Protein AF-0000000078789325 (afdb_homodimer)

Nearest PDB structures (foldseek):
  8vli-assembly1_B  TM=4.661E-01  e=4.457E-03  Homo sapiens
  8vlu-assembly1_A  TM=4.532E-01  e=1.371E-02  Homo sapiens
  7zdc-assembly1_C  TM=1.425E-01  e=5.266E+00  Escherichia coli K-12
  8vli-assembly1_B  TM=3.999E-01  e=5.675E-03  Homo sapiens
  8vlu-assembly1_A  TM=4.377E-01  e=1.614E-02  Homo sapiens

Sequence (722 aa):
MKIAIYKSNDTKKIDTIRGGGQNLCQTRNVGLDIIRSFAILFVIAGHFLMNTSFNSSIFEGGALFIQAVAKMLFIIGVPLFILLTGYLNTNKSINKKYYKGGVRVIISYLLFSLITIIFRKYYLHESLSWIQWGLKVLDFSAIPYGWYIEMWIGLFLLTPFLNLLYKAIPDQKQKLILVGTLYIMTALPDLLNRYGVHLVPGFWQQCFPLTFYFIGAYIHEYKPTIRKGWAWMIILGICLINPIFNLIFIHNHTLVQICGSSNGVFGIPIAVLFFLLFYQLDIHSKMNKKILAKISVLSLDMYLCCYIFDTIYYPYFKEHYFVNQSQFGIYFFILVPLVFISSFAVAWLKERTFKLLKLHIMKIAIYKSNDTKKIDTIRGGGQNLCQTRNVGLDIIRSFAILFVIAGHFLMNTSFNSSIFEGGALFIQAVAKMLFIIGVPLFILLTGYLNTNKSINKKYYKGGVRVIISYLLFSLITIIFRKYYLHESLSWIQWGLKVLDFSAIPYGWYIEMWIGLFLLTPFLNLLYKAIPDQKQKLILVGTLYIMTALPDLLNRYGVHLVPGFWQQCFPLTFYFIGAYIHEYKPTIRKGWAWMIILGICLINPIFNLIFIHNHTLVQICGSSNGVFGIPIAVLFFLLFYQLDIHSKMNKKILAKISVLSLDMYLCCYIFDTIYYPYFKEHYFVNQSQFGIYFFILVPLVFISSFAVAWLKERTFKLLKLHI

Solvent-accessible surface area (backbone atoms only — not comparable to full-atom values): 38518 Å² total; per-residue (Å²): 140,80,78,74,72,74,71,72,73,70,73,72,71,72,68,74,74,74,78,69,78,72,74,73,71,74,76,82,57,56,8,50,21,49,49,42,38,48,18,47,49,19,44,52,48,39,46,51,51,68,68,44,58,54,78,75,32,64,54,57,66,66,51,44,42,53,49,45,32,46,47,60,59,17,49,23,11,62,51,39,54,38,21,48,48,14,36,73,44,49,79,45,58,89,48,69,72,57,62,55,59,52,52,48,58,51,50,50,50,52,51,39,29,51,54,41,43,51,44,38,39,69,73,68,57,50,90,67,54,72,66,56,50,53,44,24,54,38,56,30,52,43,35,82,80,32,57,59,57,42,47,45,52,56,50,62,72,41,38,32,53,53,26,36,24,58,68,55,46,87,49,69,67,60,51,49,48,51,43,49,51,40,40,53,37,16,10,44,21,46,50,46,42,44,98,91,38,39,63,44,58,49,69,56,28,82,52,40,63,55,34,34,23,49,48,16,31,47,41,59,72,65,59,68,80,70,60,62,70,58,45,52,50,51,42,51,53,58,26,43,46,35,42,52,49,31,71,75,74,48,73,90,37,48,77,58,69,69,58,44,46,45,66,8,68,52,24,42,54,41,31,51,44,54,46,51,66,32,53,80,41,80,76,86,51,64,64,59,51,50,52,33,46,51,43,32,75,34,31,64,51,22,64,61,44,30,60,61,42,49,67,54,49,46,60,52,40,48,75,73,70,52,83,56,65,67,57,38,74,64,51,49,72,47,50,41,54,49,36,51,51,53,18,45,50,52,29,49,49,51,54,51,50,33,57,73,65,68,48,92,106,138,79,79,75,74,73,69,73,73,69,70,72,70,71,69,72,74,73,78,67,78,70,72,73,71,74,77,80,58,58,8,50,20,49,49,42,37,49,18,48,50,19,43,52,47,38,45,51,50,67,68,45,56,56,77,76,32,62,55,59,65,68,52,45,42,52,49,45,32,47,46,60,60,19,48,25,12,62,52,41,53,38,22,47,50,15,37,73,43,50,78,45,56,88,50,70,73,58,62,56,59,52,50,49,58,52,50,52,50,53,50,40,30,51,54,41,44,51,43,38,38,71,73,70,56,51,90,67,54,73,65,55,50,54,44,24,54,36,54,30,52,44,35,80,80,33,58,59,58,43,47,43,52,57,50,63,72,43,39,31,55,52,26,36,25,59,68,55,46,86,48,70,67,60,50,49,48,52,43,49,51,39,40,52,38,17,9,43,22,47,50,45,42,44,97,92,38,40,64,45,59,49,67,55,29,81,52,40,65,57,34,36,23,50,49,15,30,47,42,58,74,67,58,69,80,69,60,62,70,57,44,52,49,51,41,50,55,60,26,41,48,35,42,51,48,31,70,74,74,48,73,91,36,47,77,57,70,70,58,45,46,42,64,8,68,52,24,42,54,39,31,51,44,54,46,50,66,33,51,79,40,80,76,85,50,66,65,60,50,50,52,34,44,51,45,33,74,33,30,65,51,22,63,58,44,31,60,61,44,48,67,54,50,45,58,53,40,48,76,71,68,51,83,56,65,67,54,39,72,62,49,46,72,47,49,41,53,49,35,51,52,51,18,46,50,53,29,48,48,50,55,50,51,32,58,70,65,68,48,92,105

InterPro domains:
  IPR002656 Acyltransferase 3 domain [PF01757] (30-348)

Secondary structure (DSSP, 8-state):
-----------------------------HHHHHHHHH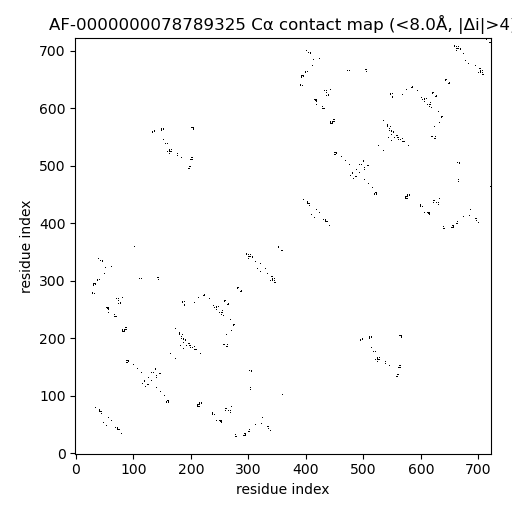HHHHHHHHHHHHHSSGGGS---HHHHHHHHHHHHHHTTHHHHHHHHHHHHHTT--SSHHHHHHHHHHHHHHHHHHHHHHHIIIIIS-----HHHHHHHHHTT-SSTTTHHHHHHHHHHHHHHHHHHHHHH--SHHHHHHHHHHHHHHHHHHHHHS-TT---S--TTGGGHHHHHHHHHHHHHHH-----HHHHHHHHHHHHHHHHHHHHHH--SSPPP-SS--TTSTTHHHHHHHHHHHHTT-----HHHHHHHHHHHHHHHHHHHHHHHHHHHHHHHHHHHT---GGGHHHHHHHHHHHHHHHHHHHHHHHHHHHHHTT---/-----------------------------HHHHHHHHHHHHHHHHHHHHHHSGGGGS---HHHHHHHHHHHHHHTTHHHHHHHHHHHHHTT--SSHHHHHHHHHHHHHHHHHHHHHHHIIIIIS-----HHHHHHHHHTT-SSTTTHHHHHHHHHHHHHHHHHHHHHH--SHHHHHHHHHHHHHHHHHHHHHS-TT---S--TTGGGHHHHHHHHHHHHHHH-----HHHHHHHHHHHHHHHHHHHHHH--SSPPP-SS--TTSTTHHHHHHHHHHHHTT-----HHHHHHHHHHHHHHHHHHHHHHHHHHHHHHHHHHHT---GGGHHHHHHHHHHHHHHHHHHHHHHHHHHHHHTT---

Foldseek 3Di:
DDPPPPPVCVVPPPPPPPPPVPPVPVPDQLLLLVLLLVLLLLQLLLVLCVLACQQVDFQDDDLNLVVLLSNLVSQLSLLSVLLSVLQVLLPPADDPVLVVVCVVLVVLLVVLLVVLLCCCCPVVVDDDDPVVSVVCSVVLPSQVLRVSNVVVVVCSVCSNVLSVVQVPDDDDVVLVVVLVVLQCQAAVCQQQVDPPGGDDDNPCNVVLSSSSSSLSNSCNVPVDADDPVVLVVLSSVLSNVQSVCCVVPNGRDRGDDNQGGCSHPSNNSNSSSVSRNRSNDDDDDPVVSVVSNLCSVLSSQLSSNLSSLSVVPSVVCCVPPDDDSSCVVVVSVPSSVVSSVVSSVVSVVVVVVCVVVVVPD/DPPPPPPVCVVPPPVPPPVPVPPVPVPDQLLLLVLLLVLLLLQLLLVLCVLACQQVDFQDDDLNLVVLLSNLVSQLSLLSVLLSVLQVLLPPADDPVLVVVCVVLVVLLVVLLVVLLCCCCPVVVDDDDPVVSVVCSVVLPSQVLRVSVVVVVVCSVCSNVLSVVQVPDDDDVVLVVVLVVLQCQAAVQQQQVDPPGGDDDNPCNVVLSSSSSSLSNSCNVPVDADDPVVLVVLSSVLSNPQSVCCVVPNGRDRGDDNQGGCSHPSNNSNSSSVSRNRSNDDDDDPVVSVVSNLCSVLSSQLSSNLSSLSVVPSVVCCVPPDDDSSCVVVVSVPSSVVSSVVSSVVSVVVVVVCVVVVVPD

Structure (mmCIF, N/CA/C/O backbone):
data_AF-0000000078789325-model_v1
#
loop_
_entity.id
_entity.type
_entity.pdbx_description
1 polymer 'Acyltransferase 3 domain-containing protein'
#
loop_
_atom_site.group_PDB
_atom_site.id
_atom_site.type_symbol
_atom_site.label_atom_id
_atom_site.label_alt_id
_atom_site.label_comp_id
_atom_site.label_asym_id
_atom_site.label_entity_id
_atom_site.label_seq_id
_atom_site.pdbx_PDB_ins_code
_atom_site.Cartn_x
_atom_site.Cartn_y
_atom_site.Cartn_z
_atom_site.occupancy
_atom_site.B_iso_or_equiv
_atom_site.auth_seq_id
_atom_site.auth_comp_id
_atom_site.auth_asym_id
_atom_site.auth_atom_id
_atom_site.pdbx_PDB_model_num
ATOM 1 N N . MET A 1 1 ? -84.875 18.516 17.625 1 20.62 1 MET A N 1
ATOM 2 C CA . MET A 1 1 ? -83.625 19.031 18.156 1 20.62 1 MET A CA 1
ATOM 3 C C . MET A 1 1 ? -82.438 18.516 17.328 1 20.62 1 MET A C 1
ATOM 5 O O . MET A 1 1 ? -82.25 17.312 17.203 1 20.62 1 MET A O 1
ATOM 9 N N . LYS A 1 2 ? -82.062 19.375 16.312 1 22.16 2 LYS A N 1
ATOM 10 C CA . LYS A 1 2 ? -81.375 19.453 15.023 1 22.16 2 LYS A CA 1
ATOM 11 C C . LYS A 1 2 ? -79.875 19.188 15.18 1 22.16 2 LYS A C 1
ATOM 13 O O . LYS A 1 2 ? -79.188 19.844 15.992 1 22.16 2 LYS A O 1
ATOM 18 N N . ILE A 1 3 ? -79.5 17.906 15.117 1 23.44 3 ILE A N 1
ATOM 19 C CA . ILE A 1 3 ? -78.188 17.359 15.211 1 23.44 3 ILE A CA 1
ATOM 20 C C . ILE A 1 3 ? -77.25 18.094 14.258 1 23.44 3 ILE A C 1
ATOM 22 O O . ILE A 1 3 ? -77.438 18.047 13.039 1 23.44 3 ILE A O 1
ATOM 26 N N . ALA A 1 4 ? -77.125 19.438 14.555 1 27.17 4 ALA A N 1
ATOM 27 C CA . ALA A 1 4 ? -76.312 20.297 13.711 1 27.17 4 ALA A CA 1
ATOM 28 C C . ALA A 1 4 ? -74.938 19.656 13.43 1 27.17 4 ALA A C 1
ATOM 30 O O . ALA A 1 4 ? -74.188 19.344 14.367 1 27.17 4 ALA A O 1
ATOM 31 N N . ILE A 1 5 ? -75 18.719 12.492 1 26.3 5 ILE A N 1
ATOM 32 C CA . ILE A 1 5 ? -73.812 18.047 11.906 1 26.3 5 ILE A CA 1
ATOM 33 C C . ILE A 1 5 ? -72.75 19.062 11.5 1 26.3 5 ILE A C 1
ATOM 35 O O . ILE A 1 5 ? -73 19.891 10.625 1 26.3 5 ILE A O 1
ATOM 39 N N . TYR A 1 6 ? -72.312 19.781 12.562 1 23.25 6 TYR A N 1
ATOM 40 C CA . TYR A 1 6 ? -71.312 20.781 12.273 1 23.25 6 TYR A CA 1
ATOM 41 C C . TYR A 1 6 ? -70.25 20.234 11.344 1 23.25 6 TYR A C 1
ATOM 43 O O . TYR A 1 6 ? -69.562 19.25 11.664 1 23.25 6 TYR A O 1
ATOM 51 N N . LYS A 1 7 ? -70.625 20.188 10.086 1 26.44 7 LYS A N 1
ATOM 52 C CA . LYS A 1 7 ? -69.688 19.938 8.969 1 26.44 7 LYS A CA 1
ATOM 53 C C . LYS A 1 7 ? -68.438 20.812 9.07 1 26.44 7 LYS A C 1
ATOM 55 O O . LYS A 1 7 ? -68.5 22.016 8.82 1 26.44 7 LYS A O 1
ATOM 60 N N . SER A 1 8 ? -67.812 20.734 10.25 1 23.52 8 SER A N 1
ATOM 61 C CA . SER A 1 8 ? -66.625 21.609 10.352 1 23.52 8 SER A CA 1
ATOM 62 C C . SER A 1 8 ? -65.75 21.5 9.109 1 23.52 8 SER A C 1
ATOM 64 O O . SER A 1 8 ? -65.375 20.406 8.688 1 23.52 8 SER A O 1
ATOM 66 N N . ASN A 1 9 ? -66.125 22.234 8.094 1 25.03 9 ASN A N 1
ATOM 67 C CA . ASN A 1 9 ? -65.375 22.531 6.871 1 25.03 9 ASN A CA 1
ATOM 68 C C . ASN A 1 9 ? -63.906 22.812 7.152 1 25.03 9 ASN A C 1
ATOM 70 O O . ASN A 1 9 ? -63.531 23.953 7.461 1 25.03 9 ASN A O 1
ATOM 74 N N . ASP A 1 10 ? -63.375 22.078 8.094 1 25.05 10 ASP A N 1
ATOM 75 C CA . ASP A 1 10 ? -61.969 22.391 8.359 1 25.05 10 ASP A CA 1
ATOM 76 C C . ASP A 1 10 ? -61.188 22.469 7.059 1 25.05 10 ASP A C 1
ATOM 78 O O . ASP A 1 10 ? -61.094 21.484 6.312 1 25.05 10 ASP A O 1
ATOM 82 N N . THR A 1 11 ? -61.406 23.516 6.34 1 24.05 11 THR A N 1
ATOM 83 C CA . THR A 1 11 ? -60.594 23.797 5.176 1 24.05 11 THR A CA 1
ATOM 84 C C . THR A 1 11 ? -59.125 23.5 5.473 1 24.05 11 THR A C 1
ATOM 86 O O . THR A 1 11 ? -58.531 24.109 6.367 1 24.05 11 THR A O 1
ATOM 89 N N . LYS A 1 12 ? -58.75 22.25 5.352 1 26.33 12 LYS A N 1
ATOM 90 C CA . LYS A 1 12 ? -57.375 21.812 5.281 1 26.33 12 LYS A CA 1
ATOM 91 C C . LYS A 1 12 ? -56.531 22.797 4.473 1 26.33 12 LYS A C 1
ATOM 93 O O . LYS A 1 12 ? -56.688 22.891 3.25 1 26.33 12 LYS A O 1
ATOM 98 N N . LYS A 1 13 ? -56.531 24.062 4.918 1 25.38 13 LYS A N 1
ATOM 99 C CA . LYS A 1 13 ? -55.531 24.875 4.227 1 25.38 13 LYS A CA 1
ATOM 100 C C . LYS A 1 13 ? -54.25 24.078 3.975 1 25.38 13 LYS A C 1
ATOM 102 O O . LYS A 1 13 ? -53.594 23.625 4.918 1 25.38 13 LYS A O 1
ATOM 107 N N . ILE A 1 14 ? -54.219 23.312 2.932 1 26.23 14 ILE A N 1
ATOM 108 C CA . ILE A 1 14 ? -53 22.734 2.348 1 26.23 14 ILE A CA 1
ATOM 109 C C . ILE A 1 14 ? -51.906 23.797 2.26 1 26.23 14 ILE A C 1
ATOM 111 O O . ILE A 1 14 ? -52.031 24.781 1.509 1 26.23 14 ILE A O 1
ATOM 115 N N . ASP A 1 15 ? -51.594 24.406 3.424 1 26.19 15 ASP A N 1
ATOM 116 C CA . ASP A 1 15 ? -50.438 25.281 3.264 1 26.19 15 ASP A CA 1
ATOM 117 C C . ASP A 1 15 ? -49.438 24.688 2.295 1 26.19 15 ASP A C 1
ATOM 119 O O . ASP A 1 15 ? -49.062 23.516 2.414 1 26.19 15 ASP A O 1
ATOM 123 N N . THR A 1 16 ? -49.469 25.062 1.106 1 26.55 16 THR A N 1
ATOM 124 C CA . THR A 1 16 ? -48.469 24.875 0.079 1 26.55 16 THR A CA 1
ATOM 125 C C . THR A 1 16 ? -47.062 25 0.674 1 26.55 16 THR A C 1
ATOM 127 O O . THR A 1 16 ? -46.656 26.078 1.147 1 26.55 16 THR A O 1
ATOM 130 N N . ILE A 1 17 ? -46.656 24.062 1.451 1 28.45 17 ILE A N 1
ATOM 131 C CA . ILE A 1 17 ? -45.25 24 1.841 1 28.45 17 ILE A CA 1
ATOM 132 C C . ILE A 1 17 ? -44.375 24.359 0.648 1 28.45 17 ILE A C 1
ATOM 134 O O . ILE A 1 17 ? -44.312 23.625 -0.346 1 28.45 17 ILE A O 1
ATOM 138 N N . ARG A 1 18 ? -44.344 25.641 0.216 1 29.02 18 ARG A N 1
ATOM 139 C CA . ARG A 1 18 ? -43.312 26.078 -0.695 1 29.02 18 ARG A CA 1
ATOM 140 C C . ARG A 1 18 ? -41.938 25.484 -0.31 1 29.02 18 ARG A C 1
ATOM 142 O O . ARG A 1 18 ? -41.531 25.578 0.847 1 29.02 18 ARG A O 1
ATOM 149 N N . GLY A 1 19 ? -41.562 24.359 -0.817 1 29.67 19 GLY A N 1
ATOM 150 C CA . GLY A 1 19 ? -40.281 23.672 -0.817 1 29.67 19 GLY A CA 1
ATOM 151 C C . GLY A 1 19 ? -39.094 24.625 -0.954 1 29.67 19 GLY A C 1
ATOM 152 O O . GLY A 1 19 ? -38.594 24.844 -2.059 1 29.67 19 GLY A O 1
ATOM 153 N N . GLY A 1 20 ? -39.156 25.859 -0.466 1 30 20 GLY A N 1
ATOM 154 C CA . GLY A 1 20 ? -37.938 26.656 -0.569 1 30 20 GLY A CA 1
ATOM 155 C C . GLY A 1 20 ? -36.688 25.906 -0.179 1 30 20 GLY A C 1
ATOM 156 O O . GLY A 1 20 ? -36.688 25.141 0.797 1 30 20 GLY A O 1
ATOM 157 N N . GLY A 1 21 ? -35.844 25.453 -1.057 1 31.92 21 GLY A N 1
ATOM 158 C CA . GLY A 1 21 ? -34.531 24.828 -0.936 1 31.92 21 GLY A CA 1
ATOM 159 C C . GLY A 1 21 ? -33.688 25.406 0.186 1 31.92 21 GLY A C 1
ATOM 160 O O . GLY A 1 21 ? -33.219 26.547 0.08 1 31.92 21 GLY A O 1
ATOM 161 N N . GLN A 1 22 ? -34.094 25.5 1.448 1 31.39 22 GLN A N 1
ATOM 162 C CA . GLN A 1 22 ? -33.219 25.875 2.562 1 31.39 22 GLN A CA 1
ATOM 163 C C . GLN A 1 22 ? -31.812 25.359 2.35 1 31.39 22 GLN A C 1
ATOM 165 O O . GLN A 1 22 ? -31.594 24.156 2.248 1 31.39 22 GLN A O 1
ATOM 170 N N . ASN A 1 23 ? -30.984 26.016 1.546 1 34.59 23 ASN A N 1
ATOM 171 C CA . ASN A 1 23 ? -29.531 25.844 1.585 1 34.59 23 ASN A CA 1
ATOM 172 C C . ASN A 1 23 ? -29.047 25.516 2.992 1 34.59 23 ASN A C 1
ATOM 174 O O . ASN A 1 23 ? -29.141 26.344 3.895 1 34.59 23 ASN A O 1
ATOM 178 N N . LEU A 1 24 ? -29.5 24.516 3.672 1 36.31 24 LEU A N 1
ATOM 179 C CA . LEU A 1 24 ? -28.922 24.078 4.938 1 36.31 24 LEU A CA 1
ATOM 180 C C . LEU A 1 24 ? -27.484 24.547 5.074 1 36.31 24 LEU A C 1
ATOM 182 O O . LEU A 1 24 ? -26.609 24.094 4.336 1 36.31 24 LEU A O 1
ATOM 186 N N . CYS A 1 25 ? -27.172 25.797 5.199 1 38.78 25 CYS A N 1
ATOM 187 C CA . CYS A 1 25 ? -25.891 26.328 5.664 1 38.78 25 CYS A CA 1
ATOM 188 C C . CYS A 1 25 ? -25.266 25.406 6.699 1 38.78 25 CYS A C 1
ATOM 190 O O . CYS A 1 25 ? -25.812 25.234 7.789 1 38.78 25 CYS A O 1
ATOM 192 N N . GLN A 1 26 ? -24.797 24.312 6.469 1 48.16 26 GLN A N 1
ATOM 193 C CA . GLN A 1 26 ? -24.062 23.5 7.426 1 48.16 26 GLN A CA 1
ATOM 194 C C . GLN A 1 26 ? -23.188 24.359 8.328 1 48.16 26 GLN A C 1
ATOM 196 O O . GLN A 1 26 ? -22.391 25.172 7.84 1 48.16 26 GLN A O 1
ATOM 201 N N . THR A 1 27 ? -23.594 24.797 9.492 1 61.03 27 THR A N 1
ATOM 202 C CA . THR A 1 27 ? -22.875 25.547 10.516 1 61.03 27 THR A CA 1
ATOM 203 C C . THR A 1 27 ? -21.438 25.062 10.633 1 61.03 27 THR A C 1
ATOM 205 O O . THR A 1 27 ? -21.188 23.859 10.727 1 61.03 27 THR A O 1
ATOM 208 N N . ARG A 1 28 ? -20.547 25.891 10.227 1 77.25 28 ARG A N 1
ATOM 209 C CA . ARG A 1 28 ? -19.109 25.641 10.297 1 77.25 28 ARG A CA 1
ATOM 210 C C . ARG A 1 28 ? -18.688 25.266 11.719 1 77.25 28 ARG A C 1
ATOM 212 O O . ARG A 1 28 ? -19.156 25.875 12.688 1 77.25 28 ARG A O 1
ATOM 219 N N . ASN A 1 29 ? -18.094 24.156 11.859 1 89.81 29 ASN A N 1
ATOM 220 C CA . ASN A 1 29 ? -17.578 23.641 13.133 1 89.81 29 ASN A CA 1
ATOM 221 C C . ASN A 1 29 ? -16.219 24.25 13.453 1 89.81 29 ASN A C 1
ATOM 223 O O . ASN A 1 29 ? -15.211 23.906 12.82 1 89.81 29 ASN A O 1
ATOM 227 N N . VAL A 1 30 ? -16.188 25.156 14.422 1 94.25 30 VAL A N 1
ATOM 228 C CA . VAL A 1 30 ? -14.992 25.906 14.773 1 94.25 30 VAL A CA 1
ATOM 229 C C . VAL A 1 30 ? -13.891 24.953 15.234 1 94.25 30 VAL A C 1
ATOM 231 O O . VAL A 1 30 ? -12.703 25.203 14.984 1 94.25 30 VAL A O 1
ATOM 234 N N . GLY A 1 31 ? -14.242 23.891 15.93 1 97 31 GLY A N 1
ATOM 235 C CA . GLY A 1 31 ? -13.266 22.906 16.375 1 97 31 GLY A CA 1
ATOM 236 C C . GLY A 1 31 ? -12.461 22.312 15.227 1 97 31 GLY A C 1
ATOM 237 O O . GLY A 1 31 ? -11.242 22.141 15.344 1 97 31 GLY A O 1
ATOM 238 N N . LEU A 1 32 ? -13.117 22.047 14.148 1 97.75 32 LEU A N 1
ATOM 239 C CA . LEU A 1 32 ? -12.445 21.484 12.977 1 97.75 32 LEU A CA 1
ATOM 240 C C . LEU A 1 32 ? -11.562 22.531 12.305 1 97.75 32 LEU A C 1
ATOM 242 O O . LEU A 1 32 ? -10.508 22.203 11.766 1 97.75 32 LEU A O 1
ATOM 246 N N . ASP A 1 33 ? -11.992 23.781 12.367 1 97.88 33 ASP A N 1
ATOM 247 C CA . ASP A 1 33 ? -11.164 24.875 11.844 1 97.88 33 ASP A CA 1
ATOM 248 C C . ASP A 1 33 ? -9.875 25.016 12.656 1 97.88 33 ASP A C 1
ATOM 250 O O . ASP A 1 33 ? -8.812 25.266 12.086 1 97.88 33 ASP A O 1
ATOM 254 N N . ILE A 1 34 ? -10.023 24.828 13.906 1 97.94 34 ILE A N 1
ATOM 255 C CA . ILE A 1 34 ? -8.867 24.906 14.789 1 97.94 34 ILE A CA 1
ATOM 256 C C . ILE A 1 34 ? -7.883 23.797 14.43 1 97.94 34 ILE A C 1
ATOM 258 O O . ILE A 1 34 ? -6.684 24.047 14.281 1 97.94 34 ILE A O 1
ATOM 262 N N . ILE A 1 35 ? -8.359 22.609 14.234 1 98.44 35 ILE A N 1
ATOM 263 C CA . ILE A 1 35 ? -7.516 21.453 13.93 1 98.44 35 ILE A CA 1
ATOM 264 C C . ILE A 1 35 ? -6.816 21.672 12.594 1 98.44 35 ILE A C 1
ATOM 266 O O . ILE A 1 35 ? -5.613 21.422 12.461 1 98.44 35 ILE A O 1
ATOM 270 N N . ARG A 1 36 ? -7.543 22.125 11.625 1 98.38 36 ARG A N 1
ATOM 271 C CA . ARG A 1 36 ? -6.969 22.359 10.305 1 98.38 36 ARG A CA 1
ATOM 272 C C . ARG A 1 36 ? -5.887 23.438 10.359 1 98.38 36 ARG A C 1
ATOM 274 O O . ARG A 1 36 ? -4.859 23.328 9.695 1 98.38 36 ARG A O 1
ATOM 281 N N . SER A 1 37 ? -6.152 24.438 11.133 1 98.31 37 SER A N 1
ATOM 282 C CA . SER A 1 37 ? -5.191 25.516 11.289 1 98.31 37 SER A CA 1
ATOM 283 C C . SER A 1 37 ? -3.914 25.031 11.969 1 98.31 37 SER A C 1
ATOM 285 O O . SER A 1 37 ? -2.809 25.359 11.531 1 98.31 37 SER A O 1
ATOM 287 N N . PHE A 1 38 ? -4.078 24.234 12.992 1 98.38 38 PHE A N 1
ATOM 288 C CA . PHE A 1 38 ? -2.908 23.656 13.641 1 98.38 38 PHE A CA 1
ATOM 289 C C . PHE A 1 38 ? -2.178 22.719 12.695 1 98.38 38 PHE A C 1
ATOM 291 O O . PHE A 1 38 ? -0.947 22.641 12.703 1 98.38 38 PHE A O 1
ATOM 298 N N . ALA A 1 39 ? -2.916 21.953 11.898 1 98.62 39 ALA A N 1
ATOM 299 C CA . ALA A 1 39 ? -2.307 21.016 10.969 1 98.62 39 ALA A CA 1
ATOM 300 C C . ALA A 1 39 ? -1.348 21.719 10.016 1 98.62 39 ALA A C 1
ATOM 302 O O . ALA A 1 39 ? -0.194 21.297 9.867 1 98.62 39 ALA A O 1
ATOM 303 N N . ILE A 1 40 ? -1.809 22.797 9.414 1 98.69 40 ILE A N 1
ATOM 304 C CA . ILE A 1 40 ? -0.96 23.5 8.461 1 98.69 40 ILE A CA 1
ATOM 305 C C . ILE A 1 40 ? 0.201 24.156 9.195 1 98.69 40 ILE A C 1
ATOM 307 O O . ILE A 1 40 ? 1.324 24.203 8.688 1 98.69 40 ILE A O 1
ATOM 311 N N . LEU A 1 41 ? -0.071 24.656 10.383 1 98.56 41 LEU A N 1
ATOM 312 C CA . LEU A 1 41 ? 1.004 25.219 11.195 1 98.56 41 LEU A CA 1
ATOM 313 C C . LEU A 1 41 ? 2.064 24.172 11.5 1 98.56 41 LEU A C 1
ATOM 315 O O . LEU A 1 41 ? 3.264 24.438 11.391 1 98.56 41 LEU A O 1
ATOM 319 N N . PHE A 1 42 ? 1.631 22.984 11.891 1 98.44 42 PHE A N 1
ATOM 320 C CA . PHE A 1 42 ? 2.553 21.906 12.234 1 98.44 42 PHE A CA 1
ATOM 321 C C . PHE A 1 42 ? 3.359 21.484 11.016 1 98.44 42 PHE A C 1
ATOM 323 O O . PHE A 1 42 ? 4.547 21.172 11.125 1 98.44 42 PHE A O 1
ATOM 330 N N . VAL A 1 43 ? 2.732 21.453 9.852 1 98.06 43 VAL A N 1
ATOM 331 C CA . VAL A 1 43 ? 3.432 21.094 8.617 1 98.06 43 VAL A CA 1
ATOM 332 C C . VAL A 1 43 ? 4.555 22.094 8.359 1 98.06 43 VAL A C 1
ATOM 334 O O . VAL A 1 43 ? 5.707 21.703 8.148 1 98.06 43 VAL A O 1
ATOM 337 N N . ILE A 1 44 ? 4.254 23.359 8.438 1 98.25 44 ILE A N 1
ATOM 338 C CA . ILE A 1 44 ? 5.223 24.406 8.172 1 98.25 44 ILE A CA 1
ATOM 339 C C . ILE A 1 44 ? 6.309 24.391 9.242 1 98.25 44 ILE A C 1
ATOM 341 O O . ILE A 1 44 ? 7.496 24.547 8.938 1 98.25 44 ILE A O 1
ATOM 345 N N . ALA A 1 45 ? 5.871 24.203 10.492 1 97.19 45 ALA A N 1
ATOM 346 C CA . ALA A 1 45 ? 6.828 24.109 11.594 1 97.19 45 ALA A CA 1
ATOM 347 C C . ALA A 1 45 ? 7.762 22.906 11.398 1 97.19 45 ALA A C 1
ATOM 349 O O . ALA A 1 45 ? 8.953 22.984 11.711 1 97.19 45 ALA A O 1
ATOM 350 N N . GLY A 1 46 ? 7.203 21.812 10.938 1 95.75 46 GLY A N 1
ATOM 351 C CA . GLY A 1 46 ? 8.031 20.656 10.641 1 95.75 46 GLY A CA 1
ATOM 352 C C . GLY A 1 46 ? 9.094 20.922 9.586 1 95.75 46 GLY A C 1
ATOM 353 O O . GLY A 1 46 ? 10.203 20.406 9.672 1 95.75 46 GLY A O 1
ATOM 354 N N . HIS A 1 47 ? 8.789 21.719 8.641 1 95.81 47 HIS A N 1
ATOM 355 C CA . HIS A 1 47 ? 9.727 22.078 7.586 1 95.81 47 HIS A CA 1
ATOM 356 C C . HIS A 1 47 ? 10.898 22.891 8.141 1 95.81 47 HIS A C 1
ATOM 358 O O . HIS A 1 47 ? 11.984 22.891 7.562 1 95.81 47 HIS A O 1
ATOM 364 N N . PHE A 1 48 ? 10.672 23.547 9.234 1 93.69 48 PHE A N 1
ATOM 365 C CA . PHE A 1 48 ? 11.766 24.25 9.906 1 93.69 48 PHE A CA 1
ATOM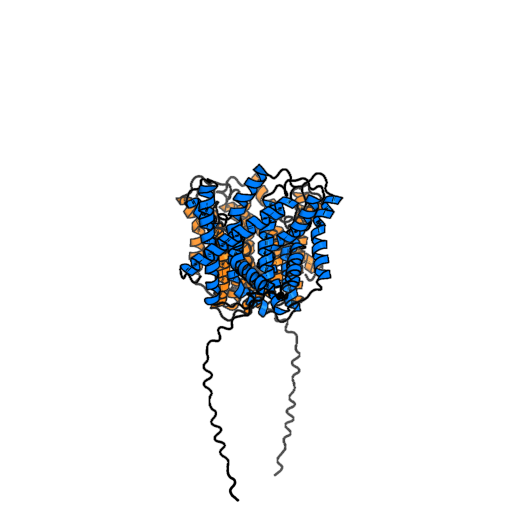 366 C C . PHE A 1 48 ? 12.891 23.297 10.258 1 93.69 48 PHE A C 1
ATOM 368 O O . PHE A 1 48 ? 14.062 23.562 9.984 1 93.69 48 PHE A O 1
ATOM 375 N N . LEU A 1 49 ? 12.484 22.172 10.797 1 92 49 LEU A N 1
ATOM 376 C CA . LEU A 1 49 ? 13.469 21.188 11.219 1 92 49 LEU A CA 1
ATOM 377 C C . LEU A 1 49 ? 14.133 20.531 10.016 1 92 49 LEU A C 1
ATOM 379 O O . LEU A 1 49 ? 15.289 20.109 10.086 1 92 49 LEU A O 1
ATOM 383 N N . MET A 1 50 ? 13.422 20.516 8.938 1 91.12 50 MET A N 1
ATOM 384 C CA . MET A 1 50 ? 13.945 19.906 7.715 1 91.12 50 MET A CA 1
ATOM 385 C C . MET A 1 50 ? 14.914 20.859 7.012 1 91.12 50 MET A C 1
ATOM 387 O O . MET A 1 50 ? 15.844 20.406 6.34 1 91.12 50 MET A O 1
ATOM 391 N N . ASN A 1 51 ? 14.648 22.094 7.129 1 92.19 51 ASN A N 1
ATOM 392 C CA . ASN A 1 51 ? 15.406 23.094 6.367 1 92.19 51 ASN A CA 1
ATOM 393 C C . ASN A 1 51 ? 16.547 23.688 7.191 1 92.19 51 ASN A C 1
ATOM 395 O O . ASN A 1 51 ? 17.266 24.562 6.715 1 92.19 51 ASN A O 1
ATOM 399 N N . THR A 1 52 ? 16.734 23.203 8.398 1 90.88 52 THR A N 1
ATOM 400 C CA . THR A 1 52 ? 17.844 23.609 9.25 1 90.88 52 THR A CA 1
ATOM 401 C C . THR A 1 52 ? 18.781 22.438 9.5 1 90.88 52 THR A C 1
ATOM 403 O O . THR A 1 52 ? 18.641 21.375 8.898 1 90.88 52 THR A O 1
ATOM 406 N N . SER A 1 53 ? 19.766 22.625 10.344 1 88.19 53 SER A N 1
ATOM 407 C CA . SER A 1 53 ? 20.797 21.609 10.531 1 88.19 53 SER A CA 1
ATOM 408 C C . SER A 1 53 ? 20.391 20.625 11.625 1 88.19 53 SER A C 1
ATOM 410 O O . SER A 1 53 ? 21.25 19.922 12.18 1 88.19 53 SER A O 1
ATOM 412 N N . PHE A 1 54 ? 19.109 20.594 11.906 1 90.5 54 PHE A N 1
ATOM 413 C CA . PHE A 1 54 ? 18.625 19.781 13.008 1 90.5 54 PHE A CA 1
ATOM 414 C C . PHE A 1 54 ? 18.984 18.312 12.805 1 90.5 54 PHE A C 1
ATOM 416 O O . PHE A 1 54 ? 19.531 17.672 13.703 1 90.5 54 PHE A O 1
ATOM 423 N N . ASN A 1 55 ? 18.797 17.781 11.633 1 89.56 55 ASN A N 1
ATOM 424 C CA . ASN A 1 55 ? 18.969 16.359 11.367 1 89.56 55 ASN A CA 1
ATOM 425 C C . ASN A 1 55 ? 20.438 15.992 11.211 1 89.56 55 ASN A C 1
ATOM 427 O O . ASN A 1 55 ? 20.797 14.812 11.234 1 89.56 55 ASN A O 1
ATOM 431 N N . SER A 1 56 ? 21.328 16.969 11.117 1 90.88 56 SER A N 1
ATOM 432 C CA . SER A 1 56 ? 22.734 16.688 10.93 1 90.88 56 SER A CA 1
ATOM 433 C C . SER A 1 56 ? 23.547 17.109 12.148 1 90.88 56 SER A C 1
ATOM 435 O O . SER A 1 56 ? 24.766 16.891 12.203 1 90.88 56 SER A O 1
ATOM 437 N N . SER A 1 57 ? 22.906 17.672 13.125 1 91.94 57 SER A N 1
ATOM 438 C CA . SER A 1 57 ? 23.594 18.109 14.328 1 91.94 57 SER A CA 1
ATOM 439 C C . SER A 1 57 ? 23.672 17 15.367 1 91.94 57 SER A C 1
ATOM 441 O O . SER A 1 57 ? 22.75 16.203 15.492 1 91.94 57 SER A O 1
ATOM 443 N N . ILE A 1 58 ? 24.781 17.078 16.078 1 93.31 58 ILE A N 1
ATOM 444 C CA . ILE A 1 58 ? 24.906 16.172 17.219 1 93.31 58 ILE A CA 1
ATOM 445 C C . ILE A 1 58 ? 23.859 16.547 18.266 1 93.31 58 ILE A C 1
ATOM 447 O O . ILE A 1 58 ? 23.703 17.703 18.625 1 93.31 58 ILE A O 1
ATOM 451 N N . PHE A 1 59 ? 23.125 15.539 18.641 1 93.56 59 PHE A N 1
ATOM 452 C CA . PHE A 1 59 ? 22.078 15.766 19.625 1 93.56 59 PHE A CA 1
ATOM 453 C C . PHE A 1 59 ? 22.688 16.016 21 1 93.56 59 PHE A C 1
ATOM 455 O O . PHE A 1 59 ? 23.172 15.094 21.656 1 93.56 59 PHE A O 1
ATOM 462 N N . GLU A 1 60 ? 22.688 17.266 21.375 1 90.31 60 GLU A N 1
ATOM 463 C CA . GLU A 1 60 ? 23.219 17.688 22.672 1 90.31 60 GLU A CA 1
ATOM 464 C C . GLU A 1 60 ? 22.625 19.031 23.078 1 90.31 60 GLU A C 1
ATOM 466 O O . GLU A 1 60 ? 22.234 19.828 22.234 1 90.31 60 GLU A O 1
ATOM 471 N N . GLY A 1 61 ? 22.438 19.188 24.406 1 88.06 61 GLY A N 1
ATOM 472 C CA . GLY A 1 61 ? 22.031 20.484 24.922 1 88.06 61 GLY A CA 1
ATOM 473 C C . GLY A 1 61 ? 20.516 20.625 25.016 1 88.06 61 GLY A C 1
ATOM 474 O O . GLY A 1 61 ? 19.781 19.812 24.453 1 88.06 61 GLY A O 1
ATOM 475 N N . GLY A 1 62 ? 20.094 21.672 25.656 1 89.81 62 GLY A N 1
ATOM 476 C CA . GLY A 1 62 ? 18.688 21.922 25.938 1 89.81 62 GLY A CA 1
ATOM 477 C C . GLY A 1 62 ? 17.906 22.359 24.719 1 89.81 62 GLY A C 1
ATOM 478 O O . GLY A 1 62 ? 16.75 21.969 24.547 1 89.81 62 GLY A O 1
ATOM 479 N N . ALA A 1 63 ? 18.547 23.047 23.875 1 89.25 63 ALA A N 1
ATOM 480 C CA . ALA A 1 63 ? 17.859 23.562 22.688 1 89.25 63 ALA A CA 1
ATOM 481 C C . ALA A 1 63 ? 17.438 22.422 21.766 1 89.25 63 ALA A C 1
ATOM 483 O O . ALA A 1 63 ? 16.297 22.375 21.297 1 89.25 63 ALA A O 1
ATOM 484 N N . LEU A 1 64 ? 18.391 21.516 21.547 1 91.94 64 LEU A N 1
ATOM 485 C CA . LEU A 1 64 ? 18.078 20.391 20.688 1 91.94 64 LEU A CA 1
ATOM 486 C C . LEU A 1 64 ? 17.062 19.469 21.359 1 91.94 64 LEU A C 1
ATOM 488 O O . LEU A 1 64 ? 16.234 18.859 20.672 1 91.94 64 LEU A O 1
ATOM 492 N N . PHE A 1 65 ? 17.125 19.406 22.688 1 93.69 65 PHE A N 1
ATOM 493 C CA . PHE A 1 65 ? 16.172 18.609 23.438 1 93.69 65 PHE A CA 1
ATOM 494 C C . PHE A 1 65 ? 14.75 19.109 23.203 1 93.69 65 PHE A C 1
ATOM 496 O O . PHE A 1 65 ? 13.852 18.328 22.859 1 93.69 65 PHE A O 1
ATOM 503 N N . ILE A 1 66 ? 14.555 20.406 23.25 1 93.81 66 ILE A N 1
ATOM 504 C CA . ILE A 1 66 ? 13.242 21 23.062 1 93.81 66 ILE A CA 1
ATOM 505 C C . ILE A 1 66 ? 12.773 20.797 21.625 1 93.81 66 ILE A C 1
ATOM 507 O O . ILE A 1 66 ? 11.602 20.516 21.375 1 93.81 66 ILE A O 1
ATOM 511 N N . GLN A 1 67 ? 13.672 20.891 20.703 1 93.56 67 GLN A N 1
ATOM 512 C CA . GLN A 1 67 ? 13.336 20.703 19.297 1 93.56 67 GLN A CA 1
ATOM 513 C C . GLN A 1 67 ? 12.906 19.266 19.031 1 93.56 67 GLN A C 1
ATOM 515 O O . GLN A 1 67 ? 11.984 19.031 18.234 1 93.56 67 GLN A O 1
ATOM 520 N N . ALA A 1 68 ? 13.594 18.375 19.688 1 94.38 68 ALA A N 1
ATOM 521 C CA . ALA A 1 68 ? 13.25 16.953 19.531 1 94.38 68 ALA A CA 1
ATOM 522 C C . ALA A 1 68 ? 11.852 16.672 20.062 1 94.38 68 ALA A C 1
ATOM 524 O O . ALA A 1 68 ? 11.102 15.883 19.484 1 94.38 68 ALA A O 1
ATOM 525 N N . VAL A 1 69 ? 11.516 17.297 21.141 1 95.25 69 VAL A N 1
ATOM 526 C CA . VAL A 1 69 ? 10.18 17.172 21.703 1 95.25 69 VAL A CA 1
ATOM 527 C C . VAL A 1 69 ? 9.148 17.75 20.734 1 95.25 69 VAL A C 1
ATOM 529 O O . VAL A 1 69 ? 8.141 17.094 20.438 1 95.25 69 VAL A O 1
ATOM 532 N N . ALA A 1 70 ? 9.445 18.859 20.188 1 94.56 70 ALA A N 1
ATOM 533 C CA . ALA A 1 70 ? 8.531 19.547 19.281 1 94.56 70 ALA A CA 1
ATOM 534 C C . ALA A 1 70 ? 8.375 18.797 17.969 1 94.56 70 ALA A C 1
ATOM 536 O O . ALA A 1 70 ? 7.305 18.844 17.344 1 94.56 70 ALA A O 1
ATOM 537 N N . LYS A 1 71 ? 9.391 18.125 17.562 1 94.94 71 LYS A N 1
ATOM 538 C CA . LYS A 1 71 ? 9.375 17.406 16.297 1 94.94 71 LYS A CA 1
ATOM 539 C C . LYS A 1 71 ? 8.234 16.391 16.25 1 94.94 71 LYS A C 1
ATOM 541 O O . LYS A 1 71 ? 7.523 16.297 15.25 1 94.94 71 LYS A O 1
ATOM 546 N N . MET A 1 72 ? 8.008 15.688 17.359 1 94.94 72 MET A N 1
ATOM 547 C CA . MET A 1 72 ? 6.957 14.68 17.438 1 94.94 72 MET A CA 1
ATOM 548 C C . MET A 1 72 ? 5.578 15.32 17.312 1 94.94 72 MET A C 1
ATOM 550 O O . MET A 1 72 ? 4.648 14.711 16.781 1 94.94 72 MET A O 1
ATOM 554 N N . LEU A 1 73 ? 5.523 16.516 17.719 1 95.06 73 LEU A N 1
ATOM 555 C CA . LEU A 1 73 ? 4.262 17.234 17.594 1 95.06 73 LEU A CA 1
ATOM 556 C C . LEU A 1 73 ? 4.062 17.766 16.188 1 95.06 73 LEU A C 1
ATOM 558 O O . LEU A 1 73 ? 2.967 17.656 15.625 1 95.06 73 LEU A O 1
ATOM 562 N N . PHE A 1 74 ? 5.098 18.219 15.609 1 96.56 74 PHE A N 1
ATOM 563 C CA . PHE A 1 74 ? 5.016 18.844 14.289 1 96.56 74 PHE A CA 1
ATOM 564 C C . PHE A 1 74 ? 4.707 17.797 13.227 1 96.56 74 PHE A C 1
ATOM 566 O O . PHE A 1 74 ? 4.047 18.094 12.227 1 96.56 74 PHE A O 1
ATOM 573 N N . ILE A 1 75 ? 5 16.578 13.461 1 95.5 75 ILE A N 1
ATOM 574 C CA . ILE A 1 75 ? 4.902 15.57 12.406 1 95.5 75 ILE A CA 1
ATOM 575 C C . ILE A 1 75 ? 3.453 15.109 12.273 1 95.5 75 ILE A C 1
ATOM 577 O O . ILE A 1 75 ? 3.107 14.406 11.32 1 95.5 75 ILE A O 1
ATOM 581 N N . ILE A 1 76 ? 2.586 15.516 13.117 1 97.69 76 ILE A N 1
ATOM 582 C CA . ILE A 1 76 ? 1.22 15.016 13.047 1 97.69 76 ILE A CA 1
ATOM 583 C C . ILE A 1 76 ? 0.376 15.922 12.156 1 97.69 76 ILE A C 1
ATOM 585 O O . ILE A 1 76 ? -0.835 15.727 12.031 1 97.69 76 ILE A O 1
ATOM 589 N N . GLY A 1 77 ? 0.992 16.906 11.5 1 98 77 GLY A N 1
ATOM 590 C CA . GLY A 1 77 ? 0.252 17.781 10.602 1 98 77 GLY A CA 1
ATOM 591 C C . GLY A 1 77 ? -0.528 17.031 9.539 1 98 77 GLY A C 1
ATOM 592 O O . GLY A 1 77 ? -1.752 17.156 9.461 1 98 77 GLY A O 1
ATOM 593 N N . VAL A 1 78 ? 0.133 16.172 8.836 1 97.38 78 VAL A N 1
ATOM 594 C CA . VAL A 1 78 ? -0.481 15.414 7.75 1 97.38 78 VAL A CA 1
ATOM 595 C C . VAL A 1 78 ? -1.507 14.438 8.312 1 97.38 78 VAL A C 1
ATOM 597 O O . VAL A 1 78 ? -2.646 14.383 7.848 1 97.38 78 VAL A O 1
ATOM 600 N N . PRO A 1 79 ? -1.2 13.742 9.367 1 98.38 79 PRO A N 1
ATOM 601 C CA . PRO A 1 79 ? -2.184 12.867 10 1 98.38 79 PRO A CA 1
ATOM 602 C C . PRO A 1 79 ? -3.471 13.594 10.383 1 98.38 79 PRO A C 1
ATOM 604 O O . PRO A 1 79 ? -4.566 13.047 10.219 1 98.38 79 PRO A O 1
ATOM 607 N N . LEU A 1 80 ? -3.34 14.773 10.859 1 98.75 80 LEU A N 1
ATOM 608 C CA . LEU A 1 80 ? -4.523 15.539 11.234 1 98.75 80 LEU A CA 1
ATOM 609 C C . LEU A 1 80 ? -5.391 15.828 10.008 1 98.75 80 LEU A C 1
ATOM 611 O O . LEU A 1 80 ? -6.617 15.766 10.086 1 98.75 80 LEU A O 1
ATOM 615 N N . PHE A 1 81 ? -4.742 16.125 8.891 1 98.5 81 PHE A N 1
ATOM 616 C CA . PHE A 1 81 ? -5.484 16.344 7.66 1 98.5 81 PHE A CA 1
ATOM 617 C C . PHE A 1 81 ? -6.234 15.086 7.242 1 98.5 81 PHE A C 1
ATOM 619 O O . PHE A 1 81 ? -7.379 15.156 6.797 1 98.5 81 PHE A O 1
ATOM 626 N N . ILE A 1 82 ? -5.637 13.938 7.402 1 98.62 82 ILE A N 1
ATOM 627 C CA . ILE A 1 82 ? -6.277 12.695 6.977 1 98.62 82 ILE A CA 1
ATOM 628 C C . ILE A 1 82 ? -7.414 12.352 7.938 1 98.62 82 ILE A C 1
ATOM 630 O O . ILE A 1 82 ? -8.477 11.891 7.512 1 98.62 82 ILE A O 1
ATOM 634 N N . LEU A 1 83 ? -7.184 12.578 9.242 1 98.81 83 LEU A N 1
ATOM 635 C CA . LEU A 1 83 ? -8.258 12.398 10.211 1 98.81 83 LEU A CA 1
ATOM 636 C C . LEU A 1 83 ? -9.461 13.266 9.859 1 98.81 83 LEU A C 1
ATOM 638 O O . LEU A 1 83 ? -10.602 12.805 9.922 1 98.81 83 LEU A O 1
ATOM 642 N N . LEU A 1 84 ? -9.211 14.5 9.484 1 98.56 84 LEU A N 1
ATOM 643 C CA . LEU A 1 84 ? -10.273 15.422 9.086 1 98.56 84 LEU A CA 1
ATOM 644 C C . LEU A 1 84 ? -11.016 14.898 7.863 1 98.56 84 LEU A C 1
ATOM 646 O O . LEU A 1 84 ? -12.234 15.016 7.773 1 98.56 84 LEU A O 1
ATOM 650 N N . THR A 1 85 ? -10.258 14.336 6.941 1 98.06 85 THR A N 1
ATOM 651 C CA . THR A 1 85 ? -10.859 13.758 5.746 1 98.06 85 THR A CA 1
ATOM 652 C C . THR A 1 85 ? -11.852 12.656 6.117 1 98.06 85 THR A C 1
ATOM 654 O O . THR A 1 85 ? -12.977 12.633 5.602 1 98.06 85 THR A O 1
ATOM 657 N N . GLY A 1 86 ? -11.445 11.758 7.016 1 98.38 86 GLY A N 1
ATOM 658 C CA . GLY A 1 86 ? -12.359 10.727 7.48 1 98.38 86 GLY A CA 1
ATOM 659 C C . GLY A 1 86 ? -13.547 11.273 8.242 1 98.38 86 GLY A C 1
ATOM 660 O O . GLY A 1 86 ? -14.68 10.82 8.039 1 98.38 86 GLY A O 1
ATOM 661 N N . TYR A 1 87 ? -13.312 12.281 9.039 1 98.31 87 TYR A N 1
ATOM 662 C CA . TYR A 1 87 ? -14.344 12.883 9.875 1 98.31 87 TYR A CA 1
ATOM 663 C C . TYR A 1 87 ? -15.398 13.586 9.023 1 98.31 87 TYR A C 1
ATOM 665 O O . TYR A 1 87 ? -16.594 13.438 9.266 1 98.31 87 TYR A O 1
ATOM 673 N N . LEU A 1 88 ? -14.992 14.273 7.992 1 96.88 88 LEU A N 1
ATOM 674 C CA . LEU A 1 88 ? -15.875 15.156 7.242 1 96.88 88 LEU A CA 1
ATOM 675 C C . LEU A 1 88 ? -16.547 14.406 6.094 1 96.88 88 LEU A C 1
ATOM 677 O O . LEU A 1 88 ? -17.641 14.773 5.664 1 96.88 88 LEU A O 1
ATOM 681 N N . ASN A 1 89 ? -15.938 13.305 5.613 1 96.75 89 ASN A N 1
ATOM 682 C CA . ASN A 1 89 ? -16.422 12.711 4.375 1 96.75 89 ASN A CA 1
ATOM 683 C C . ASN A 1 89 ? -17.109 11.367 4.629 1 96.75 89 ASN A C 1
ATOM 685 O O . ASN A 1 89 ? -17.422 10.633 3.689 1 96.75 89 ASN A O 1
ATOM 689 N N . THR A 1 90 ? -17.375 11.031 5.809 1 95.19 90 THR A N 1
ATOM 690 C CA . THR A 1 90 ? -17.891 9.719 6.18 1 95.19 90 THR A CA 1
ATOM 691 C C . THR A 1 90 ? -19.266 9.484 5.578 1 95.19 90 THR A C 1
ATOM 693 O O . THR A 1 90 ? -19.719 8.336 5.465 1 95.19 90 THR A O 1
ATOM 696 N N . ASN A 1 91 ? -19.953 10.57 5.145 1 94.31 91 ASN A N 1
ATOM 697 C CA . ASN A 1 91 ? -21.312 10.414 4.648 1 94.31 91 ASN A CA 1
ATOM 698 C C . ASN A 1 91 ? -21.391 10.617 3.139 1 94.31 91 ASN A C 1
ATOM 700 O O . ASN A 1 91 ? -22.484 10.648 2.564 1 94.31 91 ASN A O 1
ATOM 704 N N . LYS A 1 92 ? -20.297 10.711 2.529 1 95.19 92 LYS A N 1
ATOM 705 C CA . LYS A 1 92 ? -20.266 10.875 1.078 1 95.19 92 LYS A CA 1
ATOM 706 C C . LYS A 1 92 ? -20.609 9.562 0.372 1 95.19 92 LYS A C 1
ATOM 708 O O . LYS A 1 92 ? -20.172 8.492 0.802 1 95.19 92 LYS A O 1
ATOM 713 N N . SER A 1 93 ? -21.391 9.609 -0.663 1 93.69 93 SER A N 1
ATOM 714 C CA . SER A 1 93 ? -21.812 8.453 -1.44 1 93.69 93 SER A CA 1
ATOM 715 C C . SER A 1 93 ? -21.297 8.539 -2.877 1 93.69 93 SER A C 1
ATOM 717 O O . SER A 1 93 ? -20.734 9.555 -3.281 1 93.69 93 SER A O 1
ATOM 719 N N . ILE A 1 94 ? -21.484 7.492 -3.549 1 92.25 94 ILE A N 1
ATOM 720 C CA . ILE A 1 94 ? -21.031 7.414 -4.938 1 92.25 94 ILE A CA 1
ATOM 721 C C . ILE A 1 94 ? -21.984 8.219 -5.824 1 92.25 94 ILE A C 1
ATOM 723 O O . ILE A 1 94 ? -23.062 7.754 -6.176 1 92.25 94 ILE A O 1
ATOM 727 N N . ASN A 1 95 ? -21.516 9.438 -6.203 1 91.94 95 ASN A N 1
ATOM 728 C CA . ASN A 1 95 ? -22.297 10.266 -7.121 1 91.94 95 ASN A CA 1
ATOM 729 C C . ASN A 1 95 ? -21.422 11.305 -7.816 1 91.94 95 ASN A C 1
ATOM 731 O O . ASN A 1 95 ? -20.266 11.523 -7.422 1 91.94 95 ASN A O 1
ATOM 735 N N . LYS A 1 96 ? -21.953 11.875 -8.812 1 91.94 96 LYS A N 1
ATOM 736 C CA . LYS A 1 96 ? -21.203 12.828 -9.641 1 91.94 96 LYS A CA 1
ATOM 737 C C . LYS A 1 96 ? -20.844 14.078 -8.844 1 91.94 96 LYS A C 1
ATOM 739 O O . LYS A 1 96 ? -19.75 14.633 -9.023 1 91.94 96 LYS A O 1
ATOM 744 N N . LYS A 1 97 ? -21.734 14.5 -7.992 1 92.75 97 LYS A N 1
ATOM 745 C CA . LYS A 1 97 ? -21.5 15.703 -7.199 1 92.75 97 LYS A CA 1
ATOM 746 C C . LYS A 1 97 ? -20.266 15.547 -6.312 1 92.75 97 LYS A C 1
ATOM 748 O O . LYS A 1 97 ? -19.438 16.453 -6.215 1 92.75 97 LYS A O 1
ATOM 753 N N . TYR A 1 98 ? -20.156 14.406 -5.699 1 93.44 98 TYR A N 1
ATOM 754 C CA . TYR A 1 98 ? -19 14.148 -4.848 1 93.44 98 TYR A CA 1
ATOM 755 C C . TYR A 1 98 ? -17.703 14.203 -5.652 1 93.44 98 TYR A C 1
ATOM 757 O O . TYR A 1 98 ? -16.766 14.898 -5.27 1 93.44 98 TYR A O 1
ATOM 765 N N . TYR A 1 99 ? -17.641 13.57 -6.785 1 93.62 99 TYR A N 1
ATOM 766 C CA . TYR A 1 99 ? -16.406 13.438 -7.535 1 93.62 99 TYR A CA 1
ATOM 767 C C . TYR A 1 99 ? -16.031 14.75 -8.211 1 93.62 99 TYR A C 1
ATOM 769 O O . TYR A 1 99 ? -14.852 15.008 -8.469 1 93.62 99 TYR A O 1
ATOM 777 N N . LYS A 1 100 ? -16.938 15.633 -8.438 1 93.31 100 LYS A N 1
ATOM 778 C CA . LYS A 1 100 ? -16.656 16.969 -8.953 1 93.31 100 LYS A CA 1
ATOM 779 C C . LYS A 1 100 ? -15.891 17.797 -7.938 1 93.31 100 LYS A C 1
ATOM 781 O O . LYS A 1 100 ? -15.148 18.719 -8.312 1 93.31 100 LYS A O 1
ATOM 786 N N . GLY A 1 101 ? -16.078 17.406 -6.707 1 91.06 101 GLY A N 1
ATOM 787 C CA . GLY A 1 101 ? -15.391 18.125 -5.648 1 91.06 101 GLY A CA 1
ATOM 788 C C . GLY A 1 101 ? -13.883 17.953 -5.703 1 91.06 101 GLY A C 1
ATOM 789 O O . GLY A 1 101 ? -13.141 18.781 -5.16 1 91.06 101 GLY A O 1
ATOM 790 N N . GLY A 1 102 ? -13.375 16.938 -6.375 1 94 102 GLY A N 1
ATOM 791 C CA . GLY A 1 102 ? -11.945 16.703 -6.492 1 94 102 GLY A CA 1
ATOM 792 C C . GLY A 1 102 ? -11.258 17.641 -7.473 1 94 102 GLY A C 1
ATOM 793 O O . GLY A 1 102 ? -10.039 17.812 -7.422 1 94 102 GLY A O 1
ATOM 794 N N . VAL A 1 103 ? -11.984 18.281 -8.328 1 93.56 103 VAL A N 1
ATOM 795 C CA . VAL A 1 103 ? -11.438 19.125 -9.383 1 93.56 103 VAL A CA 1
ATOM 796 C C . VAL A 1 103 ? -10.75 20.344 -8.766 1 93.56 103 VAL A C 1
ATOM 798 O O . VAL A 1 103 ? -9.672 20.75 -9.211 1 93.56 103 VAL A O 1
ATOM 801 N N . ARG A 1 104 ? -11.359 20.844 -7.711 1 91.88 104 ARG A N 1
ATOM 802 C CA . ARG A 1 104 ? -10.797 22.016 -7.043 1 91.88 104 ARG A CA 1
ATOM 803 C C . ARG A 1 104 ? -9.398 21.734 -6.516 1 91.88 104 ARG A C 1
ATOM 805 O O . ARG A 1 104 ? -8.5 22.562 -6.637 1 91.88 104 ARG A O 1
ATOM 812 N N . VAL A 1 105 ? -9.234 20.562 -5.949 1 95.19 105 VAL A N 1
ATOM 813 C CA . VAL A 1 105 ? -7.949 20.172 -5.383 1 95.19 105 VAL A CA 1
ATOM 814 C C . VAL A 1 105 ? -6.922 20 -6.496 1 95.19 105 VAL A C 1
ATOM 816 O O . VAL A 1 105 ? -5.789 20.484 -6.387 1 95.19 105 VAL A O 1
ATOM 819 N N . ILE A 1 106 ? -7.336 19.406 -7.641 1 96.56 106 ILE A N 1
ATOM 820 C CA . ILE A 1 106 ? -6.438 19.156 -8.758 1 96.56 106 ILE A CA 1
ATOM 821 C C . ILE A 1 106 ? -6.035 20.469 -9.414 1 96.56 106 ILE A C 1
ATOM 823 O O . ILE A 1 106 ? -4.867 20.672 -9.766 1 96.56 106 ILE A O 1
ATOM 827 N N . ILE A 1 107 ? -6.902 21.375 -9.523 1 95.69 107 ILE A N 1
ATOM 828 C CA . ILE A 1 107 ? -6.621 22.688 -10.109 1 95.69 107 ILE A CA 1
ATOM 829 C C . ILE A 1 107 ? -5.629 23.438 -9.227 1 95.69 107 ILE A C 1
ATOM 831 O O . ILE A 1 107 ? -4.688 24.062 -9.727 1 95.69 107 ILE A O 1
ATOM 835 N N . SER A 1 108 ? -5.918 23.406 -7.941 1 96.62 108 SER A N 1
ATOM 836 C CA . SER A 1 108 ? -4.992 24.047 -7.016 1 96.62 108 SER A CA 1
ATOM 837 C C . SER A 1 108 ? -3.586 23.469 -7.148 1 96.62 108 SER A C 1
ATOM 839 O O . SER A 1 108 ? -2.607 24.219 -7.207 1 96.62 108 SER A O 1
ATOM 841 N N . TYR A 1 109 ? -3.471 22.156 -7.238 1 97.94 109 TYR A N 1
ATOM 842 C CA . TYR A 1 109 ? -2.178 21.5 -7.383 1 97.94 109 TYR A CA 1
ATOM 843 C C . TYR A 1 109 ? -1.487 21.938 -8.672 1 97.94 109 TYR A C 1
ATOM 845 O O . TYR A 1 109 ? -0.298 22.266 -8.664 1 97.94 109 TYR A O 1
ATOM 853 N N . LEU A 1 110 ? -2.248 21.922 -9.773 1 97.94 110 LEU A N 1
ATOM 854 C CA . LEU A 1 110 ? -1.681 22.281 -11.07 1 97.94 110 LEU A CA 1
ATOM 855 C C . LEU A 1 110 ? -1.223 23.734 -11.086 1 97.94 110 LEU A C 1
ATOM 857 O O . LEU A 1 110 ? -0.142 24.047 -11.594 1 97.94 110 LEU A O 1
ATOM 861 N N . LEU A 1 111 ? -1.982 24.594 -10.523 1 97.5 111 LEU A N 1
ATOM 862 C CA . LEU A 1 111 ? -1.646 26 -10.484 1 97.5 111 LEU A CA 1
ATOM 863 C C . LEU A 1 111 ? -0.37 26.25 -9.688 1 97.5 111 LEU A C 1
ATOM 865 O O . LEU A 1 111 ? 0.559 26.891 -10.164 1 97.5 111 LEU A O 1
ATOM 869 N N . PHE A 1 112 ? -0.331 25.734 -8.5 1 98.31 112 PHE A N 1
ATOM 870 C CA . PHE A 1 112 ? 0.834 25.984 -7.66 1 98.31 112 PHE A CA 1
ATOM 871 C C . PHE A 1 112 ? 2.049 25.234 -8.188 1 98.31 112 PHE A C 1
ATOM 873 O O . PHE A 1 112 ? 3.189 25.641 -7.949 1 98.31 112 PHE A O 1
ATOM 880 N N . SER A 1 113 ? 1.828 24.078 -8.883 1 98.44 113 SER A N 1
ATOM 881 C CA . SER A 1 113 ? 2.938 23.453 -9.586 1 98.44 113 SER A CA 1
ATOM 882 C C . SER A 1 113 ? 3.543 24.375 -10.625 1 98.44 113 SER A C 1
ATOM 884 O O . SER A 1 113 ? 4.766 24.516 -10.711 1 98.44 113 SER A O 1
ATOM 886 N N . LEU A 1 114 ? 2.695 24.984 -11.375 1 97.94 114 LEU A N 1
ATOM 887 C CA . LEU A 1 114 ? 3.16 25.922 -12.391 1 97.94 114 LEU A CA 1
ATOM 888 C C . LEU A 1 114 ? 3.914 27.094 -11.75 1 97.94 114 LEU A C 1
ATOM 890 O O . LEU A 1 114 ? 5 27.453 -12.211 1 97.94 114 LEU A O 1
ATOM 894 N N . ILE A 1 115 ? 3.373 27.672 -10.695 1 98 115 ILE A N 1
ATOM 895 C CA . ILE A 1 115 ? 4.008 28.781 -10 1 98 115 ILE A CA 1
ATOM 896 C C . ILE A 1 115 ? 5.363 28.344 -9.453 1 98 115 ILE A C 1
ATOM 898 O O . ILE A 1 115 ? 6.355 29.062 -9.586 1 98 115 ILE A O 1
ATOM 902 N N . THR A 1 116 ? 5.379 27.156 -8.875 1 98.5 116 THR A N 1
ATOM 903 C CA . THR A 1 116 ? 6.621 26.641 -8.305 1 98.5 116 THR A CA 1
ATOM 904 C C . THR A 1 116 ? 7.645 26.375 -9.406 1 98.5 116 THR A C 1
ATOM 906 O O . THR A 1 116 ? 8.836 26.609 -9.219 1 98.5 116 THR A O 1
ATOM 909 N N . ILE A 1 117 ? 7.227 25.875 -10.547 1 98.25 117 ILE A N 1
ATOM 910 C CA . ILE A 1 117 ? 8.117 25.625 -11.68 1 98.25 117 ILE A CA 1
ATOM 911 C C . ILE A 1 117 ? 8.742 26.938 -12.141 1 98.25 117 ILE A C 1
ATOM 913 O O . ILE A 1 117 ? 9.961 27 -12.367 1 98.25 117 ILE A O 1
ATOM 917 N N . ILE A 1 118 ? 7.969 27.969 -12.266 1 97.94 118 ILE A N 1
ATOM 918 C CA . ILE A 1 118 ? 8.469 29.281 -12.664 1 97.94 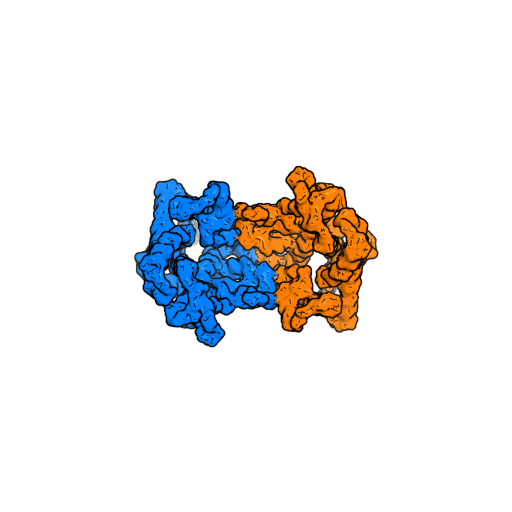118 ILE A CA 1
ATOM 919 C C . ILE A 1 118 ? 9.492 29.766 -11.641 1 97.94 118 ILE A C 1
ATOM 921 O O . ILE A 1 118 ? 10.562 30.266 -12.008 1 97.94 118 ILE A O 1
ATOM 925 N N . PHE A 1 119 ? 9.195 29.625 -10.398 1 98.06 119 PHE A N 1
ATOM 926 C CA . PHE A 1 119 ? 10.102 30 -9.312 1 98.06 119 PHE A CA 1
ATOM 927 C C . PHE A 1 119 ? 11.406 29.234 -9.406 1 98.06 119 PHE A C 1
ATOM 929 O O . PHE A 1 119 ? 12.492 29.812 -9.336 1 98.06 119 PHE A O 1
ATOM 936 N N . ARG A 1 120 ? 11.312 27.922 -9.594 1 98.12 120 ARG A N 1
ATOM 937 C CA . ARG A 1 120 ? 12.484 27.047 -9.641 1 98.12 120 ARG A CA 1
ATOM 938 C C . ARG A 1 120 ? 13.312 27.328 -10.891 1 98.12 120 ARG A C 1
ATOM 940 O O . ARG A 1 120 ? 14.547 27.312 -10.836 1 98.12 120 ARG A O 1
ATOM 947 N N . LYS A 1 121 ? 12.648 27.578 -11.961 1 97.19 121 LYS A N 1
ATOM 948 C CA . LYS A 1 121 ? 13.352 27.812 -13.219 1 97.19 121 LYS A CA 1
ATOM 949 C C . LYS A 1 121 ? 14.031 29.188 -13.219 1 97.19 121 LYS A C 1
ATOM 951 O O . LYS A 1 121 ? 15.203 29.297 -13.578 1 97.19 121 LYS A O 1
ATOM 956 N N . TYR A 1 122 ? 13.406 30.219 -12.742 1 96.88 122 TYR A N 1
ATOM 957 C CA . TYR A 1 122 ? 13.906 31.578 -12.969 1 96.88 122 TYR A CA 1
ATOM 958 C C . TYR A 1 122 ? 14.57 32.125 -11.711 1 96.88 122 TYR A C 1
ATOM 960 O O . TYR A 1 122 ? 15.469 32.969 -11.797 1 96.88 122 TYR A O 1
ATOM 968 N N . TYR A 1 123 ? 14.047 31.766 -10.562 1 96.56 123 TYR A N 1
ATOM 969 C CA . TYR A 1 123 ? 14.664 32.25 -9.336 1 96.56 123 TYR A CA 1
ATOM 970 C C . TYR A 1 123 ? 15.805 31.344 -8.898 1 96.56 123 TYR A C 1
ATOM 972 O O . TYR A 1 123 ? 16.906 31.812 -8.578 1 96.56 123 TYR A O 1
ATOM 980 N N . LEU A 1 124 ? 15.555 30.047 -8.898 1 97 124 LEU A N 1
ATOM 981 C CA . LEU A 1 124 ? 16.578 29.094 -8.469 1 97 124 LEU A CA 1
ATOM 982 C C . LEU A 1 124 ? 17.484 28.703 -9.633 1 97 124 LEU A C 1
ATOM 984 O O . LEU A 1 124 ? 18.484 28.016 -9.43 1 97 124 LEU A O 1
ATOM 988 N N . HIS A 1 125 ? 17.047 28.922 -10.867 1 97.31 125 HIS A N 1
ATOM 989 C CA . HIS A 1 125 ? 17.828 28.688 -12.086 1 97.31 125 HIS A CA 1
ATOM 990 C C . HIS A 1 125 ? 18.062 27.203 -12.32 1 97.31 125 HIS A C 1
ATOM 992 O O . HIS A 1 125 ? 19.172 26.797 -12.711 1 97.31 125 HIS A O 1
ATOM 998 N N . GLU A 1 126 ? 17.078 26.438 -12.023 1 96.81 126 GLU A N 1
ATOM 999 C CA . GLU A 1 126 ? 17.141 25.016 -12.375 1 96.81 126 GLU A CA 1
ATOM 1000 C C . GLU A 1 126 ? 16.984 24.812 -13.883 1 96.81 126 GLU A C 1
ATOM 1002 O O . GLU A 1 126 ? 16.047 25.344 -14.492 1 96.81 126 GLU A O 1
ATOM 1007 N N . SER A 1 127 ? 17.875 24.062 -14.5 1 95.75 127 SER A N 1
ATOM 1008 C CA . SER A 1 127 ? 17.906 23.891 -15.953 1 95.75 127 SER A CA 1
ATOM 1009 C C . SER A 1 127 ? 17.219 22.594 -16.359 1 95.75 127 SER A C 1
ATOM 1011 O O . SER A 1 127 ? 17.859 21.562 -16.484 1 95.75 127 SER A O 1
ATOM 1013 N N . LEU A 1 128 ? 16.016 22.609 -16.422 1 96.38 128 LEU A N 1
ATOM 1014 C CA . LEU A 1 128 ? 15.227 21.5 -16.938 1 96.38 128 LEU A CA 1
ATOM 1015 C C . LEU A 1 128 ? 14.43 21.938 -18.172 1 96.38 128 LEU A C 1
ATOM 1017 O O . LEU A 1 128 ? 14.062 23.109 -18.297 1 96.38 128 LEU A O 1
ATOM 1021 N N . SER A 1 129 ? 14.273 20.984 -19.094 1 96.75 129 SER A N 1
ATOM 1022 C CA . SER A 1 129 ? 13.43 21.25 -20.25 1 96.75 129 SER A CA 1
ATOM 1023 C C . SER A 1 129 ? 11.953 21.312 -19.859 1 96.75 129 SER A C 1
ATOM 1025 O O . SER A 1 129 ? 11.578 20.859 -18.766 1 96.75 129 SER A O 1
ATOM 1027 N N . TRP A 1 130 ? 11.117 21.875 -20.672 1 95.69 130 TRP A N 1
ATOM 1028 C CA . TRP A 1 130 ? 9.688 22 -20.391 1 95.69 130 TRP A CA 1
ATOM 1029 C C . TRP A 1 130 ? 9.031 20.625 -20.297 1 95.69 130 TRP A C 1
ATOM 1031 O O . TRP A 1 130 ? 8.094 20.438 -19.516 1 95.69 130 TRP A O 1
ATOM 1041 N N . ILE A 1 131 ? 9.57 19.703 -21.016 1 95.5 131 ILE A N 1
ATOM 1042 C CA . ILE A 1 131 ? 9.062 18.344 -20.938 1 95.5 131 ILE A CA 1
ATOM 1043 C C . ILE A 1 131 ? 9.391 17.75 -19.578 1 95.5 131 ILE A C 1
ATOM 1045 O O . ILE A 1 131 ? 8.531 17.109 -18.938 1 95.5 131 ILE A O 1
ATOM 1049 N N . GLN A 1 132 ? 10.562 17.953 -19.156 1 96.62 132 GLN A N 1
ATOM 1050 C CA . GLN A 1 132 ? 10.984 17.453 -17.844 1 96.62 132 GLN A CA 1
ATOM 1051 C C . GLN A 1 132 ? 10.141 18.062 -16.734 1 96.62 132 GLN A C 1
ATOM 1053 O O . GLN A 1 132 ? 9.766 17.375 -15.781 1 96.62 132 GLN A O 1
ATOM 1058 N N . TRP A 1 133 ? 9.836 19.312 -16.875 1 97.38 133 TRP A N 1
ATOM 1059 C CA . TRP A 1 133 ? 8.984 19.969 -15.891 1 97.38 133 TRP A CA 1
ATOM 1060 C C . TRP A 1 133 ? 7.59 19.359 -15.883 1 97.38 133 TRP A C 1
ATOM 1062 O O . TRP A 1 133 ? 6.992 19.188 -14.82 1 97.38 133 TRP A O 1
ATOM 1072 N N . GLY A 1 134 ? 7.059 19.109 -17.094 1 97.06 134 GLY A N 1
ATOM 1073 C CA . GLY A 1 134 ? 5.777 18.422 -17.188 1 97.06 134 GLY A CA 1
ATOM 1074 C C . GLY A 1 134 ? 5.77 17.078 -16.484 1 97.06 134 GLY A C 1
ATOM 1075 O O . GLY A 1 134 ? 4.805 16.734 -15.797 1 97.06 134 GLY A O 1
ATOM 1076 N N . LEU A 1 135 ? 6.891 16.375 -16.625 1 96.81 135 LEU A N 1
ATOM 1077 C CA . LEU A 1 135 ? 7.023 15.086 -15.961 1 96.81 135 LEU A CA 1
ATOM 1078 C C . LEU A 1 135 ? 7.078 15.242 -14.445 1 96.81 135 LEU A C 1
ATOM 1080 O O . LEU A 1 135 ? 6.547 14.398 -13.711 1 96.81 135 LEU A O 1
ATOM 1084 N N . LYS A 1 136 ? 7.625 16.297 -13.977 1 97.38 136 LYS A N 1
ATOM 1085 C CA . LYS A 1 136 ? 7.703 16.531 -12.539 1 97.38 136 LYS A CA 1
ATOM 1086 C C . LYS A 1 136 ? 6.328 16.844 -11.961 1 97.38 136 LYS A C 1
ATOM 1088 O O . LYS A 1 136 ? 6.066 16.562 -10.781 1 97.38 136 LYS A O 1
ATOM 1093 N N . VAL A 1 137 ? 5.465 17.422 -12.758 1 98 137 VAL A N 1
ATOM 1094 C CA . VAL A 1 137 ? 4.09 17.656 -12.328 1 98 137 VAL A CA 1
ATOM 1095 C C . VAL A 1 137 ? 3.373 16.312 -12.156 1 98 137 VAL A C 1
ATOM 1097 O O . VAL A 1 137 ? 2.654 16.109 -11.172 1 98 137 VAL A O 1
ATOM 1100 N N . LEU A 1 138 ? 3.707 15.398 -13.008 1 97 138 LEU A N 1
ATOM 1101 C CA . LEU A 1 138 ? 3.014 14.109 -13.008 1 97 138 LEU A CA 1
ATOM 1102 C C . LEU A 1 138 ? 3.543 13.203 -11.906 1 97 138 LEU A C 1
ATOM 1104 O O . LEU A 1 138 ? 2.812 12.359 -11.383 1 97 138 LEU A O 1
ATOM 1108 N N . ASP A 1 139 ? 4.754 13.445 -11.57 1 96.06 139 ASP A N 1
ATOM 1109 C CA . ASP A 1 139 ? 5.293 12.602 -10.5 1 96.06 139 ASP A CA 1
ATOM 1110 C C . ASP A 1 139 ? 5.23 13.32 -9.156 1 96.06 139 ASP A C 1
ATOM 1112 O O . ASP A 1 139 ? 5.805 12.844 -8.172 1 96.06 139 ASP A O 1
ATOM 1116 N N . PHE A 1 140 ? 4.613 14.523 -9.172 1 97.25 140 PHE A N 1
ATOM 1117 C CA . PHE A 1 140 ? 4.281 15.281 -7.973 1 97.25 140 PHE A CA 1
ATOM 1118 C C . PHE A 1 140 ? 5.539 15.828 -7.309 1 97.25 140 PHE A C 1
ATOM 1120 O O . PHE A 1 140 ? 5.555 16.062 -6.102 1 97.25 140 PHE A O 1
ATOM 1127 N N . SER A 1 141 ? 6.629 15.922 -8.062 1 96.81 141 SER A N 1
ATOM 1128 C CA . SER A 1 141 ? 7.879 16.438 -7.508 1 96.81 141 SER A CA 1
ATOM 1129 C C . SER A 1 141 ? 8.125 17.875 -7.93 1 96.81 141 SER A C 1
ATOM 1131 O O . SER A 1 141 ? 9.094 18.5 -7.492 1 96.81 141 SER A O 1
ATOM 1133 N N . ALA A 1 142 ? 7.18 18.375 -8.812 1 97.81 142 ALA A N 1
ATOM 1134 C CA . ALA A 1 142 ? 7.293 19.812 -9.086 1 97.81 142 ALA A CA 1
ATOM 1135 C C . ALA A 1 142 ? 7.289 20.625 -7.793 1 97.81 142 ALA A C 1
ATOM 1137 O O . ALA A 1 142 ? 8.078 21.562 -7.641 1 97.81 142 ALA A O 1
ATOM 1138 N N . ILE A 1 143 ? 6.348 20.266 -6.965 1 97.69 143 ILE A N 1
ATOM 1139 C CA . ILE A 1 143 ? 6.348 20.734 -5.582 1 97.69 143 ILE A CA 1
ATOM 1140 C C . ILE A 1 143 ? 6.938 19.656 -4.676 1 97.69 143 ILE A C 1
ATOM 1142 O O . ILE A 1 143 ? 6.332 18.609 -4.477 1 97.69 143 ILE A O 1
ATOM 1146 N N . PRO A 1 144 ? 8.039 19.891 -4.07 1 94.88 144 PRO A N 1
ATOM 1147 C CA . PRO A 1 144 ? 8.711 18.844 -3.285 1 94.88 144 PRO A CA 1
ATOM 1148 C C . PRO A 1 144 ? 7.824 18.281 -2.176 1 94.88 144 PRO A C 1
ATOM 1150 O O . PRO A 1 144 ? 7.957 17.109 -1.805 1 94.88 144 PRO A O 1
ATOM 1153 N N . TYR A 1 145 ? 6.871 18.984 -1.658 1 93.56 145 TYR A N 1
ATOM 1154 C CA . TYR A 1 145 ? 5.969 18.531 -0.604 1 93.56 145 TYR A CA 1
ATOM 1155 C C . TYR A 1 145 ? 4.68 17.984 -1.191 1 93.56 145 TYR A C 1
ATOM 1157 O O . TYR A 1 145 ? 3.701 17.766 -0.469 1 93.56 145 TYR A O 1
ATOM 1165 N N . GLY A 1 146 ? 4.664 17.656 -2.475 1 95.62 146 GLY A N 1
ATOM 1166 C CA . GLY A 1 146 ? 3.416 17.422 -3.182 1 95.62 146 GLY A CA 1
ATOM 1167 C C . GLY A 1 146 ? 2.951 15.977 -3.086 1 95.62 146 GLY A C 1
ATOM 1168 O O . GLY A 1 146 ? 1.943 15.602 -3.689 1 95.62 146 GLY A O 1
ATOM 1169 N N . TRP A 1 147 ? 3.617 15.094 -2.293 1 95.5 147 TRP A N 1
ATOM 1170 C CA . TRP A 1 147 ? 3.277 13.68 -2.217 1 95.5 147 TRP A CA 1
ATOM 1171 C C . TRP A 1 147 ? 1.867 13.484 -1.67 1 95.5 147 TRP A C 1
ATOM 1173 O O . TRP A 1 147 ? 1.206 12.492 -1.98 1 95.5 147 TRP A O 1
ATOM 1183 N N . TYR A 1 148 ? 1.445 14.391 -0.859 1 96.81 148 TYR A N 1
ATOM 1184 C CA . TYR A 1 148 ? 0.135 14.297 -0.225 1 96.81 148 TYR A CA 1
ATOM 1185 C C . TYR A 1 148 ? -0.971 14.203 -1.27 1 96.81 148 TYR A C 1
ATOM 1187 O O . TYR A 1 148 ? -1.937 13.453 -1.094 1 96.81 148 TYR A O 1
ATOM 1195 N N . ILE A 1 149 ? -0.827 14.93 -2.33 1 97.94 149 ILE A N 1
ATOM 1196 C CA . ILE A 1 149 ? -1.848 14.961 -3.373 1 97.94 149 ILE A CA 1
ATOM 1197 C C . ILE A 1 149 ? -1.927 13.594 -4.055 1 97.94 149 ILE A C 1
ATOM 1199 O O . ILE A 1 149 ? -3.018 13.117 -4.375 1 97.94 149 ILE A O 1
ATOM 1203 N N . GLU A 1 150 ? -0.791 13.023 -4.293 1 97.75 150 GLU A N 1
ATOM 1204 C CA . GLU A 1 150 ? -0.763 11.695 -4.898 1 97.75 150 GLU A CA 1
ATOM 1205 C C . GLU A 1 150 ? -1.525 10.68 -4.047 1 97.75 150 GLU A C 1
ATOM 1207 O O . GLU A 1 150 ? -2.328 9.906 -4.566 1 97.75 150 GLU A O 1
ATOM 1212 N N . MET A 1 151 ? -1.299 10.719 -2.77 1 97.81 151 MET A N 1
ATOM 1213 C CA . MET A 1 151 ? -1.988 9.852 -1.816 1 97.81 151 MET A CA 1
ATOM 1214 C C . MET A 1 151 ? -3.473 10.195 -1.749 1 97.81 151 MET A C 1
ATOM 1216 O O . MET A 1 151 ? -4.32 9.297 -1.776 1 97.81 151 MET A O 1
ATOM 1220 N N . TRP A 1 152 ? -3.785 11.461 -1.749 1 98 152 TRP A N 1
ATOM 1221 C CA . TRP A 1 152 ? -5.148 11.961 -1.573 1 98 152 TRP A CA 1
ATOM 1222 C C . TRP A 1 152 ? -6.039 11.523 -2.73 1 98 152 TRP A C 1
ATOM 1224 O O . TRP A 1 152 ? -7.211 11.195 -2.529 1 98 152 TRP A O 1
ATOM 1234 N N . ILE A 1 153 ? -5.523 11.445 -3.93 1 97.81 153 ILE A N 1
ATOM 1235 C CA . ILE A 1 153 ? -6.312 11.109 -5.109 1 97.81 153 ILE A CA 1
ATOM 1236 C C . ILE A 1 153 ? -6.945 9.734 -4.934 1 97.81 153 ILE A C 1
ATOM 1238 O O . ILE A 1 153 ? -8.156 9.57 -5.105 1 97.81 153 ILE A O 1
ATOM 1242 N N . GLY A 1 154 ? -6.133 8.789 -4.559 1 97.69 154 GLY A N 1
ATOM 1243 C CA . GLY A 1 154 ? -6.676 7.453 -4.348 1 97.69 154 GLY A CA 1
ATOM 1244 C C . GLY A 1 154 ? -7.664 7.387 -3.197 1 97.69 154 GLY A C 1
ATOM 1245 O O . GLY A 1 154 ? -8.703 6.73 -3.303 1 97.69 154 GLY A O 1
ATOM 1246 N N . LEU A 1 155 ? -7.359 8.055 -2.115 1 98.06 155 LEU A N 1
ATOM 1247 C CA . LEU A 1 155 ? -8.258 8.078 -0.966 1 98.06 155 LEU A CA 1
ATOM 1248 C C . LEU A 1 155 ? -9.586 8.719 -1.332 1 98.06 155 LEU A C 1
ATOM 1250 O O . LEU A 1 155 ? -10.648 8.219 -0.953 1 98.06 155 LEU A O 1
ATOM 1254 N N . PHE A 1 156 ? -9.516 9.828 -2.107 1 97.94 156 PHE A N 1
ATOM 1255 C CA . PHE A 1 156 ? -10.695 10.555 -2.568 1 97.94 156 PHE A CA 1
ATOM 1256 C C . PHE A 1 156 ? -11.578 9.664 -3.426 1 97.94 156 PHE A C 1
ATOM 1258 O O . PHE A 1 156 ? -12.797 9.594 -3.217 1 97.94 156 PHE A O 1
ATOM 1265 N N . LEU A 1 157 ? -10.969 8.867 -4.281 1 97.56 157 LEU A N 1
ATOM 1266 C CA . LEU A 1 157 ? -11.711 8 -5.188 1 97.56 157 LEU A CA 1
ATOM 1267 C C . LEU A 1 157 ? -12.375 6.855 -4.43 1 97.56 157 LEU A C 1
ATOM 1269 O O . LEU A 1 157 ? -13.484 6.434 -4.773 1 97.56 157 LEU A O 1
ATOM 1273 N N . LEU A 1 158 ? -11.789 6.414 -3.352 1 97.69 158 LEU A N 1
ATOM 1274 C CA . LEU A 1 158 ? -12.258 5.227 -2.645 1 97.69 158 LEU A CA 1
ATOM 1275 C C . LEU A 1 158 ? -13.195 5.605 -1.504 1 97.69 158 LEU A C 1
ATOM 1277 O O . LEU A 1 158 ? -13.883 4.746 -0.951 1 97.69 158 LEU A O 1
ATOM 1281 N N . THR A 1 159 ? -13.281 6.863 -1.143 1 98.12 159 THR A N 1
ATOM 1282 C CA . THR A 1 159 ? -13.984 7.348 0.042 1 98.12 159 THR A CA 1
ATOM 1283 C C . THR A 1 159 ? -15.422 6.852 0.055 1 98.12 159 THR A C 1
ATOM 1285 O O . THR A 1 159 ? -15.883 6.285 1.05 1 98.12 159 THR A O 1
ATOM 1288 N N . PRO A 1 160 ? -16.203 6.949 -1.078 1 97.75 160 PRO A N 1
ATOM 1289 C CA . PRO A 1 160 ? -17.594 6.473 -1.027 1 97.75 160 PRO A CA 1
ATOM 1290 C C . PRO A 1 160 ? -17.688 4.977 -0.738 1 97.75 160 PRO A C 1
ATOM 1292 O O . PRO A 1 160 ? -18.594 4.535 -0.034 1 97.75 160 PRO A O 1
ATOM 1295 N N . PHE A 1 161 ? -16.75 4.223 -1.211 1 97.69 161 PHE A N 1
ATOM 1296 C CA . PHE A 1 161 ? -16.75 2.783 -0.975 1 97.69 161 PHE A CA 1
ATOM 1297 C C . PHE A 1 161 ? -16.344 2.469 0.457 1 97.69 161 PHE A C 1
ATOM 1299 O O . PHE A 1 161 ? -16.891 1.566 1.087 1 97.69 161 PHE A O 1
ATOM 1306 N N . LEU A 1 162 ? -15.375 3.191 0.975 1 98.25 162 LEU A N 1
ATOM 1307 C CA . LEU A 1 162 ? -14.961 3.031 2.365 1 98.25 162 LEU A CA 1
ATOM 1308 C C . LEU A 1 162 ? -16.125 3.324 3.311 1 98.25 162 LEU A C 1
ATOM 1310 O O . LEU A 1 162 ? -16.266 2.672 4.348 1 98.25 162 LEU A O 1
ATOM 1314 N N . ASN A 1 163 ? -16.922 4.273 2.873 1 98.19 163 ASN A N 1
ATOM 1315 C CA . ASN A 1 163 ? -18.078 4.621 3.678 1 98.19 163 ASN A CA 1
ATOM 1316 C C . ASN A 1 163 ? -19.109 3.49 3.691 1 98.19 163 ASN A C 1
ATOM 1318 O O . ASN A 1 163 ? -19.75 3.238 4.715 1 98.19 163 ASN A O 1
ATOM 1322 N N . LEU A 1 164 ? -19.266 2.844 2.564 1 97.38 164 LEU A N 1
ATOM 1323 C CA . LEU A 1 164 ? -20.156 1.688 2.516 1 97.38 164 LEU A CA 1
ATOM 1324 C C . LEU A 1 164 ? -19.688 0.599 3.475 1 97.38 164 LEU A C 1
ATOM 1326 O O . LEU A 1 164 ? -20.484 0.014 4.203 1 97.38 164 LEU A O 1
ATOM 1330 N N . LEU A 1 165 ? -18.391 0.392 3.465 1 97.44 165 LEU A N 1
ATOM 1331 C CA . LEU A 1 165 ? -17.797 -0.577 4.383 1 97.44 165 LEU A CA 1
ATOM 1332 C C . LEU A 1 165 ? -18.094 -0.201 5.832 1 97.44 165 LEU A C 1
ATOM 1334 O O . LEU A 1 165 ? -18.609 -1.019 6.598 1 97.44 165 LEU A O 1
ATOM 1338 N N . TYR A 1 166 ? -17.844 0.994 6.148 1 98 166 TYR A N 1
ATOM 1339 C CA . TYR A 1 166 ? -17.953 1.476 7.52 1 98 166 TYR A CA 1
ATOM 1340 C C . TYR A 1 166 ? -19.391 1.412 8 1 98 166 TYR A C 1
ATOM 1342 O O . TYR A 1 166 ? -19.656 0.955 9.117 1 98 166 TYR A O 1
ATOM 1350 N N . LYS A 1 167 ? -20.312 1.802 7.156 1 97.19 167 LYS A N 1
ATOM 1351 C CA . LYS A 1 167 ? -21.719 1.847 7.52 1 97.19 167 LYS A CA 1
ATOM 1352 C C . LYS A 1 167 ? -22.312 0.442 7.609 1 97.19 167 LYS A C 1
ATOM 1354 O O . LYS A 1 167 ? -23.281 0.213 8.336 1 97.19 167 LYS A O 1
ATOM 1359 N N . ALA A 1 168 ? -21.719 -0.464 6.906 1 96.44 168 ALA A N 1
ATOM 1360 C CA . ALA A 1 168 ? -22.203 -1.838 6.895 1 96.44 168 ALA A CA 1
ATOM 1361 C C . ALA A 1 168 ? -21.812 -2.572 8.172 1 96.44 168 ALA A C 1
ATOM 1363 O O . ALA A 1 168 ? -22.375 -3.625 8.492 1 96.44 168 ALA A O 1
ATOM 1364 N N . ILE A 1 169 ? -20.828 -2.074 8.867 1 96.88 169 ILE A N 1
ATOM 1365 C CA . ILE A 1 169 ? -20.438 -2.676 10.141 1 96.88 169 ILE A CA 1
ATOM 1366 C C . ILE A 1 169 ? -21.531 -2.438 11.18 1 96.88 169 ILE A C 1
ATOM 1368 O O . ILE A 1 169 ? -21.891 -1.292 11.461 1 96.88 169 ILE A O 1
ATOM 1372 N N . PRO A 1 170 ? -22 -3.465 11.781 1 92.75 170 PRO A N 1
ATOM 1373 C CA . PRO A 1 170 ? -23.234 -3.344 12.539 1 92.75 170 PRO A CA 1
ATOM 1374 C C . PRO A 1 170 ? -23.047 -2.67 13.898 1 92.75 170 PRO A C 1
ATOM 1376 O O . PRO A 1 170 ? -23.938 -1.99 14.391 1 92.75 170 PRO A O 1
ATOM 1379 N N . ASP A 1 171 ? -21.891 -2.908 14.578 1 94.88 171 ASP A N 1
ATOM 1380 C CA . ASP A 1 171 ? -21.781 -2.373 15.93 1 94.88 171 ASP A CA 1
ATOM 1381 C C . ASP A 1 171 ? -20.422 -1.698 16.156 1 94.88 171 ASP A C 1
ATOM 1383 O O . ASP A 1 171 ? -19.531 -1.798 15.305 1 94.88 171 ASP A O 1
ATOM 1387 N N . GLN A 1 172 ? -20.328 -1.029 17.234 1 97.44 172 GLN A N 1
ATOM 1388 C CA . GLN A 1 172 ? -19.172 -0.222 17.578 1 97.44 172 GLN A CA 1
ATOM 1389 C C . GLN A 1 172 ? -17.938 -1.096 17.781 1 97.44 172 GLN A C 1
ATOM 1391 O O . GLN A 1 172 ? -16.828 -0.716 17.406 1 97.44 172 GLN A O 1
ATOM 1396 N N . LYS A 1 173 ? -18.125 -2.232 18.391 1 96.44 173 LYS A N 1
ATOM 1397 C CA . LYS A 1 173 ? -17.016 -3.139 18.672 1 96.44 173 LYS A CA 1
ATOM 1398 C C . LYS A 1 173 ? -16.344 -3.584 17.391 1 96.44 173 LYS A C 1
ATOM 1400 O O . LYS A 1 173 ? -15.109 -3.588 17.297 1 96.44 173 LYS A O 1
ATOM 1405 N N . GLN A 1 174 ? -17.094 -3.941 16.359 1 96.06 174 GLN A N 1
ATOM 1406 C CA . GLN A 1 174 ? -16.547 -4.395 15.086 1 96.06 174 GLN A CA 1
ATOM 1407 C C . GLN A 1 174 ? -15.852 -3.25 14.344 1 96.06 174 GLN A C 1
ATOM 1409 O O . GLN A 1 174 ? -14.883 -3.467 13.625 1 96.06 174 GLN A O 1
ATOM 1414 N N . LYS A 1 175 ? -16.391 -2.047 14.523 1 97.69 175 LYS A N 1
ATOM 1415 C CA . LYS A 1 175 ? -15.719 -0.887 13.945 1 97.69 175 LYS A CA 1
ATOM 1416 C C . LYS A 1 175 ? -14.352 -0.67 14.586 1 97.69 175 LYS A C 1
ATOM 1418 O O . LYS A 1 175 ? -13.383 -0.346 13.898 1 97.69 175 LYS A O 1
ATOM 1423 N N . LEU A 1 176 ? -14.25 -0.9 15.906 1 97.88 176 LEU A N 1
ATOM 1424 C CA . LEU A 1 176 ? -12.969 -0.794 16.594 1 97.88 176 LEU A CA 1
ATOM 1425 C C . LEU A 1 176 ? -12.031 -1.917 16.172 1 97.88 176 LEU A C 1
ATOM 1427 O O . LEU A 1 176 ? -10.812 -1.723 16.109 1 97.88 176 LEU A O 1
ATOM 1431 N N . ILE A 1 177 ? -12.586 -3.117 15.859 1 97.06 177 ILE A N 1
ATOM 1432 C CA . ILE A 1 177 ? -11.773 -4.223 15.367 1 97.06 177 ILE A CA 1
ATOM 1433 C C . ILE A 1 177 ? -11.156 -3.854 14.023 1 97.06 177 ILE A C 1
ATOM 1435 O O . ILE A 1 177 ? -9.984 -4.145 13.766 1 97.06 177 ILE A O 1
ATOM 1439 N N . LEU A 1 178 ? -11.953 -3.205 13.148 1 98.12 178 LEU A N 1
ATOM 1440 C CA . LEU A 1 178 ? -11.414 -2.732 11.875 1 98.12 178 LEU A CA 1
ATOM 1441 C C . LEU A 1 178 ? -10.266 -1.757 12.102 1 98.12 178 LEU A C 1
ATOM 1443 O O . LEU A 1 178 ? -9.18 -1.924 11.539 1 98.12 178 LEU A O 1
ATOM 1447 N N . VAL A 1 179 ? -10.477 -0.738 12.961 1 98.5 179 VAL A N 1
ATOM 1448 C CA . VAL A 1 179 ? -9.469 0.275 13.25 1 98.5 179 VAL A CA 1
ATOM 1449 C C . VAL A 1 179 ? -8.242 -0.384 13.875 1 98.5 179 VAL A C 1
ATOM 1451 O O . VAL A 1 179 ? -7.109 -0.076 13.5 1 98.5 179 VAL A O 1
ATOM 1454 N N . GLY A 1 180 ? -8.484 -1.304 14.805 1 98.12 180 GLY A N 1
ATOM 1455 C CA . GLY A 1 180 ? -7.391 -2.033 15.422 1 98.12 180 GLY A CA 1
ATOM 1456 C C . GLY A 1 180 ? -6.598 -2.865 14.438 1 98.12 180 GLY A C 1
ATOM 1457 O O . GLY A 1 180 ? -5.367 -2.904 14.5 1 98.12 180 GLY A O 1
ATOM 1458 N N . THR A 1 181 ? -7.289 -3.529 13.523 1 97.75 181 THR A N 1
ATOM 1459 C CA . THR A 1 181 ? -6.641 -4.34 12.5 1 97.75 181 THR A CA 1
ATOM 1460 C C . THR A 1 181 ? -5.766 -3.471 11.602 1 97.75 181 THR A C 1
ATOM 1462 O O . THR A 1 181 ? -4.602 -3.797 11.359 1 97.75 181 THR A O 1
ATOM 1465 N N . LEU A 1 182 ? -6.32 -2.352 11.18 1 98.31 182 LEU A N 1
ATOM 1466 C CA . LEU A 1 182 ? -5.57 -1.437 10.328 1 98.31 182 LEU A CA 1
ATOM 1467 C C . LEU A 1 182 ? -4.383 -0.846 11.086 1 98.31 182 LEU A C 1
ATOM 1469 O O . LEU A 1 182 ? -3.299 -0.687 10.523 1 98.31 182 LEU A O 1
ATOM 1473 N N . TYR A 1 183 ? -4.586 -0.537 12.344 1 97.94 183 TYR A N 1
ATOM 1474 C CA . TYR A 1 183 ? -3.521 -0.001 13.188 1 97.94 183 TYR A CA 1
ATOM 1475 C C . TYR A 1 183 ? -2.361 -0.984 13.297 1 97.94 183 TYR A C 1
ATOM 1477 O O . TYR A 1 183 ? -1.202 -0.606 13.109 1 97.94 183 TYR A O 1
ATOM 1485 N N . ILE A 1 184 ? -2.605 -2.252 13.477 1 97.44 184 ILE A N 1
ATOM 1486 C CA . ILE A 1 184 ? -1.582 -3.283 13.609 1 97.44 184 ILE A CA 1
ATOM 1487 C C . ILE A 1 184 ? -0.867 -3.48 12.273 1 97.44 184 ILE A C 1
ATOM 1489 O O . ILE A 1 184 ? 0.362 -3.574 12.227 1 97.44 184 ILE A O 1
ATOM 1493 N N . MET A 1 185 ? -1.596 -3.41 11.227 1 97.19 185 MET A N 1
ATOM 1494 C CA . MET A 1 185 ? -1.057 -3.703 9.898 1 97.19 185 MET A CA 1
ATOM 1495 C C . MET A 1 185 ? -0.191 -2.553 9.398 1 97.19 185 MET A C 1
ATOM 1497 O O . MET A 1 185 ? 0.728 -2.762 8.602 1 97.19 185 MET A O 1
ATOM 1501 N N . THR A 1 186 ? -0.468 -1.32 9.891 1 97.12 186 THR A N 1
ATOM 1502 C CA . THR A 1 186 ? 0.204 -0.182 9.266 1 97.12 186 THR A CA 1
ATOM 1503 C C . THR A 1 186 ? 1.155 0.487 10.258 1 97.12 186 THR A C 1
ATOM 1505 O O . THR A 1 186 ? 2.209 0.993 9.867 1 97.12 186 THR A O 1
ATOM 1508 N N . ALA A 1 187 ? 0.856 0.508 11.555 1 97.5 187 ALA A N 1
ATOM 1509 C CA . ALA A 1 187 ? 1.656 1.24 12.531 1 97.5 187 ALA A CA 1
ATOM 1510 C C . ALA A 1 187 ? 2.756 0.356 13.117 1 97.5 187 ALA A C 1
ATOM 1512 O O . ALA A 1 187 ? 3.879 0.817 13.344 1 97.5 187 ALA A O 1
ATOM 1513 N N . LEU A 1 188 ? 2.467 -0.892 13.328 1 96.62 188 LEU A N 1
ATOM 1514 C CA . LEU A 1 188 ? 3.398 -1.79 14 1 96.62 188 LEU A CA 1
ATOM 1515 C C . LEU A 1 188 ? 4.676 -1.956 13.188 1 96.62 188 LEU A C 1
ATOM 1517 O O . LEU A 1 188 ? 5.777 -1.93 13.742 1 96.62 188 LEU A O 1
ATOM 1521 N N . PRO A 1 189 ? 4.551 -2.129 11.852 1 96.5 189 PRO A N 1
ATOM 1522 C CA . PRO A 1 189 ? 5.785 -2.252 11.07 1 96.5 189 PRO A CA 1
ATOM 1523 C C . PRO A 1 189 ? 6.648 -0.995 11.133 1 96.5 189 PRO A C 1
ATOM 1525 O O . PRO A 1 189 ? 7.875 -1.081 11.039 1 96.5 189 PRO A O 1
ATOM 1528 N N . ASP A 1 190 ? 6.035 0.164 11.273 1 94.19 190 ASP A N 1
ATOM 1529 C CA . ASP A 1 190 ? 6.785 1.409 11.398 1 94.19 190 ASP A CA 1
ATOM 1530 C C . ASP A 1 190 ? 7.711 1.379 12.609 1 94.19 190 ASP A C 1
ATOM 1532 O O . ASP A 1 190 ? 8.805 1.952 12.578 1 94.19 190 ASP A O 1
ATOM 1536 N N . LEU A 1 191 ? 7.309 0.7 13.656 1 93.19 191 LEU A N 1
ATOM 1537 C CA . LEU A 1 191 ? 8.078 0.627 14.898 1 93.19 191 LEU A CA 1
ATOM 1538 C C . LEU A 1 191 ? 9.07 -0.525 14.852 1 93.19 191 LEU A C 1
ATOM 1540 O O . LEU A 1 191 ? 10.234 -0.358 15.227 1 93.19 191 LEU A O 1
ATOM 1544 N N . LEU A 1 192 ? 8.602 -1.663 14.234 1 94.81 192 LEU A N 1
ATOM 1545 C CA . LEU A 1 192 ? 9.352 -2.893 14.469 1 94.81 192 LEU A CA 1
ATOM 1546 C C . LEU A 1 192 ? 10.172 -3.27 13.234 1 94.81 192 LEU A C 1
ATOM 1548 O O . LEU A 1 192 ? 11.039 -4.141 13.305 1 94.81 192 LEU A O 1
ATOM 1552 N N . ASN A 1 193 ? 9.859 -2.684 12.07 1 94.38 193 ASN A N 1
ATOM 1553 C CA . ASN A 1 193 ? 10.625 -2.93 10.859 1 94.38 193 ASN A CA 1
ATOM 1554 C C . ASN A 1 193 ? 11.594 -1.785 10.562 1 94.38 193 ASN A C 1
ATOM 1556 O O . ASN A 1 193 ? 11.5 -1.149 9.508 1 94.38 193 ASN A O 1
ATOM 1560 N N . ARG A 1 194 ? 12.445 -1.445 11.461 1 89.12 194 ARG A N 1
ATOM 1561 C CA . ARG A 1 194 ? 13.367 -0.323 11.312 1 89.12 194 ARG A CA 1
ATOM 1562 C C . ARG A 1 194 ? 14.797 -0.738 11.656 1 89.12 194 ARG A C 1
ATOM 1564 O O . ARG A 1 194 ? 15.008 -1.755 12.32 1 89.12 194 ARG A O 1
ATOM 1571 N N . TYR A 1 195 ? 15.766 0.078 11.125 1 87.69 195 TYR A N 1
ATOM 1572 C CA . TYR A 1 195 ? 17.188 -0.058 11.445 1 87.69 195 TYR A CA 1
ATOM 1573 C C . TYR A 1 195 ? 17.688 -1.458 11.109 1 87.69 195 TYR A C 1
ATOM 1575 O O . TYR A 1 195 ? 18.375 -2.082 11.914 1 87.69 195 TYR A O 1
ATOM 1583 N N . GLY A 1 196 ? 17.156 -1.997 10.016 1 86.25 196 GLY A N 1
ATOM 1584 C CA . GLY A 1 196 ? 17.672 -3.244 9.477 1 86.25 196 GLY A CA 1
ATOM 1585 C C . GLY A 1 196 ? 16.938 -4.469 9.984 1 86.25 196 GLY A C 1
ATOM 1586 O O . GLY A 1 196 ? 17.281 -5.598 9.625 1 86.25 196 GLY A O 1
ATOM 1587 N N . VAL A 1 197 ? 15.922 -4.211 10.789 1 90.19 197 VAL A N 1
ATOM 1588 C CA . VAL A 1 197 ? 15.164 -5.344 11.305 1 90.19 197 VAL A CA 1
ATOM 1589 C C . VAL A 1 197 ? 13.742 -5.324 10.742 1 90.19 197 VAL A C 1
ATOM 1591 O O . VAL A 1 197 ? 13.203 -4.254 10.438 1 90.19 197 VAL A O 1
ATOM 1594 N N . HIS A 1 198 ? 13.227 -6.449 10.453 1 95.56 198 HIS A N 1
ATOM 1595 C CA . HIS A 1 198 ? 11.875 -6.695 9.969 1 95.56 198 HIS A CA 1
ATOM 1596 C C . HIS A 1 198 ? 11.18 -7.773 10.789 1 95.56 198 HIS A C 1
ATOM 1598 O O . HIS A 1 198 ? 11.305 -8.961 10.5 1 95.56 198 HIS A O 1
ATOM 1604 N N . LEU A 1 199 ? 10.367 -7.387 11.805 1 95.75 199 LEU A N 1
ATOM 1605 C CA . LEU A 1 199 ? 9.898 -8.312 12.828 1 95.75 199 LEU A CA 1
ATOM 1606 C C . LEU A 1 199 ? 8.438 -8.688 12.602 1 95.75 199 LEU A C 1
ATOM 1608 O O . LEU A 1 199 ? 7.953 -9.688 13.141 1 95.75 199 LEU A O 1
ATOM 1612 N N . VAL A 1 200 ? 7.75 -7.863 11.859 1 96.5 200 VAL A N 1
ATOM 1613 C CA . VAL A 1 200 ? 6.336 -8.117 11.625 1 96.5 200 VAL A CA 1
ATOM 1614 C C . VAL A 1 200 ? 6.008 -7.902 10.148 1 96.5 200 VAL A C 1
ATOM 1616 O O . VAL A 1 200 ? 6.754 -7.227 9.43 1 96.5 200 VAL A O 1
ATOM 1619 N N . PRO A 1 201 ? 4.848 -8.492 9.656 1 96.31 201 PRO A N 1
ATOM 1620 C CA . PRO A 1 201 ? 4.477 -8.273 8.258 1 96.31 201 PRO A CA 1
ATOM 1621 C C . PRO A 1 201 ? 4.266 -6.797 7.922 1 96.31 201 PRO A C 1
ATOM 1623 O O . PRO A 1 201 ? 3.531 -6.102 8.625 1 96.31 201 PRO A O 1
ATOM 1626 N N . GLY A 1 202 ? 4.902 -6.301 6.848 1 96.62 202 GLY A N 1
ATOM 1627 C CA . GLY A 1 202 ? 4.859 -4.883 6.52 1 96.62 202 GLY A CA 1
ATOM 1628 C C . GLY A 1 202 ? 4.301 -4.605 5.137 1 96.62 202 GLY A C 1
ATOM 1629 O O . GLY A 1 202 ? 4.352 -3.471 4.66 1 96.62 202 GLY A O 1
ATOM 1630 N N . PHE A 1 203 ? 3.658 -5.602 4.477 1 97.19 203 PHE A N 1
ATOM 1631 C CA . PHE A 1 203 ? 3.217 -5.48 3.092 1 97.19 203 PHE A CA 1
ATOM 1632 C C . PHE A 1 203 ? 2.207 -4.348 2.943 1 97.19 203 PHE A C 1
ATOM 1634 O O . PHE A 1 203 ? 2.213 -3.631 1.941 1 97.19 203 PHE A O 1
ATOM 1641 N N . TRP A 1 204 ? 1.386 -4.16 3.943 1 97.5 204 TRP A N 1
ATOM 1642 C CA . TRP A 1 204 ? 0.25 -3.252 3.828 1 97.5 204 TRP A CA 1
ATOM 1643 C C . TRP A 1 204 ? 0.525 -1.942 4.559 1 97.5 204 TRP A C 1
ATOM 1645 O O . TRP A 1 204 ? -0.386 -1.138 4.766 1 97.5 204 TRP A O 1
ATOM 1655 N N . GLN A 1 205 ? 1.765 -1.703 4.898 1 96.81 205 GLN A N 1
ATOM 1656 C CA . GLN A 1 205 ? 2.121 -0.536 5.695 1 96.81 205 GLN A CA 1
ATOM 1657 C C . GLN A 1 205 ? 1.723 0.757 4.988 1 96.81 205 GLN A C 1
ATOM 1659 O O . GLN A 1 205 ? 1.285 1.713 5.633 1 96.81 205 GLN A O 1
ATOM 1664 N N . GLN A 1 206 ? 1.732 0.774 3.674 1 95.88 206 GLN A N 1
ATOM 1665 C CA . GLN A 1 206 ? 1.479 1.981 2.895 1 95.88 206 GLN A CA 1
ATOM 1666 C C . GLN A 1 206 ? 0.003 2.365 2.938 1 95.88 206 GLN A C 1
ATOM 1668 O O . GLN A 1 206 ? -0.365 3.48 2.561 1 95.88 206 GLN A O 1
ATOM 1673 N N . CYS A 1 207 ? -0.835 1.562 3.508 1 96.94 207 CYS A N 1
ATOM 1674 C CA . CYS A 1 207 ? -2.268 1.833 3.58 1 96.94 207 CYS A CA 1
ATOM 1675 C C . CYS A 1 207 ? -2.609 2.615 4.844 1 96.94 207 CYS A C 1
ATOM 1677 O O . CYS A 1 207 ? -3.775 2.678 5.242 1 96.94 207 CYS A O 1
ATOM 1679 N N . PHE A 1 208 ? -1.642 3.271 5.426 1 97.75 208 PHE A N 1
ATOM 1680 C CA . PHE A 1 208 ? -1.812 3.959 6.699 1 97.75 208 PHE A CA 1
ATOM 1681 C C . PHE A 1 208 ? -2.885 5.035 6.594 1 97.75 208 PHE A C 1
ATOM 1683 O O . PHE A 1 208 ? -3.566 5.34 7.574 1 97.75 208 PHE A O 1
ATOM 1690 N N . PRO A 1 209 ? -3.139 5.66 5.398 1 98.44 209 PRO A N 1
ATOM 1691 C CA . PRO A 1 209 ? -4.199 6.668 5.348 1 98.44 209 PRO A CA 1
ATOM 1692 C C . PRO A 1 209 ? -5.574 6.098 5.691 1 98.44 209 PRO A C 1
ATOM 1694 O O . PRO A 1 209 ? -6.43 6.812 6.227 1 98.44 209 PRO A O 1
ATOM 1697 N N . LEU A 1 210 ? -5.734 4.805 5.395 1 98.56 210 LEU A N 1
ATOM 1698 C CA . LEU A 1 210 ? -7.008 4.172 5.723 1 98.56 210 LEU A CA 1
ATOM 1699 C C . LEU A 1 210 ? -7.211 4.113 7.234 1 98.56 210 LEU A C 1
ATOM 1701 O O . LEU A 1 210 ? -8.336 4.238 7.719 1 98.56 210 LEU A O 1
ATOM 1705 N N . THR A 1 211 ? -6.133 3.883 7.969 1 98.69 211 THR A N 1
ATOM 1706 C CA . THR A 1 211 ? -6.203 3.875 9.422 1 98.69 211 THR A CA 1
ATOM 1707 C C . THR A 1 211 ? -6.711 5.215 9.945 1 98.69 211 THR A C 1
ATOM 1709 O O . THR A 1 211 ? -7.672 5.266 10.719 1 98.69 211 THR A O 1
ATOM 1712 N N . PHE A 1 212 ? -6.137 6.316 9.445 1 98.81 212 PHE A N 1
ATOM 1713 C CA . PHE A 1 212 ? -6.551 7.648 9.867 1 98.81 212 PHE A CA 1
ATOM 1714 C C . PHE A 1 212 ? -7.977 7.941 9.422 1 98.81 212 PHE A C 1
ATOM 1716 O O . PHE A 1 212 ? -8.758 8.523 10.172 1 98.81 212 PHE A O 1
ATOM 1723 N N . TYR A 1 213 ? -8.328 7.562 8.195 1 98.75 213 TYR A N 1
ATOM 1724 C CA . TYR A 1 213 ? -9.656 7.816 7.656 1 98.75 213 TYR A CA 1
ATOM 1725 C C . TYR A 1 213 ? -10.734 7.203 8.547 1 98.75 213 TYR A C 1
ATOM 1727 O O . TYR A 1 213 ? -11.688 7.879 8.938 1 98.75 213 TYR A O 1
ATOM 1735 N N . PHE A 1 214 ? -10.508 5.926 8.898 1 98.81 214 PHE A N 1
ATOM 1736 C CA . PHE A 1 214 ? -11.539 5.223 9.656 1 98.81 214 PHE A CA 1
ATOM 1737 C C . PHE A 1 214 ? -11.555 5.684 11.109 1 98.81 214 PHE A C 1
ATOM 1739 O O . PHE A 1 214 ? -12.609 5.695 11.75 1 98.81 214 PHE A O 1
ATOM 1746 N N . ILE A 1 215 ? -10.414 6.082 11.625 1 98.81 215 ILE A N 1
ATOM 1747 C CA . ILE A 1 215 ? -10.422 6.691 12.953 1 98.81 215 ILE A CA 1
ATOM 1748 C C . ILE A 1 215 ? -11.234 7.984 12.922 1 98.81 215 ILE A C 1
ATOM 1750 O O . ILE A 1 215 ? -12.055 8.227 13.805 1 98.81 215 ILE A O 1
ATOM 1754 N N . GLY A 1 216 ? -11 8.812 11.867 1 98.81 216 GLY A N 1
ATOM 1755 C CA . GLY A 1 216 ? -11.789 10.023 11.711 1 98.81 216 GLY A CA 1
ATOM 1756 C C . GLY A 1 216 ? -13.281 9.75 11.609 1 98.81 216 GLY A C 1
ATOM 1757 O O . GLY A 1 216 ? -14.086 10.438 12.234 1 98.81 216 GLY A O 1
ATOM 1758 N N . ALA A 1 217 ? -13.641 8.742 10.844 1 98.69 217 ALA A N 1
ATOM 1759 C CA . ALA A 1 217 ? -15.039 8.344 10.703 1 98.69 217 ALA A CA 1
ATOM 1760 C C . ALA A 1 217 ? -15.617 7.91 12.047 1 98.69 217 ALA A C 1
ATOM 1762 O O . ALA A 1 217 ? -16.75 8.258 12.375 1 98.69 217 ALA A O 1
ATOM 1763 N N . TYR A 1 218 ? -14.828 7.168 12.773 1 98.62 218 TYR A N 1
ATOM 1764 C CA . TYR A 1 218 ? -15.25 6.699 14.086 1 98.62 218 TYR A CA 1
ATOM 1765 C C . TYR A 1 218 ? -15.516 7.875 15.023 1 98.62 218 TYR A C 1
ATOM 1767 O O . TYR A 1 218 ? -16.531 7.902 15.727 1 98.62 218 TYR A O 1
ATOM 1775 N N . ILE A 1 219 ? -14.641 8.828 15.016 1 98.62 219 ILE A N 1
ATOM 1776 C CA . ILE A 1 219 ? -14.781 10 15.875 1 98.62 219 ILE A CA 1
ATOM 1777 C C . ILE A 1 219 ? -16.031 10.781 15.477 1 98.62 219 ILE A C 1
ATOM 1779 O O . ILE A 1 219 ? -16.75 11.289 16.344 1 98.62 219 ILE A O 1
ATOM 1783 N N . HIS A 1 220 ? -16.25 10.898 14.203 1 98.19 220 HIS A N 1
ATOM 1784 C CA . HIS A 1 220 ? -17.453 11.57 13.719 1 98.19 220 HIS A CA 1
ATOM 1785 C C . HIS A 1 220 ? -18.719 10.914 14.266 1 98.19 220 HIS A C 1
ATOM 1787 O O . HIS A 1 220 ? -19.625 11.609 14.711 1 98.19 220 HIS A O 1
ATOM 1793 N N . GLU A 1 221 ? -18.703 9.625 14.242 1 97.88 221 GLU A N 1
ATOM 1794 C CA . GLU A 1 221 ? -19.906 8.875 14.57 1 97.88 221 GLU A CA 1
ATOM 1795 C C . GLU A 1 221 ? -20.125 8.812 16.078 1 97.88 221 GLU A C 1
ATOM 1797 O O . GLU A 1 221 ? -21.234 9.023 16.562 1 97.88 221 GLU A O 1
ATOM 1802 N N . TYR A 1 222 ? -19.062 8.578 16.891 1 97.75 222 TYR A N 1
ATOM 1803 C CA . TYR A 1 222 ? -19.266 8.258 18.297 1 97.75 222 TYR A CA 1
ATOM 1804 C C . TYR A 1 222 ? -18.844 9.422 19.188 1 97.75 222 TYR A C 1
ATOM 1806 O O . TYR A 1 222 ? -19.125 9.43 20.391 1 97.75 222 TYR A O 1
ATOM 1814 N N . LYS A 1 223 ? -18.141 10.359 18.719 1 97.5 223 LYS A N 1
ATOM 1815 C CA . LYS A 1 223 ? -17.766 11.602 19.391 1 97.5 223 LYS A CA 1
ATOM 1816 C C . LYS A 1 223 ? -17.125 11.32 20.75 1 97.5 223 LYS A C 1
ATOM 1818 O O . LYS A 1 223 ? -17.547 11.883 21.766 1 97.5 223 LYS A O 1
ATOM 1823 N N . PRO A 1 224 ? -16.078 10.461 20.672 1 97.31 224 PRO A N 1
ATOM 1824 C CA . PRO A 1 224 ? -15.43 10.172 21.953 1 97.31 224 PRO A CA 1
ATOM 1825 C C . PRO A 1 224 ? -14.781 11.414 22.562 1 97.31 224 PRO A C 1
ATOM 1827 O O . PRO A 1 224 ? -14.414 12.344 21.859 1 97.31 224 PRO A O 1
ATOM 1830 N N . THR A 1 225 ? -14.672 11.406 23.906 1 96.31 225 THR A N 1
ATOM 1831 C CA . THR A 1 225 ? -14.047 12.5 24.656 1 96.31 225 THR A CA 1
ATOM 1832 C C . THR A 1 225 ? -12.93 11.977 25.547 1 96.31 225 THR A C 1
ATOM 1834 O O . THR A 1 225 ? -12.891 10.789 25.859 1 96.31 225 THR A O 1
ATOM 1837 N N . ILE A 1 226 ? -11.992 12.844 25.812 1 95.81 226 ILE A N 1
ATOM 1838 C CA . ILE A 1 226 ? -10.883 12.523 26.703 1 95.81 226 ILE A CA 1
ATOM 1839 C C . ILE A 1 226 ? -10.602 13.719 27.625 1 95.81 226 ILE A C 1
ATOM 1841 O O . ILE A 1 226 ? -10.742 14.867 27.203 1 95.81 226 ILE A O 1
ATOM 1845 N N . ARG A 1 227 ? -10.195 13.359 28.906 1 96.75 227 ARG A N 1
ATOM 1846 C CA . ARG A 1 227 ? -9.797 14.43 29.797 1 96.75 227 ARG A CA 1
ATOM 1847 C C . ARG A 1 227 ? -8.562 15.156 29.266 1 96.75 227 ARG A C 1
ATOM 1849 O O . ARG A 1 227 ? -7.562 14.523 28.938 1 96.75 227 ARG A O 1
ATOM 1856 N N . LYS A 1 228 ? -8.703 16.453 29.25 1 96.19 228 LYS A N 1
ATOM 1857 C CA . LYS A 1 228 ? -7.656 17.281 28.641 1 96.19 228 LYS A CA 1
ATOM 1858 C C . LYS A 1 228 ? -6.305 17.031 29.312 1 96.19 228 LYS A C 1
ATOM 1860 O O . LYS A 1 228 ? -5.297 16.844 28.625 1 96.19 228 LYS A O 1
ATOM 1865 N N . GLY A 1 229 ? -6.301 17.016 30.625 1 97 229 GLY A N 1
ATOM 1866 C CA . GLY A 1 229 ? -5.055 16.797 31.344 1 97 229 GLY A CA 1
ATOM 1867 C C . GLY A 1 229 ? -4.367 15.5 30.969 1 97 229 GLY A C 1
ATOM 1868 O O . GLY A 1 229 ? -3.154 15.477 30.734 1 97 229 GLY A O 1
ATOM 1869 N N . TRP A 1 230 ? -5.125 14.469 30.844 1 97.38 230 TRP A N 1
ATOM 1870 C CA . TRP A 1 230 ? -4.59 13.164 30.484 1 97.38 230 TRP A CA 1
ATOM 1871 C C . TRP A 1 230 ? -4.078 13.156 29.047 1 97.38 230 TRP A C 1
ATOM 1873 O O . TRP A 1 230 ? -3.027 12.578 28.766 1 97.38 230 TRP A O 1
ATOM 1883 N N . ALA A 1 231 ? -4.875 13.75 28.156 1 97.69 231 ALA A N 1
ATOM 1884 C CA . ALA A 1 231 ? -4.461 13.82 26.766 1 97.69 231 ALA A CA 1
ATOM 1885 C C . ALA A 1 231 ? -3.107 14.508 26.625 1 97.69 231 ALA A C 1
ATOM 1887 O O . ALA A 1 231 ? -2.199 13.984 25.969 1 97.69 231 ALA A O 1
ATOM 1888 N N . TRP A 1 232 ? -2.957 15.609 27.297 1 97.69 232 TRP A N 1
ATOM 1889 C CA . TRP A 1 232 ? -1.707 16.359 27.203 1 97.69 232 TRP A CA 1
ATOM 1890 C C . TRP A 1 232 ? -0.564 15.578 27.844 1 97.69 232 TRP A C 1
ATOM 1892 O O . TRP A 1 232 ? 0.564 15.594 27.344 1 97.69 232 TRP A O 1
ATOM 1902 N N . MET A 1 233 ? -0.819 14.914 28.922 1 98.25 233 MET A N 1
ATOM 1903 C CA . MET A 1 233 ? 0.203 14.125 29.594 1 98.25 233 MET A CA 1
ATOM 1904 C C . MET A 1 233 ? 0.7 12.992 28.703 1 98.25 233 MET A C 1
ATOM 1906 O O . MET A 1 233 ? 1.904 12.742 28.625 1 98.25 233 MET A O 1
ATOM 1910 N N . ILE A 1 234 ? -0.237 12.336 28.062 1 98.06 234 ILE A N 1
ATOM 1911 C CA . ILE A 1 234 ? 0.133 11.234 27.188 1 98.06 234 ILE A CA 1
ATOM 1912 C C . ILE A 1 234 ? 0.912 11.766 25.984 1 98.06 234 ILE A C 1
ATOM 1914 O O . ILE A 1 234 ? 1.945 11.211 25.609 1 98.06 234 ILE A O 1
ATOM 1918 N N . ILE A 1 235 ? 0.423 12.836 25.391 1 98.12 235 ILE A N 1
ATOM 1919 C CA . ILE A 1 235 ? 1.113 13.445 24.266 1 98.12 235 ILE A CA 1
ATOM 1920 C C . ILE A 1 235 ? 2.537 13.82 24.672 1 98.12 235 ILE A C 1
ATOM 1922 O O . ILE A 1 235 ? 3.5 13.453 23.984 1 98.12 235 ILE A O 1
ATOM 1926 N N . LEU A 1 236 ? 2.654 14.531 25.766 1 98 236 LEU A N 1
ATOM 1927 C CA . LEU A 1 236 ? 3.969 14.945 26.234 1 98 236 LEU A CA 1
ATOM 1928 C C . LEU A 1 236 ? 4.844 13.734 26.547 1 98 236 LEU A C 1
ATOM 1930 O O . LEU A 1 236 ? 6.035 13.727 26.234 1 98 236 LEU A O 1
ATOM 1934 N N . GLY A 1 237 ? 4.285 12.742 27.219 1 97.94 237 GLY A N 1
ATOM 1935 C CA . GLY A 1 237 ? 5.016 11.516 27.516 1 97.94 237 GLY A CA 1
ATOM 1936 C C . GLY A 1 237 ? 5.605 10.867 26.281 1 97.94 237 GLY A C 1
ATOM 1937 O O . GLY A 1 237 ? 6.773 10.469 26.266 1 97.94 237 GLY A O 1
ATOM 1938 N N . ILE A 1 238 ? 4.793 10.781 25.203 1 97.69 238 ILE A N 1
ATOM 1939 C CA . ILE A 1 238 ? 5.262 10.18 23.969 1 97.69 238 ILE A CA 1
ATOM 1940 C C . ILE A 1 238 ? 6.336 11.062 23.328 1 97.69 238 ILE A C 1
ATOM 1942 O O . ILE A 1 238 ? 7.355 10.562 22.844 1 97.69 238 ILE A O 1
ATOM 1946 N N . CYS A 1 239 ? 6.164 12.383 23.344 1 97.44 239 CYS A N 1
ATOM 1947 C CA . CYS A 1 239 ? 7.109 13.32 22.734 1 97.44 239 CYS A CA 1
ATOM 1948 C C . CYS A 1 239 ? 8.461 13.266 23.438 1 97.44 239 CYS A C 1
ATOM 1950 O O . CYS A 1 239 ? 9.484 13.602 22.859 1 97.44 239 CYS A O 1
ATOM 1952 N N . LEU A 1 240 ? 8.516 12.82 24.672 1 97.56 240 LEU A N 1
ATOM 1953 C CA . LEU A 1 240 ? 9.734 12.812 25.469 1 97.56 240 LEU A CA 1
ATOM 1954 C C . LEU A 1 240 ? 10.516 11.516 25.266 1 97.56 240 LEU A C 1
ATOM 1956 O O . LEU A 1 240 ? 11.688 11.43 25.625 1 97.56 240 LEU A O 1
ATOM 1960 N N . ILE A 1 241 ? 9.914 10.539 24.609 1 96.94 241 ILE A N 1
ATOM 1961 C CA . ILE A 1 241 ? 10.539 9.227 24.5 1 96.94 241 ILE A CA 1
ATOM 1962 C C . ILE A 1 241 ? 11.844 9.336 23.734 1 96.94 241 ILE A C 1
ATOM 1964 O O . ILE A 1 241 ? 12.898 8.93 24.219 1 96.94 241 ILE A O 1
ATOM 1968 N N . ASN A 1 242 ? 11.867 9.906 22.547 1 96.19 242 ASN A N 1
ATOM 1969 C CA . ASN A 1 242 ? 13.055 9.984 21.703 1 96.19 242 ASN A CA 1
ATOM 1970 C C . ASN A 1 242 ? 14.148 10.82 22.344 1 96.19 242 ASN A C 1
ATOM 1972 O O . ASN A 1 242 ? 15.289 10.375 22.469 1 96.19 242 ASN A O 1
ATOM 1976 N N . PRO A 1 243 ? 13.852 12.078 22.844 1 96.12 243 PRO A N 1
ATOM 1977 C CA . PRO A 1 243 ? 14.922 12.891 23.438 1 96.12 243 PRO A CA 1
ATOM 1978 C C . PRO A 1 243 ? 15.508 12.25 24.703 1 96.12 243 PRO A C 1
ATOM 1980 O O . PRO A 1 243 ? 16.719 12.305 24.906 1 96.12 243 PRO A O 1
ATOM 1983 N N . ILE A 1 244 ? 14.703 11.648 25.547 1 97 244 ILE A N 1
ATOM 1984 C CA . ILE A 1 244 ? 15.195 11.023 26.766 1 97 244 ILE A CA 1
ATOM 1985 C C . ILE A 1 244 ? 16.047 9.805 26.422 1 97 244 ILE A C 1
ATOM 1987 O O . ILE A 1 244 ? 17.109 9.594 27 1 97 244 ILE A O 1
ATOM 1991 N N . PHE A 1 245 ? 15.578 9.039 25.516 1 96.38 245 PHE A N 1
ATOM 1992 C CA . PHE A 1 245 ? 16.344 7.883 25.062 1 96.38 245 PHE A CA 1
ATOM 1993 C C . PHE A 1 245 ? 17.719 8.305 24.562 1 96.38 245 PHE A C 1
ATOM 1995 O O . PHE A 1 245 ? 18.734 7.699 24.922 1 96.38 245 PHE A O 1
ATOM 2002 N N . ASN A 1 246 ? 17.781 9.32 23.719 1 96.06 246 ASN A N 1
ATOM 2003 C CA . ASN A 1 246 ? 19.047 9.781 23.156 1 96.06 246 ASN A CA 1
ATOM 2004 C C . ASN A 1 246 ? 19.953 10.375 24.234 1 96.06 246 ASN A C 1
ATOM 2006 O O . ASN A 1 246 ? 21.172 10.203 24.188 1 96.06 246 ASN A O 1
ATOM 2010 N N . LEU A 1 247 ? 19.391 11.07 25.219 1 94.75 247 LEU A N 1
ATOM 2011 C CA . LEU A 1 247 ? 20.156 11.664 26.312 1 94.75 247 LEU A CA 1
ATOM 2012 C C . LEU A 1 247 ? 20.844 10.578 27.125 1 94.75 247 LEU A C 1
ATOM 2014 O O . LEU A 1 247 ? 21.984 10.758 27.562 1 94.75 247 LEU A O 1
ATOM 2018 N N . ILE A 1 248 ? 20.188 9.469 27.266 1 95.25 248 ILE A N 1
ATOM 2019 C CA . ILE A 1 248 ? 20.656 8.438 28.172 1 95.25 248 ILE A CA 1
ATOM 2020 C C . ILE A 1 248 ? 21.547 7.457 27.422 1 95.25 248 ILE A C 1
ATOM 2022 O O . ILE A 1 248 ? 22.609 7.051 27.922 1 95.25 248 ILE A O 1
ATOM 2026 N N . PHE A 1 249 ? 21.281 7.129 26.156 1 94.81 249 PHE A N 1
ATOM 2027 C CA . PHE A 1 249 ? 21.891 5.945 25.547 1 94.81 249 PHE A CA 1
ATOM 2028 C C . PHE A 1 249 ? 22.734 6.324 24.344 1 94.81 249 PHE A C 1
ATOM 2030 O O . PHE A 1 249 ? 23.578 5.535 23.906 1 94.81 249 PHE A O 1
ATOM 2037 N N . ILE A 1 250 ? 22.469 7.434 23.75 1 92.75 250 ILE A N 1
ATOM 2038 C CA . ILE A 1 250 ? 23.125 7.777 22.5 1 92.75 250 ILE A CA 1
ATOM 2039 C C . ILE A 1 250 ? 24.016 8.992 22.703 1 92.75 250 ILE A C 1
ATOM 2041 O O . ILE A 1 250 ? 23.562 10.039 23.172 1 92.75 250 ILE A O 1
ATOM 2045 N N . HIS A 1 251 ? 25.328 8.82 22.359 1 91.94 251 HIS A N 1
ATOM 2046 C CA . HIS A 1 251 ? 26.281 9.906 22.516 1 91.94 251 HIS A CA 1
ATOM 2047 C C . HIS A 1 251 ? 26.984 10.211 21.203 1 91.94 251 HIS A C 1
ATOM 2049 O O . HIS A 1 251 ? 27.297 9.305 20.422 1 91.94 251 HIS A O 1
ATOM 2055 N N . ASN A 1 252 ? 27.188 11.5 20.984 1 93.5 252 ASN A N 1
ATOM 2056 C CA . ASN A 1 252 ? 27.953 11.969 19.828 1 93.5 252 ASN A CA 1
ATOM 2057 C C . ASN A 1 252 ? 27.344 11.477 18.516 1 93.5 252 ASN A C 1
ATOM 2059 O O . ASN A 1 252 ? 28.047 10.969 17.641 1 93.5 252 ASN A O 1
ATOM 2063 N N . HIS A 1 253 ? 26.062 11.492 18.484 1 94.88 253 HIS A N 1
ATOM 2064 C CA . HIS A 1 253 ? 25.297 11.07 17.312 1 94.88 253 HIS A CA 1
ATOM 2065 C C . HIS A 1 253 ? 24.094 11.977 17.094 1 94.88 253 HIS A C 1
ATOM 2067 O O . HIS A 1 253 ? 23.672 12.695 18 1 94.88 253 HIS A O 1
ATOM 2073 N N . THR A 1 254 ? 23.625 11.969 15.883 1 94.38 254 THR A N 1
ATOM 2074 C CA . THR A 1 254 ? 22.391 12.695 15.609 1 94.38 254 THR A CA 1
ATOM 2075 C C . THR A 1 254 ? 21.203 12.031 16.297 1 94.38 254 THR A C 1
ATOM 2077 O O . THR A 1 254 ? 21.312 10.906 16.797 1 94.38 254 THR A O 1
ATOM 2080 N N . LEU A 1 255 ? 20.172 12.672 16.406 1 94 255 LEU A N 1
ATOM 2081 C CA . LEU A 1 255 ? 18.984 12.18 17.078 1 94 255 LEU A CA 1
ATOM 2082 C C . LEU A 1 255 ? 18.5 10.875 16.469 1 94 255 LEU A C 1
ATOM 2084 O O . LEU A 1 255 ? 18.25 10.812 15.258 1 94 255 LEU A O 1
ATOM 2088 N N . VAL A 1 256 ? 18.438 9.883 17.266 1 93.12 256 VAL A N 1
ATOM 2089 C CA . VAL A 1 256 ? 17.875 8.602 16.859 1 93.12 256 VAL A CA 1
ATOM 2090 C C . VAL A 1 256 ? 16.391 8.547 17.25 1 93.12 256 VAL A C 1
ATOM 2092 O O . VAL A 1 256 ? 16.047 8.766 18.422 1 93.12 256 VAL A O 1
ATOM 2095 N N . GLN A 1 257 ? 15.492 8.281 16.266 1 92.44 257 GLN A N 1
ATOM 2096 C CA . GLN A 1 257 ? 14.055 8.25 16.5 1 92.44 257 GLN A CA 1
ATOM 2097 C C . GLN A 1 257 ? 13.57 6.816 16.719 1 92.44 257 GLN A C 1
ATOM 2099 O O . GLN A 1 257 ? 13.18 6.137 15.766 1 92.44 257 GLN A O 1
ATOM 2104 N N . ILE A 1 258 ? 13.344 6.379 17.922 1 90.19 258 ILE A N 1
ATOM 2105 C CA . ILE A 1 258 ? 12.93 5.012 18.219 1 90.19 258 ILE A CA 1
ATOM 2106 C C . ILE A 1 258 ? 11.414 4.902 18.125 1 90.19 258 ILE A C 1
ATOM 2108 O O . ILE A 1 258 ? 10.875 3.832 17.828 1 90.19 258 ILE A O 1
ATOM 2112 N N . CYS A 1 259 ? 10.594 6.008 18.469 1 88.31 259 CYS A N 1
ATOM 2113 C CA . CYS A 1 259 ? 9.133 5.996 18.422 1 88.31 259 CYS A CA 1
ATOM 2114 C C . CYS A 1 259 ? 8.633 6.129 17 1 88.31 259 CYS A C 1
ATOM 2116 O O . CYS A 1 259 ? 7.43 6.035 16.734 1 88.31 259 CYS A O 1
ATOM 2118 N N . GLY A 1 260 ? 9.43 6.098 16.094 1 80.56 260 GLY A N 1
ATOM 2119 C CA . GLY A 1 260 ? 9.031 5.98 14.695 1 80.56 260 GLY A CA 1
ATOM 2120 C C . GLY A 1 260 ? 8.469 7.266 14.125 1 80.56 260 GLY A C 1
ATOM 2121 O O . GLY A 1 260 ? 8.805 8.359 14.578 1 80.56 260 GLY A O 1
ATOM 2122 N N . SER A 1 261 ? 7.469 7.141 13.086 1 90 261 SER A N 1
ATOM 2123 C CA . SER A 1 261 ? 6.949 8.219 12.25 1 90 261 SER A CA 1
ATOM 2124 C C . SER A 1 261 ? 5.535 8.609 12.664 1 90 261 SER A C 1
ATOM 2126 O O . SER A 1 261 ? 5.004 8.094 13.641 1 90 261 SER A O 1
ATOM 2128 N N . SER A 1 262 ? 5.031 9.586 11.984 1 92.69 262 SER A N 1
ATOM 2129 C CA . SER A 1 262 ? 3.703 10.125 12.258 1 92.69 262 SER A CA 1
ATOM 2130 C C . SER A 1 262 ? 2.631 9.055 12.086 1 92.69 262 SER A C 1
ATOM 2132 O O . SER A 1 262 ? 1.575 9.117 12.719 1 92.69 262 SER A O 1
ATOM 2134 N N . ASN A 1 263 ? 2.908 8.055 11.258 1 94.62 263 ASN A N 1
ATOM 2135 C CA . ASN A 1 263 ? 1.92 7.012 11.008 1 94.62 263 ASN A CA 1
ATOM 2136 C C . ASN A 1 263 ? 2.24 5.742 11.789 1 94.62 263 ASN A C 1
ATOM 2138 O O . ASN A 1 263 ? 1.73 4.668 11.477 1 94.62 263 ASN A O 1
ATOM 2142 N N . GLY A 1 264 ? 3.119 5.902 12.781 1 96.06 264 GLY A N 1
ATOM 2143 C CA . GLY A 1 264 ? 3.561 4.754 13.547 1 96.06 264 GLY A CA 1
ATOM 2144 C C . GLY A 1 264 ? 2.787 4.566 14.844 1 96.06 264 GLY A C 1
ATOM 2145 O O . GLY A 1 264 ? 1.798 5.262 15.086 1 96.06 264 GLY A O 1
ATOM 2146 N N . VAL A 1 265 ? 3.244 3.633 15.656 1 96.75 265 VAL A N 1
ATOM 2147 C CA . VAL A 1 265 ? 2.592 3.184 16.891 1 96.75 265 VAL A CA 1
ATOM 2148 C C . VAL A 1 265 ? 2.424 4.359 17.844 1 96.75 265 VAL A C 1
ATOM 2150 O O . VAL A 1 265 ? 1.427 4.441 18.562 1 96.75 265 VAL A O 1
ATOM 2153 N N . PHE A 1 266 ? 3.328 5.312 17.75 1 96.06 266 PHE A N 1
ATOM 2154 C CA . PHE A 1 266 ? 3.285 6.418 18.703 1 96.06 266 PHE A CA 1
ATOM 2155 C C . PHE A 1 266 ? 2.777 7.691 18.031 1 96.06 266 PHE A C 1
ATOM 2157 O O . PHE A 1 266 ? 2.166 8.539 18.688 1 96.06 266 PHE A O 1
ATOM 2164 N N . GLY A 1 267 ? 2.959 7.848 16.75 1 96.88 267 GLY A N 1
ATOM 2165 C CA . GLY A 1 267 ? 2.484 9.016 16.031 1 96.88 267 GLY A CA 1
ATOM 2166 C C . GLY A 1 267 ? 0.972 9.078 15.922 1 96.88 267 GLY A C 1
ATOM 2167 O O . GLY A 1 267 ? 0.374 10.141 16.094 1 96.88 267 GLY A O 1
ATOM 2168 N N . ILE A 1 268 ? 0.36 7.941 15.695 1 98.25 268 ILE A N 1
ATOM 2169 C CA . ILE A 1 268 ? -1.083 7.887 15.492 1 98.25 268 ILE A CA 1
ATOM 2170 C C . ILE A 1 268 ? -1.802 8.312 16.766 1 98.25 268 ILE A C 1
ATOM 2172 O O . ILE A 1 268 ? -2.678 9.18 16.734 1 98.25 268 ILE A O 1
ATOM 2176 N N . PRO A 1 269 ? -1.393 7.828 17.938 1 97.88 269 PRO A N 1
ATOM 2177 C CA . PRO A 1 269 ? -2.068 8.258 19.156 1 97.88 269 PRO A CA 1
ATOM 2178 C C . PRO A 1 269 ? -1.92 9.758 19.422 1 97.88 269 PRO A C 1
ATOM 2180 O O . PRO A 1 269 ? -2.855 10.406 19.906 1 97.88 269 PRO A O 1
ATOM 2183 N N . ILE A 1 270 ? -0.784 10.32 19.109 1 98.25 270 ILE A N 1
ATOM 2184 C CA . ILE A 1 270 ? -0.617 11.758 19.297 1 98.25 270 ILE A CA 1
ATOM 2185 C C . ILE A 1 270 ? -1.619 12.516 18.422 1 98.25 270 ILE A C 1
ATOM 2187 O O . ILE A 1 270 ? -2.303 13.422 18.891 1 98.25 270 ILE A O 1
ATOM 2191 N N . ALA A 1 271 ? -1.721 12.164 17.156 1 98.62 271 ALA A N 1
ATOM 2192 C CA . ALA A 1 271 ? -2.645 12.812 16.234 1 98.62 271 ALA A CA 1
ATOM 2193 C C . ALA A 1 271 ? -4.09 12.664 16.703 1 98.62 271 ALA A C 1
ATOM 2195 O O . ALA A 1 271 ? -4.859 13.633 16.688 1 98.62 271 ALA A O 1
ATOM 2196 N N . VAL A 1 272 ? -4.406 11.469 17.156 1 98.69 272 VAL A N 1
ATOM 2197 C CA . VAL A 1 272 ? -5.773 11.18 17.578 1 98.69 272 VAL A CA 1
ATOM 2198 C C . VAL A 1 272 ? -6.109 11.969 18.844 1 98.69 272 VAL A C 1
ATOM 2200 O O . VAL A 1 272 ? -7.164 12.602 18.922 1 98.69 272 VAL A O 1
ATOM 2203 N N . LEU A 1 273 ? -5.211 11.969 19.812 1 98.69 273 LEU A N 1
ATOM 2204 C CA . LEU A 1 273 ? -5.445 12.688 21.062 1 98.69 273 LEU A CA 1
ATOM 2205 C C . LEU A 1 273 ? -5.531 14.195 20.812 1 98.69 273 LEU A C 1
ATOM 2207 O O . LEU A 1 273 ? -6.367 14.883 21.406 1 98.69 273 LEU A O 1
ATOM 2211 N N . PHE A 1 274 ? -4.66 14.664 19.969 1 98.5 274 PHE A N 1
ATOM 2212 C CA . PHE A 1 274 ? -4.711 16.078 19.609 1 98.5 274 PHE A CA 1
ATOM 2213 C C . PHE A 1 274 ? -6.043 16.422 18.953 1 98.5 274 PHE A C 1
ATOM 2215 O O . PHE A 1 274 ? -6.648 17.438 19.266 1 98.5 274 PHE A O 1
ATOM 2222 N N . PHE A 1 275 ? -6.496 15.586 18.047 1 98.75 275 PHE A N 1
ATOM 2223 C CA . PHE A 1 275 ? -7.781 15.758 17.391 1 98.75 275 PHE A CA 1
ATOM 2224 C C . PHE A 1 275 ? -8.914 15.812 18.406 1 98.75 275 PHE A C 1
ATOM 2226 O O . PHE A 1 275 ? -9.766 16.703 18.344 1 98.75 275 PHE A O 1
ATOM 2233 N N . LEU A 1 276 ? -8.852 14.938 19.391 1 98.5 276 LEU A N 1
ATOM 2234 C CA . LEU A 1 276 ? -9.906 14.828 20.391 1 98.5 276 LEU A CA 1
ATOM 2235 C C . LEU A 1 276 ? -9.906 16.047 21.312 1 98.5 276 LEU A C 1
ATOM 2237 O O . LEU A 1 276 ? -10.953 16.422 21.844 1 98.5 276 LEU A O 1
ATOM 2241 N N . LEU A 1 277 ? -8.812 16.672 21.484 1 97.88 277 LEU A N 1
ATOM 2242 C CA . LEU A 1 277 ? -8.688 17.828 22.359 1 97.88 277 LEU A CA 1
ATOM 2243 C C . LEU A 1 277 ? -9.414 19.047 21.781 1 97.88 277 LEU A C 1
ATOM 2245 O O . LEU A 1 277 ? -9.93 19.875 22.516 1 97.88 277 LEU A O 1
ATOM 2249 N N . PHE A 1 278 ? -9.555 19.062 20.391 1 97.5 278 PHE A N 1
ATOM 2250 C CA . PHE A 1 278 ? -9.922 20.359 19.844 1 97.5 278 PHE A CA 1
ATOM 2251 C C . PHE A 1 278 ? -11.18 20.25 19 1 97.5 278 PHE A C 1
ATOM 2253 O O . PHE A 1 278 ? -11.828 21.266 18.703 1 97.5 278 PHE A O 1
ATOM 2260 N N . TYR A 1 279 ? -11.57 19.031 18.516 1 96.56 279 TYR A N 1
ATOM 2261 C CA . TYR A 1 279 ? -12.578 18.938 17.469 1 96.56 279 TYR A CA 1
ATOM 2262 C C . TYR A 1 279 ? -13.938 19.406 17.984 1 96.56 279 TYR A C 1
ATOM 2264 O O . TYR A 1 279 ? -14.82 19.75 17.188 1 96.56 279 TYR A O 1
ATOM 2272 N N . GLN A 1 280 ? -14.094 19.5 19.375 1 95 280 GLN A N 1
ATOM 2273 C CA . GLN A 1 280 ? -15.367 19.938 19.922 1 95 280 GLN A CA 1
ATOM 2274 C C . GLN A 1 280 ? -15.234 21.297 20.578 1 95 280 GLN A C 1
ATOM 2276 O O . GLN A 1 280 ? -16.156 21.766 21.25 1 95 280 GLN A O 1
ATOM 2281 N N . LEU A 1 281 ? -14.125 21.875 20.469 1 94 281 LEU A N 1
ATOM 2282 C CA . LEU A 1 281 ? -13.883 23.172 21.094 1 94 281 LEU A CA 1
ATOM 2283 C C . LEU A 1 281 ? -14.633 24.281 20.344 1 94 281 LEU A C 1
ATOM 2285 O O . LEU A 1 281 ? -14.805 24.203 19.125 1 94 281 LEU A O 1
ATOM 2289 N N . ASP A 1 282 ? -15.07 25.25 21.172 1 91.62 282 ASP A N 1
ATOM 2290 C CA . ASP A 1 282 ? -15.688 26.438 20.609 1 91.62 282 ASP A CA 1
ATOM 2291 C C . ASP A 1 282 ? -14.953 27.703 21.078 1 91.62 282 ASP A C 1
ATOM 2293 O O . ASP A 1 282 ? -14.273 27.688 22.094 1 91.62 282 ASP A O 1
ATOM 2297 N N . ILE A 1 283 ? -14.977 28.672 20.203 1 91.25 283 ILE A N 1
ATOM 2298 C CA . ILE A 1 283 ? -14.367 29.953 20.516 1 91.25 283 ILE A CA 1
ATOM 2299 C C . ILE A 1 283 ? -15.438 31.047 20.531 1 91.25 283 ILE A C 1
ATOM 2301 O O . ILE A 1 283 ? -16.344 31.047 19.703 1 91.25 283 ILE A O 1
ATOM 2305 N N . HIS A 1 284 ? -15.266 31.984 21.484 1 90.06 284 HIS A N 1
ATOM 2306 C CA . HIS A 1 284 ? -16.281 33.031 21.672 1 90.06 284 HIS A CA 1
ATOM 2307 C C . HIS A 1 284 ? -15.992 34.25 20.781 1 90.06 284 HIS A C 1
ATOM 2309 O O . HIS A 1 284 ? -16.922 34.875 20.266 1 90.06 284 HIS A O 1
ATOM 2315 N N . SER A 1 285 ? -14.789 34.469 20.531 1 92.94 285 SER A N 1
ATOM 2316 C CA . SER A 1 285 ? -14.406 35.656 19.766 1 92.94 285 SER A CA 1
ATOM 2317 C C . SER A 1 285 ? -14.758 35.469 18.297 1 92.94 285 SER A C 1
ATOM 2319 O O . SER A 1 285 ? -14.25 34.594 17.625 1 92.94 285 SER A O 1
ATOM 2321 N N . LYS A 1 286 ? -15.539 36.406 17.812 1 93 286 LYS A N 1
ATOM 2322 C CA . LYS A 1 286 ? -15.953 36.375 16.422 1 93 286 LYS A CA 1
ATOM 2323 C C . LYS A 1 286 ? -14.758 36.562 15.484 1 93 286 LYS A C 1
ATOM 2325 O O . LYS A 1 286 ? -14.68 35.938 14.438 1 93 286 LYS A O 1
ATOM 2330 N N . MET A 1 287 ? -13.961 37.375 15.93 1 93.81 287 MET A N 1
ATOM 2331 C CA . MET A 1 287 ? -12.781 37.656 15.125 1 93.81 287 MET A CA 1
ATOM 2332 C C . MET A 1 287 ? -11.898 36.438 14.992 1 93.81 287 MET A C 1
ATOM 2334 O O . MET A 1 287 ? -11.461 36.094 13.891 1 93.81 287 MET A O 1
ATOM 2338 N N . ASN A 1 288 ? -11.633 35.75 16.047 1 94.25 288 ASN A N 1
ATOM 2339 C CA . ASN A 1 288 ? -10.82 34.562 16.016 1 94.25 288 ASN A CA 1
ATOM 2340 C C . ASN A 1 288 ? -11.469 33.469 15.18 1 94.25 288 ASN A C 1
ATOM 2342 O O . ASN A 1 288 ? -10.773 32.719 14.469 1 94.25 288 ASN A O 1
ATOM 2346 N N . LYS A 1 289 ? -12.727 33.406 15.219 1 95.12 289 LYS A N 1
ATOM 2347 C CA . LYS A 1 289 ? -13.453 32.438 14.414 1 95.12 289 LYS A CA 1
ATOM 2348 C C . LYS A 1 289 ? -13.258 32.688 12.93 1 95.12 289 LYS A C 1
ATOM 2350 O O . LYS A 1 289 ? -13.016 31.766 12.148 1 95.12 289 LYS A O 1
ATOM 2355 N N . LYS A 1 290 ? -13.297 33.938 12.648 1 95.25 290 LYS A N 1
ATOM 2356 C CA . LYS A 1 290 ? -13.164 34.344 11.25 1 95.25 290 LYS A CA 1
ATOM 2357 C C . LYS A 1 290 ? -11.75 34.062 10.734 1 95.25 290 LYS A C 1
ATOM 2359 O O . LYS A 1 290 ? -11.586 33.531 9.625 1 95.25 290 LYS A O 1
ATOM 2364 N N . ILE A 1 291 ? -10.812 34.375 11.531 1 95.62 291 ILE A N 1
ATOM 2365 C CA . ILE A 1 291 ? -9.422 34.156 11.156 1 95.62 291 ILE A CA 1
ATOM 2366 C C . ILE A 1 291 ? -9.164 32.656 10.977 1 95.62 291 ILE A C 1
ATOM 2368 O O . ILE A 1 291 ? -8.594 32.219 9.969 1 95.62 291 ILE A O 1
ATOM 2372 N N . LEU A 1 292 ? -9.617 31.875 11.898 1 96.38 292 LEU A N 1
ATOM 2373 C CA . LEU A 1 292 ? -9.422 30.438 11.844 1 96.38 292 LEU A CA 1
ATOM 2374 C C . LEU A 1 292 ? -10.133 29.828 10.641 1 96.38 292 LEU A C 1
ATOM 2376 O O . LEU A 1 292 ? -9.602 28.922 9.992 1 96.38 292 LEU A O 1
ATOM 2380 N N . ALA A 1 293 ? -11.273 30.344 10.398 1 96.12 293 ALA A N 1
ATOM 2381 C CA . ALA A 1 293 ? -12.031 29.859 9.25 1 96.12 293 ALA A CA 1
ATOM 2382 C C . ALA A 1 293 ? -11.289 30.141 7.945 1 96.12 293 ALA A C 1
ATOM 2384 O O . ALA A 1 293 ? -11.227 29.297 7.059 1 96.12 293 ALA A O 1
ATOM 2385 N N . LYS A 1 294 ? -10.727 31.266 7.914 1 96.38 294 LYS A N 1
ATOM 2386 C CA . LYS A 1 294 ? -10 31.656 6.707 1 96.38 294 LYS A CA 1
ATOM 2387 C C . LYS A 1 294 ? -8.742 30.812 6.531 1 96.38 294 LYS A C 1
ATOM 2389 O O . LYS A 1 294 ? -8.453 30.344 5.426 1 96.38 294 LYS A O 1
ATOM 2394 N N . ILE A 1 295 ? -8.016 30.594 7.562 1 97.5 295 ILE A N 1
ATOM 2395 C CA . ILE A 1 295 ? -6.832 29.75 7.508 1 97.5 295 ILE A CA 1
ATOM 2396 C C . ILE A 1 295 ? -7.23 28.328 7.094 1 97.5 295 ILE A C 1
ATOM 2398 O O . ILE A 1 295 ? -6.574 27.719 6.254 1 97.5 295 ILE A O 1
ATOM 2402 N N . SER A 1 296 ? -8.289 27.875 7.668 1 96.62 296 SER A N 1
ATOM 2403 C CA . SER A 1 296 ? -8.789 26.516 7.422 1 96.62 296 SER A CA 1
ATOM 2404 C C . SER A 1 296 ? -9.094 26.312 5.941 1 96.62 296 SER A C 1
ATOM 2406 O O . SER A 1 296 ? -8.656 25.312 5.348 1 96.62 296 SER A O 1
ATOM 2408 N N . VAL A 1 297 ? -9.711 27.266 5.324 1 94.69 297 VAL A N 1
ATOM 2409 C CA . VAL A 1 297 ? -10.148 27.125 3.938 1 94.69 297 VAL A CA 1
ATOM 2410 C C . VAL A 1 297 ? -8.945 27.234 3.006 1 94.69 297 VAL A C 1
ATOM 2412 O O . VAL A 1 297 ? -8.906 26.609 1.946 1 94.69 297 VAL A O 1
ATOM 2415 N N . LEU A 1 298 ? -7.938 27.891 3.459 1 97.5 298 LEU A N 1
ATOM 2416 C CA . LEU A 1 298 ? -6.785 28.156 2.604 1 97.5 298 LEU A CA 1
ATOM 2417 C C . LEU A 1 298 ? -5.652 27.188 2.902 1 97.5 298 LEU A C 1
ATOM 2419 O O . LEU A 1 298 ? -4.586 27.266 2.285 1 97.5 298 LEU A O 1
ATOM 2423 N N . SER A 1 299 ? -5.848 26.25 3.801 1 97.88 299 SER A N 1
ATOM 2424 C CA . SER A 1 299 ? -4.777 25.422 4.324 1 97.88 299 SER A CA 1
ATOM 2425 C C . SER A 1 299 ? -4.133 24.594 3.213 1 97.88 299 SER A C 1
ATOM 2427 O O . SER A 1 299 ? -2.912 24.422 3.191 1 97.88 299 SER A O 1
ATOM 2429 N N . LEU A 1 300 ? -4.945 24.094 2.238 1 96.94 300 LEU A N 1
ATOM 2430 C CA . LEU A 1 300 ? -4.379 23.312 1.143 1 96.94 300 LEU A CA 1
ATOM 2431 C C . LEU A 1 300 ? -3.447 24.172 0.291 1 96.94 300 LEU A C 1
ATOM 2433 O O . LEU A 1 300 ? -2.326 23.75 -0.015 1 96.94 300 LEU A O 1
ATOM 2437 N N . ASP A 1 301 ? -3.93 25.297 -0.071 1 98 301 ASP A N 1
ATOM 2438 C CA . ASP A 1 301 ? -3.131 26.203 -0.886 1 98 301 ASP A CA 1
ATOM 2439 C C . ASP A 1 301 ? -1.855 26.625 -0.157 1 98 301 ASP A C 1
ATOM 2441 O O . ASP A 1 301 ? -0.789 26.719 -0.769 1 98 301 ASP A O 1
ATOM 2445 N N . MET A 1 302 ? -2.002 26.891 1.112 1 98.62 302 MET A N 1
ATOM 2446 C CA . MET A 1 302 ? -0.826 27.203 1.916 1 98.62 302 MET A CA 1
ATOM 2447 C C . MET A 1 302 ? 0.18 26.062 1.884 1 98.62 302 MET A C 1
ATOM 2449 O O . MET A 1 302 ? 1.381 26.281 1.721 1 98.62 302 MET A O 1
ATOM 2453 N N . TYR A 1 303 ? -0.28 24.859 2.035 1 97.94 303 TYR A N 1
ATOM 2454 C CA . TYR A 1 303 ? 0.548 23.656 1.98 1 97.94 303 TYR A CA 1
ATOM 2455 C C . TYR A 1 303 ? 1.298 23.562 0.656 1 97.94 303 TYR A C 1
ATOM 2457 O O . TYR A 1 303 ? 2.484 23.234 0.627 1 97.94 303 TYR A O 1
ATOM 2465 N N . LEU A 1 304 ? 0.669 23.906 -0.427 1 98.31 304 LEU A N 1
ATOM 2466 C CA . LEU A 1 304 ? 1.21 23.719 -1.769 1 98.31 304 LEU A CA 1
ATOM 2467 C C . LEU A 1 304 ? 2.211 24.828 -2.111 1 98.31 304 LEU A C 1
ATOM 2469 O O . LEU A 1 304 ? 3.072 24.641 -2.975 1 98.31 304 LEU A O 1
ATOM 2473 N N . CYS A 1 305 ? 2.213 25.938 -1.433 1 97.88 305 CYS A N 1
ATOM 2474 C CA . CYS A 1 305 ? 3.09 27.016 -1.877 1 97.88 305 CYS A CA 1
ATOM 2475 C C . CYS A 1 305 ? 4.156 27.312 -0.831 1 97.88 305 CYS A C 1
ATOM 2477 O O . CYS A 1 305 ? 5.098 28.062 -1.096 1 97.88 305 CYS A O 1
ATOM 2479 N N . CYS A 1 306 ? 4.066 26.719 0.334 1 98.38 306 CYS A N 1
ATOM 2480 C CA . CYS A 1 306 ? 4.988 27.062 1.411 1 98.38 306 CYS A CA 1
ATOM 2481 C C . CYS A 1 306 ? 6.426 26.719 1.032 1 98.38 306 CYS A C 1
ATOM 2483 O O . CYS A 1 306 ? 7.363 27.344 1.532 1 98.38 306 CYS A O 1
ATOM 2485 N N . TYR A 1 307 ? 6.59 25.781 0.125 1 98.06 307 TYR A N 1
ATOM 2486 C CA . TYR A 1 307 ? 7.922 25.406 -0.333 1 98.06 307 TYR A CA 1
ATOM 2487 C C . TYR A 1 307 ? 8.672 26.625 -0.871 1 98.06 307 TYR A C 1
ATOM 2489 O O . TYR A 1 307 ? 9.867 26.781 -0.623 1 98.06 307 TYR A O 1
ATOM 2497 N N . ILE A 1 308 ? 8.023 27.453 -1.614 1 98.44 308 ILE A N 1
ATOM 2498 C CA . ILE A 1 308 ? 8.633 28.625 -2.217 1 98.44 308 ILE A CA 1
ATOM 2499 C C . ILE A 1 308 ? 9.242 29.516 -1.127 1 98.44 308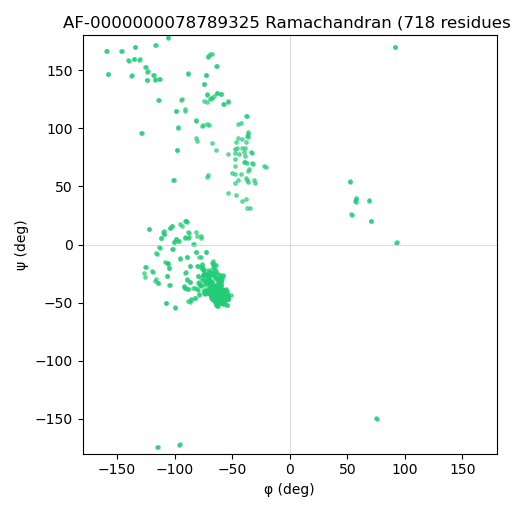 ILE A C 1
ATOM 2501 O O . ILE A 1 308 ? 10.398 29.922 -1.233 1 98.44 308 ILE A O 1
ATOM 2505 N N . PHE A 1 309 ? 8.539 29.688 -0.086 1 98.56 309 PHE A N 1
ATOM 2506 C CA . PHE A 1 309 ? 8.984 30.578 0.979 1 98.56 309 PHE A CA 1
ATOM 2507 C C . PHE A 1 309 ? 10.047 29.906 1.838 1 98.56 309 PHE A C 1
ATOM 2509 O O . PHE A 1 309 ? 10.953 30.562 2.35 1 98.56 309 PHE A O 1
ATOM 2516 N N . ASP A 1 310 ? 9.883 28.547 2.014 1 97.81 310 ASP A N 1
ATOM 2517 C CA . ASP A 1 310 ? 10.984 27.828 2.637 1 97.81 310 ASP A CA 1
ATOM 2518 C C . ASP A 1 310 ? 12.297 28.078 1.899 1 97.81 310 ASP A C 1
ATOM 2520 O O . ASP A 1 310 ? 13.32 28.359 2.525 1 97.81 310 ASP A O 1
ATOM 2524 N N . THR A 1 311 ? 12.281 28.047 0.591 1 97.44 311 THR A N 1
ATOM 2525 C CA . THR A 1 311 ? 13.469 28.125 -0.255 1 97.44 311 THR A CA 1
ATOM 2526 C C . THR A 1 311 ? 14.008 29.547 -0.312 1 97.44 311 THR A C 1
ATOM 2528 O O . THR A 1 311 ? 15.195 29.766 -0.568 1 97.44 311 THR A O 1
ATOM 2531 N N . ILE A 1 312 ? 13.188 30.516 -0.018 1 97.31 312 ILE A N 1
ATOM 2532 C CA . ILE A 1 312 ? 13.617 31.906 -0.017 1 97.31 312 ILE A CA 1
ATOM 2533 C C . ILE A 1 312 ? 14.203 32.25 1.347 1 97.31 312 ILE A C 1
ATOM 2535 O O . ILE A 1 312 ? 15.32 32.781 1.435 1 97.31 312 ILE A O 1
ATOM 2539 N N . TYR A 1 313 ? 13.508 31.938 2.449 1 96.5 313 TYR A N 1
ATOM 2540 C CA . TYR A 1 313 ? 13.828 32.469 3.766 1 96.5 313 TYR A CA 1
ATOM 2541 C C . TYR A 1 313 ? 14.945 31.688 4.426 1 96.5 313 TYR A C 1
ATOM 2543 O O . TYR A 1 313 ? 15.883 32.25 4.988 1 96.5 313 TYR A O 1
ATOM 2551 N N . TYR A 1 314 ? 14.898 30.375 4.398 1 94.81 314 TYR A N 1
ATOM 2552 C CA . TYR A 1 314 ? 15.836 29.578 5.188 1 94.81 314 TYR A CA 1
ATOM 2553 C C . TYR A 1 314 ? 17.266 29.75 4.688 1 94.81 314 TYR A C 1
ATOM 2555 O O . TYR A 1 314 ? 18.172 30.016 5.473 1 94.81 314 TYR A O 1
ATOM 2563 N N . PRO A 1 315 ? 17.547 29.656 3.318 1 93.31 315 PRO A N 1
ATOM 2564 C CA . PRO A 1 315 ? 18.922 29.922 2.867 1 93.31 315 PRO A CA 1
ATOM 2565 C C . PRO A 1 315 ? 19.406 31.328 3.209 1 93.31 315 PRO A C 1
ATOM 2567 O O . PRO A 1 315 ? 20.562 31.516 3.576 1 93.31 315 PRO A O 1
ATOM 2570 N N . TYR A 1 316 ? 18.562 32.281 3.092 1 93.38 316 TYR A N 1
ATOM 2571 C CA . TYR A 1 316 ? 18.922 33.656 3.428 1 93.38 316 TYR A CA 1
ATOM 2572 C C . TYR A 1 316 ? 19.312 33.75 4.895 1 93.38 316 TYR A C 1
ATOM 2574 O O . TYR A 1 316 ? 20.344 34.344 5.223 1 93.38 316 TYR A O 1
ATOM 2582 N N . PHE A 1 317 ? 18.562 33.188 5.812 1 90.81 317 PHE A N 1
ATOM 2583 C CA . PHE A 1 317 ? 18.828 33.281 7.242 1 90.81 317 PHE A CA 1
ATOM 2584 C C . PHE A 1 317 ? 20.047 32.469 7.625 1 90.81 317 PHE A C 1
ATOM 2586 O O . PHE A 1 317 ? 20.812 32.844 8.523 1 90.81 317 PHE A O 1
ATOM 2593 N N . LYS A 1 318 ? 20.219 31.312 7.008 1 88.62 318 LYS A N 1
ATOM 2594 C CA . LYS A 1 318 ? 21.391 30.484 7.27 1 88.62 318 LYS A CA 1
ATOM 2595 C C . LYS A 1 318 ? 22.672 31.188 6.883 1 88.62 318 LYS A C 1
ATOM 2597 O O . LYS A 1 318 ? 23.688 31.062 7.574 1 88.62 318 LYS A O 1
ATOM 2602 N N . GLU A 1 319 ? 22.656 31.938 5.836 1 89 319 GLU A N 1
ATOM 2603 C CA . GLU A 1 319 ? 23.828 32.656 5.344 1 89 319 GLU A CA 1
ATOM 2604 C C . GLU A 1 319 ? 24.125 33.875 6.203 1 89 319 GLU A C 1
ATOM 2606 O O . GLU A 1 319 ? 25.297 34.219 6.434 1 89 319 GLU A O 1
ATOM 2611 N N . HIS A 1 320 ? 23.109 34.406 6.836 1 90 320 HIS A N 1
ATOM 2612 C CA . HIS A 1 320 ? 23.328 35.719 7.418 1 90 320 HIS A CA 1
ATOM 2613 C C . HIS A 1 320 ? 23.203 35.688 8.938 1 90 320 HIS A C 1
ATOM 2615 O O . HIS A 1 320 ? 23.812 36.5 9.641 1 90 320 HIS A O 1
ATOM 2621 N N . TYR A 1 321 ? 22.359 34.812 9.453 1 83.62 321 TYR A N 1
ATOM 2622 C CA . TYR A 1 321 ? 22.031 34.938 10.867 1 83.62 321 TYR A CA 1
ATOM 2623 C C . TYR A 1 321 ? 22.297 33.625 11.609 1 83.62 321 TYR A C 1
ATOM 2625 O O . TYR A 1 321 ? 22.594 33.656 12.805 1 83.62 321 TYR A O 1
ATOM 2633 N N . PHE A 1 322 ? 22.219 32.562 10.961 1 75.56 322 PHE A N 1
ATOM 2634 C CA . PHE A 1 322 ? 22.203 31.266 11.602 1 75.56 322 PHE A CA 1
ATOM 2635 C C . PHE A 1 322 ? 23.609 30.719 11.75 1 75.56 322 PHE A C 1
ATOM 2637 O O . PHE A 1 322 ? 24.328 30.531 10.758 1 75.56 322 PHE A O 1
ATOM 2644 N N . VAL A 1 323 ? 23.984 30.562 12.977 1 75.38 323 VAL A N 1
ATOM 2645 C CA . VAL A 1 323 ? 25.312 30.047 13.242 1 75.38 323 VAL A CA 1
ATOM 2646 C C . VAL A 1 323 ? 25.25 28.562 13.555 1 75.38 323 VAL A C 1
ATOM 2648 O O . VAL A 1 323 ? 25.938 27.75 12.922 1 75.38 323 VAL A O 1
ATOM 2651 N N . ASN A 1 324 ? 24.438 28.25 14.523 1 78.19 324 ASN A N 1
ATOM 2652 C CA . ASN A 1 324 ? 24.281 26.844 14.875 1 78.19 324 ASN A CA 1
ATOM 2653 C C . ASN A 1 324 ? 22.859 26.531 15.328 1 78.19 324 ASN A C 1
ATOM 2655 O O . ASN A 1 324 ? 22.047 27.438 15.539 1 78.19 324 ASN A O 1
ATOM 2659 N N . GLN A 1 325 ? 22.5 25.219 15.414 1 80.5 325 GLN A N 1
ATOM 2660 C CA . GLN A 1 325 ? 21.141 24.75 15.672 1 80.5 325 GLN A CA 1
ATOM 2661 C C . GLN A 1 325 ? 20.688 25.125 17.078 1 80.5 325 GLN A C 1
ATOM 2663 O O . GLN A 1 325 ? 19.484 25.141 17.359 1 80.5 325 GLN A O 1
ATOM 2668 N N . SER A 1 326 ? 21.594 25.516 17.906 1 77.19 326 SER A N 1
ATOM 2669 C CA . SER A 1 326 ? 21.234 25.922 19.266 1 77.19 326 SER A CA 1
ATOM 2670 C C . SER A 1 326 ? 20.484 27.25 19.266 1 77.19 326 SER A C 1
ATOM 2672 O O . SER A 1 326 ? 19.797 27.578 20.219 1 77.19 326 SER A O 1
ATOM 2674 N N . GLN A 1 327 ? 20.688 28.031 18.141 1 72.62 327 GLN A N 1
ATOM 2675 C CA . GLN A 1 327 ? 20 29.312 18.031 1 72.62 327 GLN A CA 1
ATOM 2676 C C . GLN A 1 327 ? 18.562 29.141 17.547 1 72.62 327 GLN A C 1
ATOM 2678 O O . GLN A 1 327 ? 17.891 30.109 17.219 1 72.62 327 GLN A O 1
ATOM 2683 N N . PHE A 1 328 ? 18.125 27.938 17.531 1 72.25 328 PHE A N 1
ATOM 2684 C CA . PHE A 1 328 ? 16.828 27.531 17.016 1 72.25 328 PHE A CA 1
ATOM 2685 C C . PHE A 1 328 ? 15.711 28.375 17.609 1 72.25 328 PHE A C 1
ATOM 2687 O O . PHE A 1 328 ? 14.789 28.766 16.906 1 72.25 328 PHE A O 1
ATOM 2694 N N . GLY A 1 329 ? 15.844 28.594 18.953 1 68.88 329 GLY A N 1
ATOM 2695 C CA . GLY A 1 329 ? 14.711 29.172 19.656 1 68.88 329 GLY A CA 1
ATOM 2696 C C . GLY A 1 329 ? 14.312 30.547 19.125 1 68.88 329 GLY A C 1
ATOM 2697 O O . GLY A 1 329 ? 13.125 30.812 18.922 1 68.88 329 GLY A O 1
ATOM 2698 N N . ILE A 1 330 ? 15.258 31.266 18.719 1 76.94 330 ILE A N 1
ATOM 2699 C CA . ILE A 1 330 ? 14.922 32.594 18.203 1 76.94 330 ILE A CA 1
ATOM 2700 C C . ILE A 1 330 ? 14.516 32.469 16.734 1 76.94 330 ILE A C 1
ATOM 2702 O O . ILE A 1 330 ? 13.492 33.031 16.312 1 76.94 330 ILE A O 1
ATOM 2706 N N . TYR A 1 331 ? 15.086 31.688 15.992 1 88.19 331 TYR A N 1
ATOM 2707 C CA . TYR A 1 331 ? 14.875 31.609 14.555 1 88.19 331 TYR A CA 1
ATOM 2708 C C . TYR A 1 331 ? 13.57 30.891 14.234 1 88.19 331 TYR A C 1
ATOM 2710 O O . TYR A 1 331 ? 12.914 31.203 13.234 1 88.19 331 TYR A O 1
ATOM 2718 N N . PHE A 1 332 ? 13.195 30.031 15.086 1 92.75 332 PHE A N 1
ATOM 2719 C CA . PHE A 1 332 ? 11.938 29.312 14.906 1 92.75 332 PHE A CA 1
ATOM 2720 C C . PHE A 1 332 ? 10.758 30.266 14.945 1 92.75 332 PHE A C 1
ATOM 2722 O O . PHE A 1 332 ? 9.875 30.203 14.086 1 92.75 332 PHE A O 1
ATOM 2729 N N . PHE A 1 333 ? 10.781 31.25 15.867 1 93.44 333 PHE A N 1
ATOM 2730 C CA . PHE A 1 333 ? 9.648 32.156 16.094 1 93.44 333 PHE A CA 1
ATOM 2731 C C . PHE A 1 333 ? 9.664 33.312 15.094 1 93.44 333 PHE A C 1
ATOM 2733 O O . PHE A 1 333 ? 8.742 34.094 15.062 1 93.44 333 PHE A O 1
ATOM 2740 N N . ILE A 1 334 ? 10.609 33.281 14.266 1 94 334 ILE A N 1
ATOM 2741 C CA . ILE A 1 334 ? 10.656 34.281 13.195 1 94 334 ILE A CA 1
ATOM 2742 C C . ILE A 1 334 ? 10.312 33.625 11.859 1 94 334 ILE A C 1
ATOM 2744 O O . ILE A 1 334 ? 9.398 34.062 11.164 1 94 334 ILE A O 1
ATOM 2748 N N . LEU A 1 335 ? 10.984 32.531 11.594 1 95.75 335 LEU A N 1
ATOM 2749 C CA . LEU A 1 335 ? 10.898 31.938 10.266 1 95.75 335 LEU A CA 1
ATOM 2750 C C . LEU A 1 335 ? 9.562 31.234 10.078 1 95.75 335 LEU A C 1
ATOM 2752 O O . LEU A 1 335 ? 8.961 31.312 9 1 95.75 335 LEU A O 1
ATOM 2756 N N . VAL A 1 336 ? 9.078 30.516 11.078 1 97.56 336 VAL A N 1
ATOM 2757 C CA . VAL A 1 336 ? 7.836 29.75 10.938 1 97.56 336 VAL A CA 1
ATOM 2758 C C . VAL A 1 336 ? 6.668 30.719 10.719 1 97.56 336 VAL A C 1
ATOM 2760 O O . VAL A 1 336 ? 5.895 30.562 9.766 1 97.56 336 VAL A O 1
ATOM 2763 N N . PRO A 1 337 ? 6.566 31.797 11.523 1 97.56 337 PRO A N 1
ATOM 2764 C CA . PRO A 1 337 ? 5.5 32.781 11.242 1 97.56 337 PRO A CA 1
ATOM 2765 C C . PRO A 1 337 ? 5.668 33.438 9.891 1 97.56 337 PRO A C 1
ATOM 2767 O O . PRO A 1 337 ? 4.68 33.688 9.195 1 97.56 337 PRO A O 1
ATOM 2770 N N . LEU A 1 338 ? 6.871 33.719 9.508 1 97.62 338 LEU A N 1
ATOM 2771 C CA . LEU A 1 338 ? 7.121 34.375 8.227 1 97.62 338 LEU A CA 1
ATOM 2772 C C . LEU A 1 338 ? 6.648 33.469 7.07 1 97.62 338 LEU A C 1
ATOM 2774 O O . LEU A 1 338 ? 5.961 33.969 6.164 1 97.62 338 LEU A O 1
ATOM 2778 N N . VAL A 1 339 ? 7.012 32.188 7.113 1 98.5 339 VAL A N 1
ATOM 2779 C CA . VAL A 1 339 ? 6.582 31.266 6.078 1 98.5 339 VAL A CA 1
ATOM 2780 C C . VAL A 1 339 ? 5.062 31.109 6.121 1 98.5 339 VAL A C 1
ATOM 2782 O O . VAL A 1 339 ? 4.406 31.094 5.078 1 98.5 339 VAL A O 1
ATOM 2785 N N . PHE A 1 340 ? 4.516 31.031 7.336 1 98.69 340 PHE A N 1
ATOM 2786 C CA . PHE A 1 340 ? 3.08 30.859 7.527 1 98.69 340 PHE A CA 1
ATOM 2787 C C . PHE A 1 340 ? 2.312 32.031 6.938 1 98.69 340 PHE A C 1
ATOM 2789 O O . PHE A 1 340 ? 1.387 31.844 6.145 1 98.69 340 PHE A O 1
ATOM 2796 N N . ILE A 1 341 ? 2.746 33.219 7.203 1 98.5 341 ILE A N 1
ATOM 2797 C CA . ILE A 1 341 ? 2.057 34.438 6.777 1 98.5 341 ILE A CA 1
ATOM 2798 C C . ILE A 1 341 ? 2.221 34.625 5.27 1 98.5 341 ILE A C 1
ATOM 2800 O O . ILE A 1 341 ? 1.269 34.969 4.578 1 98.5 341 ILE A O 1
ATOM 2804 N N . SER A 1 342 ? 3.404 34.375 4.746 1 98.69 342 SER A N 1
ATOM 2805 C CA . SER A 1 342 ? 3.637 34.5 3.312 1 98.69 342 SER A CA 1
ATOM 2806 C C . SER A 1 342 ? 2.809 33.5 2.527 1 98.69 342 SER A C 1
ATOM 2808 O O . SER A 1 342 ? 2.223 33.844 1.496 1 98.69 342 SER A O 1
ATOM 2810 N N . SER A 1 343 ? 2.752 32.281 3.037 1 98.69 343 SER A N 1
ATOM 2811 C CA . SER A 1 343 ? 1.942 31.25 2.389 1 98.69 343 SER A CA 1
ATOM 2812 C C . SER A 1 343 ? 0.461 31.609 2.432 1 98.69 343 SER A C 1
ATOM 2814 O O . SER A 1 343 ? -0.261 31.406 1.453 1 98.69 343 SER A O 1
ATOM 2816 N N . PHE A 1 344 ? 0.059 32.125 3.588 1 98.56 344 PHE A N 1
ATOM 2817 C CA . PHE A 1 344 ? -1.322 32.562 3.738 1 98.56 344 PHE A CA 1
ATOM 2818 C C . PHE A 1 344 ? -1.646 33.656 2.746 1 98.56 344 PHE A C 1
ATOM 2820 O O . PHE A 1 344 ? -2.699 33.656 2.105 1 98.56 344 PHE A O 1
ATOM 2827 N N . ALA A 1 345 ? -0.738 34.594 2.605 1 98.38 345 ALA A N 1
ATOM 2828 C CA . ALA A 1 345 ? -0.947 35.719 1.723 1 98.38 345 ALA A CA 1
ATOM 2829 C C . ALA A 1 345 ? -1.102 35.281 0.272 1 98.38 345 ALA A C 1
ATOM 2831 O O . ALA A 1 345 ? -2.008 35.75 -0.431 1 98.38 345 ALA A O 1
ATOM 2832 N N . VAL A 1 346 ? -0.292 34.406 -0.151 1 98.12 346 VAL A N 1
ATOM 2833 C CA . VAL A 1 346 ? -0.347 33.938 -1.526 1 98.12 346 VAL A CA 1
ATOM 2834 C C . VAL A 1 346 ? -1.623 33.125 -1.737 1 98.12 346 VAL A C 1
ATOM 2836 O O . VAL A 1 346 ? -2.281 33.25 -2.773 1 98.12 346 VAL A O 1
ATOM 2839 N N . ALA A 1 347 ? -1.944 32.281 -0.761 1 97.81 347 ALA A N 1
ATOM 2840 C CA . ALA A 1 347 ? -3.186 31.5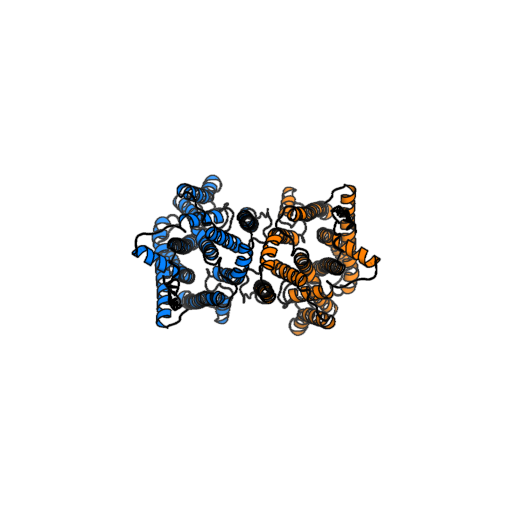 -0.833 1 97.81 347 ALA A CA 1
ATOM 2841 C C . ALA A 1 347 ? -4.398 32.438 -0.908 1 97.81 347 ALA A C 1
ATOM 2843 O O . ALA A 1 347 ? -5.328 32.188 -1.681 1 97.81 347 ALA A O 1
ATOM 2844 N N . TRP A 1 348 ? -4.32 33.469 -0.131 1 97 348 TRP A N 1
ATOM 2845 C CA . TRP A 1 348 ? -5.402 34.438 -0.109 1 97 348 TRP A CA 1
ATOM 2846 C C . TRP A 1 348 ? -5.496 35.188 -1.442 1 97 348 TRP A C 1
ATOM 2848 O O . TRP A 1 348 ? -6.598 35.438 -1.943 1 97 348 TRP A O 1
ATOM 2858 N N . LEU A 1 349 ? -4.414 35.5 -1.982 1 96.44 349 LEU A N 1
ATOM 2859 C CA . LEU A 1 349 ? -4.379 36.188 -3.277 1 96.44 349 LEU A CA 1
ATOM 2860 C C . LEU A 1 349 ? -4.988 35.281 -4.363 1 96.44 349 LEU A C 1
ATOM 2862 O O . LEU A 1 349 ? -5.727 35.781 -5.223 1 96.44 349 LEU A O 1
ATOM 2866 N N . LYS A 1 350 ? -4.633 33.969 -4.336 1 95.12 350 LYS A N 1
ATOM 2867 C CA . LYS A 1 350 ? -5.242 33.062 -5.277 1 95.12 350 LYS A CA 1
ATOM 2868 C C . LYS A 1 350 ? -6.762 33.031 -5.141 1 95.12 350 LYS A C 1
ATOM 2870 O O . LYS A 1 350 ? -7.484 33.094 -6.141 1 95.12 350 LYS A O 1
ATOM 2875 N N . GLU A 1 351 ? -7.199 32.938 -3.943 1 93.81 351 GLU A N 1
ATOM 2876 C CA . GLU A 1 351 ? -8.633 32.906 -3.695 1 93.81 351 GLU A CA 1
ATOM 2877 C C . GLU A 1 351 ? -9.312 34.156 -4.223 1 93.81 351 GLU A C 1
ATOM 2879 O O . GLU A 1 351 ? -10.375 34.094 -4.844 1 93.81 351 GLU A O 1
ATOM 2884 N N . ARG A 1 352 ? -8.688 35.281 -4.047 1 93.19 352 ARG A N 1
ATOM 2885 C CA . ARG A 1 352 ? -9.227 36.562 -4.496 1 93.19 352 ARG A CA 1
ATOM 2886 C C . ARG A 1 352 ? -9.242 36.656 -6.016 1 93.19 352 ARG A C 1
ATOM 2888 O O . ARG A 1 352 ? -10.203 37.156 -6.605 1 93.19 352 ARG A O 1
ATOM 2895 N N . THR A 1 353 ? -8.234 36.188 -6.59 1 92.44 353 THR A N 1
ATOM 2896 C CA . THR A 1 353 ? -8.141 36.219 -8.047 1 92.44 353 THR A CA 1
ATOM 2897 C C . THR A 1 353 ? -9.211 35.344 -8.664 1 92.44 353 THR A C 1
ATOM 2899 O O . THR A 1 353 ? -9.852 35.719 -9.656 1 92.44 353 THR A O 1
ATOM 2902 N N . PHE A 1 354 ? -9.422 34.188 -8.086 1 90.62 354 PHE A N 1
ATOM 2903 C CA . PHE A 1 354 ? -10.438 33.281 -8.594 1 90.62 354 PHE A CA 1
ATOM 2904 C C . PHE A 1 354 ? -11.836 33.844 -8.406 1 90.62 354 PHE A C 1
ATOM 2906 O O . PHE A 1 354 ? -12.703 33.688 -9.266 1 90.62 354 PHE A O 1
ATOM 2913 N N . LYS A 1 355 ? -12.031 34.562 -7.32 1 87.69 355 LYS A N 1
ATOM 2914 C CA . LYS A 1 355 ? -13.305 35.219 -7.082 1 87.69 355 LYS A CA 1
ATOM 2915 C C . LYS A 1 355 ? -13.547 36.344 -8.094 1 87.69 355 LYS A C 1
ATOM 2917 O O . LYS A 1 355 ? -14.656 36.469 -8.609 1 87.69 355 LYS A O 1
ATOM 2922 N N . LEU A 1 356 ? -12.578 36.938 -8.352 1 88.81 356 LEU A N 1
ATOM 2923 C CA . LEU A 1 356 ? -12.664 38.062 -9.289 1 88.81 356 LEU A CA 1
ATOM 2924 C C . LEU A 1 356 ? -12.93 37.562 -10.711 1 88.81 356 LEU A C 1
ATOM 2926 O O . LEU A 1 356 ? -13.695 38.156 -11.461 1 88.81 356 LEU A O 1
ATOM 2930 N N . LEU A 1 357 ? -12.305 36.375 -10.984 1 85.81 357 LEU A N 1
ATOM 2931 C CA . LEU A 1 357 ? -12.461 35.812 -12.32 1 85.81 357 LEU A CA 1
ATOM 2932 C C . LEU A 1 357 ? -13.711 34.938 -12.398 1 85.81 357 LEU A C 1
ATOM 2934 O O . LEU A 1 357 ? -13.992 34.344 -13.445 1 85.81 357 LEU A O 1
ATOM 2938 N N . LYS A 1 358 ? -14.648 34.875 -11.414 1 74.44 358 LYS A N 1
ATOM 2939 C CA . LYS A 1 358 ? -15.898 34.125 -11.336 1 74.44 358 LYS A CA 1
ATOM 2940 C C . LYS A 1 358 ? -15.656 32.625 -11.609 1 74.44 358 LYS A C 1
ATOM 2942 O O . LYS A 1 358 ? -16.453 31.984 -12.305 1 74.44 358 LYS A O 1
ATOM 2947 N N . LEU A 1 359 ? -14.445 32.344 -11.297 1 69.44 359 LEU A N 1
ATOM 2948 C CA . LEU A 1 359 ? -14.148 30.906 -11.352 1 69.44 359 LEU A CA 1
ATOM 2949 C C . LEU A 1 359 ? -14.617 30.203 -10.086 1 69.44 359 LEU A C 1
ATOM 2951 O O . LEU A 1 359 ? -14.109 30.469 -9 1 69.44 359 LEU A O 1
ATOM 2955 N N . HIS A 1 360 ? -15.953 29.719 -10.242 1 64.56 360 HIS A N 1
ATOM 2956 C CA . HIS A 1 360 ? -16.562 29.078 -9.07 1 64.56 360 HIS A CA 1
ATOM 2957 C C . HIS A 1 360 ? -15.945 27.719 -8.812 1 64.56 360 HIS A C 1
ATOM 2959 O O . HIS A 1 360 ? -16.531 26.688 -9.188 1 64.56 360 HIS A O 1
ATOM 2965 N N . ILE A 1 361 ? -14.711 27.766 -8.633 1 59 361 ILE A N 1
ATOM 2966 C CA . ILE A 1 361 ? -14.039 26.516 -8.273 1 59 361 ILE A CA 1
ATOM 2967 C C . ILE A 1 361 ? -13.711 26.531 -6.781 1 59 361 ILE A C 1
ATOM 2969 O O . ILE A 1 361 ? -13.297 27.547 -6.23 1 59 361 ILE A O 1
ATOM 2973 N N . MET B 1 1 ? -80 -38.062 13.766 1 20.69 1 MET B N 1
ATOM 2974 C CA . MET B 1 1 ? -79 -38.094 12.727 1 20.69 1 MET B CA 1
ATOM 2975 C C . MET B 1 1 ? -77.688 -37.438 13.219 1 20.69 1 MET B C 1
ATOM 2977 O O . MET B 1 1 ? -77.688 -36.25 13.523 1 20.69 1 MET B O 1
ATOM 2981 N N . LYS B 1 2 ? -76.875 -38.219 13.984 1 21.94 2 LYS B N 1
ATOM 2982 C CA . LYS B 1 2 ? -75.75 -38.156 14.867 1 21.94 2 LYS B CA 1
ATOM 2983 C C . LYS B 1 2 ? -74.5 -37.656 14.125 1 21.94 2 LYS B C 1
ATOM 2985 O O . LYS B 1 2 ? -74.062 -38.25 13.133 1 21.94 2 LYS B O 1
ATOM 2990 N N . ILE B 1 3 ? -74.438 -36.344 14 1 24.33 3 ILE B N 1
ATOM 2991 C CA . ILE B 1 3 ? -73.375 -35.656 13.328 1 24.33 3 ILE B CA 1
ATOM 2992 C C . ILE B 1 3 ? -72 -36.094 13.922 1 24.33 3 ILE B C 1
ATOM 2994 O O . ILE B 1 3 ? -71.812 -35.938 15.117 1 24.33 3 ILE B O 1
ATOM 2998 N N . ALA B 1 4 ? -71.562 -37.312 13.477 1 27.23 4 ALA B N 1
ATOM 2999 C CA . ALA B 1 4 ? -70.312 -37.969 13.828 1 27.23 4 ALA B CA 1
ATOM 3000 C C . ALA B 1 4 ? -69.188 -36.969 13.758 1 27.23 4 ALA B C 1
ATOM 3002 O O . ALA B 1 4 ? -68.938 -36.312 12.734 1 27.23 4 ALA B O 1
ATOM 3003 N N . ILE B 1 5 ? -68.875 -36.312 14.852 1 26.34 5 ILE B N 1
ATOM 3004 C CA . ILE B 1 5 ? -67.812 -35.406 15.258 1 26.34 5 ILE B CA 1
ATOM 3005 C C . ILE B 1 5 ? -66.438 -36.094 14.969 1 26.34 5 ILE B C 1
ATOM 3007 O O . ILE B 1 5 ? -66.062 -37.062 15.656 1 26.34 5 ILE B O 1
ATOM 3011 N N . TYR B 1 6 ? -66.438 -36.688 13.711 1 23.95 6 TYR B N 1
ATOM 3012 C CA . TYR B 1 6 ? -65.125 -37.375 13.516 1 23.95 6 TYR B CA 1
ATOM 3013 C C . TYR B 1 6 ? -63.969 -36.5 13.922 1 23.95 6 TYR B C 1
ATOM 3015 O O . TYR B 1 6 ? -63.844 -35.375 13.445 1 23.95 6 TYR B O 1
ATOM 3023 N N . LYS B 1 7 ? -63.688 -36.625 15.188 1 25.44 7 LYS B N 1
ATOM 3024 C CA . LYS B 1 7 ? -62.469 -36.156 15.891 1 25.44 7 LYS B CA 1
ATOM 3025 C C . LYS B 1 7 ? -61.219 -36.531 15.125 1 25.44 7 LYS B C 1
ATOM 3027 O O . LYS B 1 7 ? -60.781 -37.688 15.148 1 25.44 7 LYS B O 1
ATOM 3032 N N . SER B 1 8 ? -61.281 -36.344 13.766 1 23.59 8 SER B N 1
ATOM 3033 C CA . SER B 1 8 ? -60.062 -36.844 13.117 1 23.59 8 SER B CA 1
ATOM 3034 C C . SER B 1 8 ? -58.812 -36.344 13.836 1 23.59 8 SER B C 1
ATOM 3036 O O . SER B 1 8 ? -58.688 -35.125 14.086 1 23.59 8 SER B O 1
ATOM 3038 N N . ASN B 1 9 ? -58.469 -37.031 14.898 1 24.77 9 ASN B N 1
ATOM 3039 C CA . ASN B 1 9 ? -57.219 -37 15.641 1 24.77 9 ASN B CA 1
ATOM 3040 C C . ASN B 1 9 ? -56 -36.844 14.703 1 24.77 9 ASN B C 1
ATOM 3042 O O . ASN B 1 9 ? -55.531 -37.844 14.172 1 24.77 9 ASN B O 1
ATOM 3046 N N . ASP B 1 10 ? -56.188 -36.031 13.719 1 24.42 10 ASP B N 1
ATOM 3047 C CA . ASP B 1 10 ? -55.031 -35.906 12.859 1 24.42 10 ASP B CA 1
ATOM 3048 C C . ASP B 1 10 ? -53.75 -35.688 13.688 1 24.42 10 ASP B C 1
ATOM 3050 O O . ASP B 1 10 ? -53.656 -34.688 14.422 1 24.42 10 ASP B O 1
ATOM 3054 N N . THR B 1 11 ? -53.406 -36.719 14.391 1 24.22 11 THR B N 1
ATOM 3055 C CA . THR B 1 11 ? -52.094 -36.688 15.047 1 24.22 11 THR B CA 1
ATOM 3056 C C . THR B 1 11 ? -51.062 -36.031 14.141 1 24.22 11 THR B C 1
ATOM 3058 O O . THR B 1 11 ? -50.719 -36.562 13.078 1 24.22 11 THR B O 1
ATOM 3061 N N . LYS B 1 12 ? -51.156 -34.75 13.953 1 26.41 12 LYS B N 1
ATOM 3062 C CA . LYS B 1 12 ? -50.062 -34.031 13.352 1 26.41 12 LYS B CA 1
ATOM 3063 C C . LYS B 1 12 ? -48.719 -34.594 13.812 1 26.41 12 LYS B C 1
ATOM 3065 O O . LYS B 1 12 ? -48.344 -34.438 14.977 1 26.41 12 LYS B O 1
ATOM 3070 N N . LYS B 1 13 ? -48.438 -35.844 13.477 1 25.28 13 LYS B N 1
ATOM 3071 C CA . LYS B 1 13 ? -47.062 -36.25 13.727 1 25.28 13 LYS B CA 1
ATOM 3072 C C . LYS B 1 13 ? -46.094 -35.156 13.398 1 25.28 13 LYS B C 1
ATOM 3074 O O . LYS B 1 13 ? -46 -34.688 12.258 1 25.28 13 LYS B O 1
ATOM 3079 N N . ILE B 1 14 ? -45.938 -34.188 14.297 1 26.62 14 ILE B N 1
ATOM 3080 C CA . ILE B 1 14 ? -44.781 -33.312 14.258 1 26.62 14 ILE B CA 1
ATOM 3081 C C . ILE B 1 14 ? -43.531 -34.125 13.977 1 26.62 14 ILE B C 1
ATOM 3083 O O . ILE B 1 14 ? -43.094 -34.938 14.797 1 26.62 14 ILE B O 1
ATOM 3087 N N . ASP B 1 15 ? -43.5 -34.781 12.828 1 25.84 15 ASP B N 1
ATOM 3088 C CA . ASP B 1 15 ? -42.188 -35.375 12.562 1 25.84 15 ASP B CA 1
ATOM 3089 C C . ASP B 1 15 ? -41.062 -34.469 13.07 1 25.84 15 ASP B C 1
ATOM 3091 O O . ASP B 1 15 ? -41.062 -33.281 12.766 1 25.84 15 ASP B O 1
ATOM 3095 N N . THR B 1 16 ? -40.594 -34.688 14.211 1 26.53 16 THR B N 1
ATOM 3096 C CA . THR B 1 16 ? -39.344 -34.188 14.75 1 26.53 16 THR B CA 1
ATOM 3097 C C . THR B 1 16 ? -38.281 -34.125 13.664 1 26.53 16 THR B C 1
ATOM 3099 O O . THR B 1 16 ? -37.844 -35.156 13.164 1 26.53 16 THR B O 1
ATOM 3102 N N . ILE B 1 17 ? -38.469 -33.312 12.688 1 28.31 17 ILE B N 1
ATOM 3103 C CA . ILE B 1 17 ? -37.312 -33.094 11.82 1 28.31 17 ILE B CA 1
ATOM 3104 C C . ILE B 1 17 ? -36.031 -33.031 12.664 1 28.31 17 ILE B C 1
ATOM 3106 O O . ILE B 1 17 ? -35.875 -32.156 13.5 1 28.31 17 ILE B O 1
ATOM 3110 N N . ARG B 1 18 ? -35.531 -34.188 13.125 1 28.97 18 ARG B N 1
ATOM 3111 C CA . ARG B 1 18 ? -34.156 -34.281 13.625 1 28.97 18 ARG B CA 1
ATOM 3112 C C . ARG B 1 18 ? -33.219 -33.438 12.805 1 28.97 18 ARG B C 1
ATOM 3114 O O . ARG B 1 18 ? -33.188 -33.531 11.57 1 28.97 18 ARG B O 1
ATOM 3121 N N . GLY B 1 19 ? -33.031 -32.156 13.133 1 29.56 19 GLY B N 1
ATOM 3122 C CA . GLY B 1 19 ? -32 -31.234 12.688 1 29.56 19 GLY B CA 1
ATOM 3123 C C . GLY B 1 19 ? -30.656 -31.875 12.461 1 29.56 19 GLY B C 1
ATOM 3124 O O . GLY B 1 19 ? -29.797 -31.891 13.352 1 29.56 19 GLY B O 1
ATOM 3125 N N . GLY B 1 20 ? -30.578 -33.156 12.047 1 29.66 20 GLY B N 1
ATOM 3126 C CA . GLY B 1 20 ? -29.25 -33.656 11.75 1 29.66 20 GLY B CA 1
ATOM 3127 C C . GLY B 1 20 ? -28.391 -32.656 10.992 1 29.66 20 GLY B C 1
ATOM 3128 O O . GLY B 1 20 ? -28.875 -31.984 10.086 1 29.66 20 GLY B O 1
ATOM 3129 N N . GLY B 1 21 ? -27.469 -32.031 11.602 1 31.66 21 GLY B N 1
ATOM 3130 C CA . GLY B 1 21 ? -26.438 -31.156 11.047 1 31.66 21 GLY B CA 1
ATOM 3131 C C . GLY B 1 21 ? -25.922 -31.641 9.703 1 31.66 21 GLY B C 1
ATOM 3132 O O . GLY B 1 21 ? -25.219 -32.656 9.625 1 31.66 21 GLY B O 1
ATOM 3133 N N . GLN B 1 22 ? -26.734 -31.875 8.664 1 31.16 22 GLN B N 1
ATOM 3134 C CA . GLN B 1 22 ? -26.219 -32.125 7.316 1 31.16 22 GLN B CA 1
ATOM 3135 C C . GLN B 1 22 ? -24.922 -31.344 7.074 1 31.16 22 GLN B C 1
ATOM 3137 O O . GLN B 1 22 ? -24.906 -30.109 7.137 1 31.16 22 GLN B O 1
ATOM 3142 N N . ASN B 1 23 ? -23.797 -31.812 7.578 1 34.16 23 ASN B N 1
ATOM 3143 C CA . ASN B 1 23 ? -22.5 -31.375 7.066 1 34.16 23 ASN B CA 1
ATOM 3144 C C . ASN B 1 23 ? -22.578 -31 5.59 1 34.16 23 ASN B C 1
ATOM 3146 O O . ASN B 1 23 ? -22.797 -31.875 4.738 1 34.16 23 ASN B O 1
ATOM 3150 N N . LEU B 1 24 ? -23.438 -30.156 5.137 1 36.06 24 LEU B N 1
ATOM 3151 C CA . LEU B 1 24 ? -23.406 -29.672 3.762 1 36.06 24 LEU B CA 1
ATOM 3152 C C . LEU B 1 24 ? -22.016 -29.859 3.152 1 36.06 24 LEU B C 1
ATOM 3154 O O . LEU B 1 24 ? -21.047 -29.234 3.584 1 36.06 24 LEU B O 1
ATOM 3158 N N . CYS B 1 25 ? -21.547 -31.047 2.941 1 38.53 25 CYS B N 1
ATOM 3159 C CA . CYS B 1 25 ? -20.406 -31.359 2.074 1 38.53 25 CYS B CA 1
ATOM 3160 C C . CYS B 1 25 ? -20.344 -30.375 0.907 1 38.53 25 CYS B C 1
ATOM 3162 O O . CYS B 1 25 ? -21.234 -30.359 0.057 1 38.53 25 CYS B O 1
ATOM 3164 N N . GLN B 1 26 ? -20.062 -29.203 1.001 1 48 26 GLN B N 1
ATOM 3165 C CA . GLN B 1 26 ? -19.859 -28.297 -0.122 1 48 26 GLN B CA 1
ATOM 3166 C C . GLN B 1 26 ? -19.172 -29.016 -1.284 1 48 26 GLN B C 1
ATOM 3168 O O . GLN B 1 26 ? -18.109 -29.625 -1.109 1 48 26 GLN B O 1
ATOM 3173 N N . THR B 1 27 ? -19.859 -29.578 -2.248 1 61.03 27 THR B N 1
ATOM 3174 C CA . THR B 1 27 ? -19.375 -30.203 -3.477 1 61.03 27 THR B CA 1
ATOM 3175 C C . THR B 1 27 ? -18.188 -29.453 -4.051 1 61.03 27 THR B C 1
ATOM 3177 O O . THR B 1 27 ? -18.234 -28.219 -4.176 1 61.03 27 THR B O 1
ATOM 3180 N N . ARG B 1 28 ? -17.062 -30.062 -3.996 1 77.44 28 ARG B N 1
ATOM 3181 C CA . ARG B 1 28 ? -15.828 -29.516 -4.531 1 77.44 28 ARG B CA 1
ATOM 3182 C C . ARG B 1 28 ? -15.984 -29.109 -5.996 1 77.44 28 ARG B C 1
ATOM 3184 O O . ARG B 1 28 ? -16.609 -29.844 -6.777 1 77.44 28 ARG B O 1
ATOM 3191 N N . ASN B 1 29 ? -15.727 -27.906 -6.285 1 89.88 29 ASN B N 1
ATOM 3192 C CA . ASN B 1 29 ? -15.773 -27.359 -7.637 1 89.88 29 ASN B CA 1
ATOM 3193 C C . ASN B 1 29 ? -14.508 -27.672 -8.422 1 89.88 29 ASN B C 1
ATOM 3195 O O . ASN B 1 29 ? -13.445 -27.125 -8.148 1 89.88 29 ASN B O 1
ATOM 3199 N N . VAL B 1 30 ? -14.625 -28.594 -9.367 1 94.31 30 VAL B N 1
ATOM 3200 C CA . VAL B 1 30 ? -13.492 -29.109 -10.133 1 94.31 30 VAL B CA 1
ATOM 3201 C C . VAL B 1 30 ? -12.82 -27.969 -10.898 1 94.31 30 VAL B C 1
ATOM 3203 O O . VAL B 1 30 ? -11.602 -27.953 -11.07 1 94.31 30 VAL B O 1
ATOM 3206 N N . GLY B 1 31 ? -13.594 -27.016 -11.398 1 97 31 GLY B N 1
ATOM 3207 C CA . GLY B 1 31 ? -13.039 -25.859 -12.102 1 97 31 GLY B CA 1
ATOM 3208 C C . GLY B 1 31 ? -12.039 -25.078 -11.266 1 97 31 GLY B C 1
ATOM 3209 O O . GLY B 1 31 ? -10.992 -24.672 -11.773 1 97 31 GLY B O 1
ATOM 3210 N N . LEU B 1 32 ? -12.344 -24.922 -10.016 1 97.81 32 LEU B N 1
ATOM 3211 C CA . LEU B 1 32 ? -11.453 -24.188 -9.125 1 97.81 32 LEU B CA 1
ATOM 3212 C C . LEU B 1 32 ? -10.203 -25.016 -8.812 1 97.81 32 LEU B C 1
ATOM 3214 O O . LEU B 1 32 ? -9.117 -24.453 -8.641 1 97.81 32 LEU B O 1
ATOM 3218 N N . ASP B 1 33 ? -10.367 -26.328 -8.781 1 97.88 33 ASP B N 1
ATOM 3219 C CA . ASP B 1 33 ? -9.211 -27.203 -8.602 1 97.88 33 ASP B CA 1
ATOM 3220 C C . ASP B 1 33 ? -8.266 -27.109 -9.797 1 97.88 33 ASP B C 1
ATOM 3222 O O . ASP B 1 33 ? -7.047 -27.109 -9.625 1 97.88 33 ASP B O 1
ATOM 3226 N N . ILE B 1 34 ? -8.844 -27.016 -10.922 1 97.94 34 ILE B N 1
ATOM 3227 C CA . ILE B 1 34 ? -8.062 -26.875 -12.141 1 97.94 34 ILE B CA 1
ATOM 3228 C C . ILE B 1 34 ? -7.258 -25.578 -12.094 1 97.94 34 ILE B C 1
ATOM 3230 O O . ILE B 1 34 ? -6.055 -25.562 -12.359 1 97.94 34 ILE B O 1
ATOM 3234 N N . ILE B 1 35 ? -7.883 -24.5 -11.711 1 98.44 35 ILE B N 1
ATOM 3235 C CA . ILE B 1 35 ? -7.242 -23.188 -11.664 1 98.44 35 ILE B CA 1
ATOM 3236 C C . ILE B 1 35 ? -6.109 -23.219 -10.641 1 98.44 35 ILE B C 1
ATOM 3238 O O . ILE B 1 35 ? -5.008 -22.719 -10.914 1 98.44 35 ILE B O 1
ATOM 3242 N N . ARG B 1 36 ? -6.355 -23.766 -9.5 1 98.38 36 ARG B N 1
ATOM 3243 C CA . ARG B 1 36 ? -5.34 -23.844 -8.461 1 98.38 36 ARG B CA 1
ATOM 3244 C C . ARG B 1 36 ? -4.145 -24.672 -8.914 1 98.38 36 ARG B C 1
ATOM 3246 O O . ARG B 1 36 ? -2.998 -24.328 -8.625 1 98.38 36 ARG B O 1
ATOM 3253 N N . SER B 1 37 ? -4.441 -25.719 -9.586 1 98.38 37 SER B N 1
ATOM 3254 C CA . SER B 1 37 ? -3.387 -26.594 -10.094 1 98.38 37 SER B CA 1
ATOM 3255 C C . SER B 1 37 ? -2.535 -25.891 -11.141 1 98.38 37 SER B C 1
ATOM 3257 O O . SER B 1 37 ? -1.306 -25.969 -11.109 1 98.38 37 SER B O 1
ATOM 3259 N N . PHE B 1 38 ? -3.191 -25.188 -12.023 1 98.38 38 PHE B N 1
ATOM 3260 C CA . PHE B 1 38 ? -2.451 -24.406 -13.008 1 98.38 38 PHE B CA 1
ATOM 3261 C C . PHE B 1 38 ? -1.653 -23.297 -12.32 1 98.38 38 PHE B C 1
ATOM 3263 O O . PHE B 1 38 ? -0.537 -22.984 -12.742 1 98.38 38 PHE B O 1
ATOM 3270 N N . ALA B 1 39 ? -2.219 -22.688 -11.297 1 98.62 39 ALA B N 1
ATOM 3271 C CA . ALA B 1 39 ? -1.543 -21.594 -10.594 1 98.62 39 ALA B CA 1
ATOM 3272 C C . ALA B 1 39 ? -0.197 -22.062 -10.039 1 98.62 39 ALA B C 1
ATOM 3274 O O . ALA B 1 39 ? 0.83 -21.406 -10.273 1 98.62 39 ALA B O 1
ATOM 3275 N N . ILE B 1 40 ? -0.202 -23.172 -9.352 1 98.69 40 ILE B N 1
ATOM 3276 C CA . ILE B 1 40 ? 1.041 -23.672 -8.766 1 98.69 40 ILE B CA 1
ATOM 3277 C C . ILE B 1 40 ? 1.999 -24.109 -9.875 1 98.69 40 ILE B C 1
ATOM 3279 O O . ILE B 1 40 ? 3.211 -23.891 -9.773 1 98.69 40 ILE B O 1
ATOM 3283 N N . LEU B 1 41 ? 1.454 -24.688 -10.922 1 98.56 41 LEU B N 1
ATOM 3284 C CA . LEU B 1 41 ? 2.289 -25.047 -12.062 1 98.56 41 LEU B CA 1
ATOM 3285 C C . LEU B 1 41 ? 2.949 -23.812 -12.664 1 98.56 41 LEU B C 1
ATOM 3287 O O . LEU B 1 41 ? 4.145 -23.828 -12.969 1 98.56 41 LEU B O 1
ATOM 3291 N N . PHE B 1 42 ? 2.184 -22.75 -12.852 1 98.5 42 PHE B N 1
ATOM 3292 C CA . PHE B 1 42 ? 2.699 -21.516 -13.438 1 98.5 42 PHE B CA 1
ATOM 3293 C C . PHE B 1 42 ? 3.76 -20.891 -12.539 1 98.5 42 PHE B C 1
ATOM 3295 O O . PHE B 1 42 ? 4.754 -20.344 -13.031 1 98.5 42 PHE B O 1
ATOM 3302 N N . VAL B 1 43 ? 3.561 -20.953 -11.227 1 98.12 43 VAL B N 1
ATOM 3303 C CA . VAL B 1 43 ? 4.543 -20.422 -10.289 1 98.12 43 VAL B CA 1
ATOM 3304 C C . VAL B 1 43 ? 5.867 -21.156 -10.453 1 98.12 43 VAL B C 1
ATOM 3306 O O . VAL B 1 43 ? 6.918 -20.531 -10.625 1 98.12 43 VAL B O 1
ATOM 3309 N N . ILE B 1 44 ? 5.816 -22.438 -10.469 1 98.31 44 ILE B N 1
ATOM 3310 C CA . ILE B 1 44 ? 7.012 -23.266 -10.586 1 98.31 44 ILE B CA 1
ATOM 3311 C C . ILE B 1 44 ? 7.652 -23.078 -11.953 1 98.31 44 ILE B C 1
ATOM 3313 O O . ILE B 1 44 ? 8.875 -22.969 -12.07 1 98.31 44 ILE B O 1
ATOM 3317 N N . ALA B 1 45 ? 6.789 -23.016 -12.977 1 97.19 45 ALA B N 1
ATOM 3318 C CA . ALA B 1 45 ? 7.281 -22.766 -14.328 1 97.19 45 ALA B CA 1
ATOM 3319 C C . ALA B 1 45 ? 7.961 -21.406 -14.414 1 97.19 45 ALA B C 1
ATOM 3321 O O . ALA B 1 45 ? 8.969 -21.25 -15.109 1 97.19 45 ALA B O 1
ATOM 3322 N N . GLY B 1 46 ? 7.387 -20.422 -13.758 1 95.75 46 GLY B N 1
ATOM 3323 C CA . GLY B 1 46 ? 8.008 -19.109 -13.719 1 95.75 46 GLY B CA 1
ATOM 3324 C C . GLY B 1 46 ? 9.391 -19.125 -13.086 1 95.75 46 GLY B C 1
ATOM 3325 O O . GLY B 1 46 ? 10.281 -18.391 -13.523 1 95.75 46 GLY B O 1
ATOM 3326 N N . HIS B 1 47 ? 9.586 -19.938 -12.117 1 95.88 47 HIS B N 1
ATOM 3327 C CA . HIS B 1 47 ? 10.875 -20.062 -11.453 1 95.88 47 HIS B CA 1
ATOM 3328 C C . HIS B 1 47 ? 11.93 -20.625 -12.398 1 95.88 47 HIS B C 1
ATOM 3330 O O . HIS B 1 47 ? 13.125 -20.391 -12.211 1 95.88 47 HIS B O 1
ATOM 3336 N N . PHE B 1 48 ? 11.5 -21.375 -13.375 1 93.56 48 PHE B N 1
ATOM 3337 C CA . PHE B 1 48 ? 12.43 -21.859 -14.391 1 93.56 48 PHE B CA 1
ATOM 3338 C C . PHE B 1 48 ? 13.148 -20.703 -15.07 1 93.56 48 PHE B C 1
ATOM 3340 O O . PHE B 1 48 ? 14.367 -20.719 -15.211 1 93.56 48 PHE B O 1
ATOM 3347 N N . LEU B 1 49 ? 12.367 -19.703 -15.406 1 91.88 49 LEU B N 1
ATOM 3348 C CA . LEU B 1 49 ? 12.93 -18.547 -16.094 1 91.88 49 LEU B CA 1
ATOM 3349 C C . LEU B 1 49 ? 13.812 -17.734 -15.156 1 91.88 49 LEU B C 1
ATOM 3351 O O . LEU B 1 49 ? 14.758 -17.078 -15.602 1 91.88 49 LEU B O 1
ATOM 3355 N N . MET B 1 50 ? 13.516 -17.828 -13.906 1 91.12 50 MET B N 1
ATOM 3356 C CA . MET B 1 50 ? 14.289 -17.094 -12.906 1 91.12 50 MET B CA 1
ATOM 3357 C C . MET B 1 50 ? 15.602 -17.797 -12.609 1 91.12 50 MET B C 1
ATOM 3359 O O . MET B 1 50 ? 16.594 -17.141 -12.273 1 91.12 50 MET B O 1
ATOM 3363 N N . ASN B 1 51 ? 15.57 -19.062 -12.688 1 92.12 51 ASN B N 1
ATOM 3364 C CA . ASN B 1 51 ? 16.719 -19.844 -12.266 1 92.12 51 ASN B CA 1
ATOM 3365 C C . ASN B 1 51 ? 17.609 -20.219 -13.445 1 92.12 51 ASN B C 1
ATOM 3367 O O . ASN B 1 51 ? 18.609 -20.922 -13.281 1 92.12 51 ASN B O 1
ATOM 3371 N N . THR B 1 52 ? 17.281 -19.75 -14.625 1 90.5 52 THR B N 1
ATOM 3372 C CA . THR B 1 52 ? 18.109 -19.938 -15.812 1 90.5 52 THR B CA 1
ATOM 3373 C C . THR B 1 52 ? 18.656 -18.609 -16.312 1 90.5 52 THR B C 1
ATOM 3375 O O . THR B 1 52 ? 18.484 -17.578 -15.664 1 90.5 52 THR B O 1
ATOM 3378 N N . SER B 1 53 ? 19.312 -18.609 -17.438 1 88.06 53 SER B N 1
ATOM 3379 C CA . SER B 1 53 ? 19.984 -17.406 -17.906 1 88.06 53 SER B CA 1
ATOM 3380 C C . SER B 1 53 ? 19.062 -16.578 -18.781 1 88.06 53 SER B C 1
ATOM 3382 O O . SER B 1 53 ? 19.516 -15.734 -19.562 1 88.06 53 SER B O 1
ATOM 3384 N N . PHE B 1 54 ? 17.781 -16.828 -18.625 1 90.38 54 PHE B N 1
ATOM 3385 C CA . PHE B 1 54 ? 16.797 -16.172 -19.469 1 90.38 54 PHE B CA 1
ATOM 3386 C C . PHE B 1 54 ? 16.906 -14.648 -19.344 1 90.38 54 PHE B C 1
ATOM 3388 O O . PHE B 1 54 ? 16.984 -13.938 -20.359 1 90.38 54 PHE B O 1
ATOM 3395 N N . ASN B 1 55 ? 16.984 -14.133 -18.156 1 89.44 55 ASN B N 1
ATOM 3396 C CA . ASN B 1 55 ? 16.938 -12.695 -17.906 1 89.44 55 ASN B CA 1
ATOM 3397 C C . ASN B 1 55 ? 18.266 -12.023 -18.234 1 89.44 55 ASN B C 1
ATOM 3399 O O . ASN B 1 55 ? 18.344 -10.797 -18.328 1 89.44 55 ASN B O 1
ATOM 3403 N N . SER B 1 56 ? 19.328 -12.773 -18.469 1 90.69 56 SER B N 1
ATOM 3404 C CA . SER B 1 56 ? 20.641 -12.203 -18.75 1 90.69 56 SER B CA 1
ATOM 3405 C C . SER B 1 56 ? 21.062 -12.484 -20.188 1 90.69 56 SER B C 1
ATOM 3407 O O . SER B 1 56 ? 22.125 -12.023 -20.625 1 90.69 56 SER B O 1
ATOM 3409 N N . SER B 1 57 ? 20.281 -13.203 -20.906 1 91.81 57 SER B N 1
ATOM 3410 C CA . SER B 1 57 ? 20.609 -13.539 -22.297 1 91.81 57 SER B CA 1
ATOM 3411 C C . SER B 1 57 ? 20.109 -12.477 -23.266 1 91.81 57 SER B C 1
ATOM 3413 O O . SER B 1 57 ? 19.047 -11.883 -23.047 1 91.81 57 SER B O 1
ATOM 3415 N N . ILE B 1 58 ? 20.891 -12.367 -24.297 1 93.25 58 ILE B N 1
ATOM 3416 C CA . ILE B 1 58 ? 20.438 -11.492 -25.375 1 93.25 58 ILE B CA 1
ATOM 3417 C C . ILE B 1 58 ? 19.203 -12.102 -26.047 1 93.25 58 ILE B C 1
ATOM 3419 O O . ILE B 1 58 ? 19.188 -13.289 -26.375 1 93.25 58 ILE B O 1
ATOM 3423 N N . PHE B 1 59 ? 18.203 -11.281 -26.094 1 93.38 59 PHE B N 1
ATOM 3424 C CA . PHE B 1 59 ? 16.953 -11.758 -26.688 1 93.38 59 PHE B CA 1
ATOM 3425 C C . PHE B 1 59 ? 17.109 -11.93 -28.188 1 93.38 59 PHE B C 1
ATOM 3427 O O . PHE B 1 59 ? 17.141 -10.953 -28.938 1 93.38 59 PHE B O 1
ATOM 3434 N N . GLU B 1 60 ? 17.25 -13.156 -28.578 1 90.12 60 GLU B N 1
ATOM 3435 C CA . GLU B 1 60 ? 17.375 -13.508 -29.984 1 90.12 60 GLU B CA 1
ATOM 3436 C C . GLU B 1 60 ? 16.984 -14.961 -30.234 1 90.12 60 GLU B C 1
ATOM 3438 O O . GLU B 1 60 ? 17.047 -15.797 -29.312 1 90.12 60 GLU B O 1
ATOM 3443 N N . GLY B 1 61 ? 16.391 -15.211 -31.422 1 87.81 61 GLY B N 1
ATOM 3444 C CA . GLY B 1 61 ? 16.094 -16.578 -31.812 1 87.81 61 GLY B CA 1
ATOM 3445 C C . GLY B 1 61 ? 14.711 -17.031 -31.406 1 87.81 61 GLY B C 1
ATOM 3446 O O . GLY B 1 61 ? 14.055 -16.375 -30.594 1 87.81 61 GLY B O 1
ATOM 3447 N N . GLY B 1 62 ? 14.336 -18.172 -31.906 1 89.56 62 GLY B N 1
ATOM 3448 C CA . GLY B 1 62 ? 13 -18.719 -31.719 1 89.56 62 GLY B CA 1
ATOM 3449 C C . GLY B 1 62 ? 12.781 -19.25 -30.312 1 89.56 62 GLY B C 1
ATOM 3450 O O . GLY B 1 62 ? 11.688 -19.109 -29.75 1 89.56 62 GLY B O 1
ATOM 3451 N N . ALA B 1 63 ? 13.781 -19.781 -29.766 1 89 63 ALA B N 1
ATOM 3452 C CA . ALA B 1 63 ? 13.664 -20.375 -28.422 1 89 63 ALA B CA 1
ATOM 3453 C C . ALA B 1 63 ? 13.336 -19.312 -27.375 1 89 63 ALA B C 1
ATOM 3455 O O . ALA B 1 63 ? 12.43 -19.484 -26.562 1 89 63 ALA B O 1
ATOM 3456 N N . LEU B 1 64 ? 14.102 -18.219 -27.453 1 91.75 64 LEU B N 1
ATOM 3457 C CA . LEU B 1 64 ? 13.859 -17.156 -26.5 1 91.75 64 LEU B CA 1
ATOM 3458 C C . LEU B 1 64 ? 12.516 -16.484 -26.766 1 91.75 64 LEU B C 1
ATOM 3460 O O . LEU B 1 64 ? 11.852 -16.031 -25.828 1 91.75 64 LEU B O 1
ATOM 3464 N N . PHE B 1 65 ? 12.125 -16.453 -28.047 1 93.56 65 PHE B N 1
ATOM 3465 C CA . PHE B 1 65 ? 10.828 -15.898 -28.406 1 93.56 65 PHE B CA 1
ATOM 3466 C C . PHE B 1 65 ? 9.703 -16.672 -27.734 1 93.56 65 PHE B C 1
ATOM 3468 O O . PHE B 1 65 ? 8.828 -16.078 -27.094 1 93.56 65 PHE B O 1
ATOM 3475 N N . ILE B 1 66 ? 9.773 -17.969 -27.766 1 93.5 66 ILE B N 1
ATOM 3476 C CA . ILE B 1 66 ? 8.75 -18.828 -27.172 1 93.5 66 ILE B CA 1
ATOM 3477 C C . ILE B 1 66 ? 8.758 -18.672 -25.656 1 93.5 66 ILE B C 1
ATOM 3479 O O . ILE B 1 66 ? 7.695 -18.625 -25.031 1 93.5 66 ILE B O 1
ATOM 3483 N N . GLN B 1 67 ? 9.898 -18.547 -25.094 1 93.38 67 GLN B N 1
ATOM 3484 C CA . GLN B 1 67 ? 10.023 -18.375 -23.641 1 93.38 67 GLN B CA 1
ATOM 3485 C C . GLN B 1 67 ? 9.43 -17.047 -23.188 1 93.38 67 GLN B C 1
ATOM 3487 O O . GLN B 1 67 ? 8.789 -16.984 -22.141 1 93.38 67 GLN B O 1
ATOM 3492 N N . ALA B 1 68 ? 9.664 -16.062 -24.016 1 94.25 68 ALA B N 1
ATOM 3493 C CA . ALA B 1 68 ? 9.109 -14.75 -23.703 1 94.25 68 ALA B CA 1
ATOM 3494 C C . ALA B 1 68 ? 7.582 -14.773 -23.734 1 94.25 68 ALA B C 1
ATOM 3496 O O . ALA B 1 68 ? 6.926 -14.133 -22.906 1 94.25 68 ALA B O 1
ATOM 3497 N N . VAL B 1 69 ? 7.047 -15.492 -24.656 1 95.19 69 VAL B N 1
ATOM 3498 C CA . VAL B 1 69 ? 5.598 -15.664 -24.734 1 95.19 69 VAL B CA 1
ATOM 3499 C C . VAL B 1 69 ? 5.09 -16.406 -23.5 1 95.19 69 VAL B C 1
ATOM 3501 O O . VAL B 1 69 ? 4.129 -15.961 -22.859 1 95.19 69 VAL B O 1
ATOM 3504 N N . ALA B 1 70 ? 5.77 -17.406 -23.125 1 94.5 70 ALA B N 1
ATOM 3505 C CA . ALA B 1 70 ? 5.367 -18.25 -22 1 94.5 70 ALA B CA 1
ATOM 3506 C C . ALA B 1 70 ? 5.504 -17.5 -20.672 1 94.5 70 ALA B C 1
ATOM 3508 O O . ALA B 1 70 ? 4.738 -17.734 -19.734 1 94.5 70 ALA B O 1
ATOM 3509 N N . LYS B 1 71 ? 6.453 -16.609 -20.594 1 94.88 71 LYS B N 1
ATOM 3510 C CA . LYS B 1 71 ? 6.711 -15.852 -19.375 1 94.88 71 LYS B CA 1
ATOM 3511 C C . LYS B 1 71 ? 5.461 -15.102 -18.922 1 94.88 71 LYS B C 1
ATOM 3513 O O . LYS B 1 71 ? 5.117 -15.117 -17.734 1 94.88 71 LYS B O 1
ATOM 3518 N N . MET B 1 72 ? 4.738 -14.492 -19.875 1 94.94 72 MET B N 1
ATOM 3519 C CA . MET B 1 72 ? 3.543 -13.727 -19.547 1 94.94 72 MET B CA 1
ATOM 3520 C C . MET B 1 72 ? 2.441 -14.633 -19 1 94.94 72 MET B C 1
ATOM 3522 O O . MET B 1 72 ? 1.64 -14.211 -18.172 1 94.94 72 MET B O 1
ATOM 3526 N N . LEU B 1 73 ? 2.498 -15.82 -19.406 1 95.06 73 LEU B N 1
ATOM 3527 C CA . LEU B 1 73 ? 1.521 -16.781 -18.891 1 95.06 73 LEU B CA 1
ATOM 3528 C C . LEU B 1 73 ? 1.92 -17.281 -17.516 1 95.06 73 LEU B C 1
ATOM 3530 O O . LEU B 1 73 ? 1.076 -17.391 -16.625 1 95.06 73 LEU B O 1
ATOM 3534 N N . PHE B 1 74 ? 3.156 -17.5 -17.328 1 96.56 74 PHE B N 1
ATOM 3535 C CA . PHE B 1 74 ? 3.646 -18.078 -16.078 1 96.56 74 PHE B CA 1
ATOM 3536 C C . PHE B 1 74 ? 3.5 -17.078 -14.938 1 96.56 74 PHE B C 1
ATOM 3538 O O . PHE B 1 74 ? 3.291 -17.469 -13.789 1 96.56 74 PHE B O 1
ATOM 3545 N N . ILE B 1 75 ? 3.451 -15.852 -15.219 1 95.56 75 ILE B N 1
ATOM 3546 C CA . ILE B 1 75 ? 3.504 -14.852 -14.164 1 95.56 75 ILE B CA 1
ATOM 3547 C C . ILE B 1 75 ? 2.119 -14.688 -13.539 1 95.56 75 ILE B C 1
ATOM 3549 O O . ILE B 1 75 ? 1.973 -14.039 -12.5 1 95.56 75 ILE B O 1
ATOM 3553 N N . ILE B 1 76 ? 1.125 -15.289 -14.055 1 97.75 76 ILE B N 1
ATOM 3554 C CA . ILE B 1 76 ? -0.216 -15.078 -13.523 1 97.75 76 ILE B CA 1
ATOM 3555 C C . ILE B 1 76 ? -0.511 -16.109 -12.438 1 97.75 76 ILE B C 1
ATOM 3557 O O . ILE B 1 76 ? -1.626 -16.172 -11.914 1 97.75 76 ILE B O 1
ATOM 3561 N N . GLY B 1 77 ? 0.476 -16.938 -12.047 1 98 77 GLY B N 1
ATOM 3562 C CA . GLY B 1 77 ? 0.269 -17.906 -10.992 1 98 77 GLY B CA 1
ATOM 3563 C C . GLY B 1 77 ? -0.248 -17.297 -9.703 1 98 77 GLY B C 1
ATOM 3564 O O . GLY B 1 77 ? -1.321 -17.656 -9.219 1 98 77 GLY B O 1
ATOM 3565 N N . VAL B 1 78 ? 0.419 -16.297 -9.227 1 97.5 78 VAL B N 1
ATOM 3566 C CA . VAL B 1 78 ? 0.063 -15.648 -7.973 1 97.5 78 VAL B CA 1
ATOM 3567 C C . VAL B 1 78 ? -1.268 -14.914 -8.125 1 97.5 78 VAL B C 1
ATOM 3569 O O . VAL B 1 78 ? -2.172 -15.078 -7.305 1 97.5 78 VAL B O 1
ATOM 3572 N N . PRO B 1 79 ? -1.479 -14.203 -9.195 1 98.44 79 PRO B N 1
ATOM 3573 C CA . PRO B 1 79 ? -2.775 -13.57 -9.438 1 98.44 79 PRO B CA 1
ATOM 3574 C C . PRO B 1 79 ? -3.938 -14.555 -9.391 1 98.44 79 PRO B C 1
ATOM 3576 O O . PRO B 1 79 ? -5.004 -14.242 -8.859 1 98.44 79 PRO B O 1
ATOM 3579 N N . LEU B 1 80 ? -3.73 -15.703 -9.93 1 98.75 80 LEU B N 1
ATOM 3580 C CA . LEU B 1 80 ? -4.789 -16.703 -9.906 1 98.75 80 LEU B CA 1
ATOM 3581 C C . LEU B 1 80 ? -5.121 -17.125 -8.477 1 98.75 80 LEU B C 1
ATOM 3583 O O . LEU B 1 80 ? -6.289 -17.312 -8.141 1 98.75 80 LEU B O 1
ATOM 3587 N N . PHE B 1 81 ? -4.098 -17.234 -7.652 1 98.5 81 PHE B N 1
ATOM 3588 C CA . PHE B 1 81 ? -4.324 -17.562 -6.25 1 98.5 81 PHE B CA 1
ATOM 3589 C C . PHE B 1 81 ? -5.133 -16.469 -5.566 1 98.5 81 PHE B C 1
ATOM 3591 O O . PHE B 1 81 ? -6.027 -16.75 -4.766 1 98.5 81 PHE B O 1
ATOM 3598 N N . ILE B 1 82 ? -4.863 -15.234 -5.875 1 98.62 82 ILE B N 1
ATOM 3599 C CA . ILE B 1 82 ? -5.562 -14.133 -5.215 1 98.62 82 ILE B CA 1
ATOM 3600 C C . ILE B 1 82 ? -7 -14.055 -5.73 1 98.62 82 ILE B C 1
ATOM 3602 O O . ILE B 1 82 ? -7.93 -13.812 -4.961 1 98.62 82 ILE B O 1
ATOM 3606 N N . LEU B 1 83 ? -7.172 -14.281 -7.043 1 98.81 83 LEU B N 1
ATOM 3607 C CA . LEU B 1 83 ? -8.523 -14.352 -7.594 1 98.81 83 LEU B CA 1
ATOM 3608 C C . LEU B 1 83 ? -9.336 -15.438 -6.895 1 98.81 83 LEU B C 1
ATOM 3610 O O . LEU B 1 83 ? -10.5 -15.219 -6.551 1 98.81 83 LEU B O 1
ATOM 3614 N N . LEU B 1 84 ? -8.727 -16.578 -6.664 1 98.56 84 LEU B N 1
ATOM 3615 C CA . LEU B 1 84 ? -9.383 -17.688 -5.965 1 98.56 84 LEU B CA 1
ATOM 3616 C C . LEU B 1 84 ? -9.766 -17.281 -4.547 1 98.56 84 LEU B C 1
ATOM 3618 O O . LEU B 1 84 ? -10.836 -17.641 -4.059 1 98.56 84 LEU B O 1
ATOM 3622 N N . THR B 1 85 ? -8.875 -16.547 -3.92 1 98 85 THR B N 1
ATOM 3623 C CA . THR B 1 85 ? -9.148 -16.062 -2.57 1 98 85 THR B CA 1
ATOM 3624 C C . THR B 1 85 ? -10.406 -15.195 -2.547 1 98 85 THR B C 1
ATOM 3626 O O . THR B 1 85 ? -11.273 -15.375 -1.689 1 98 85 THR B O 1
ATOM 3629 N N . GLY B 1 86 ? -10.516 -14.266 -3.498 1 98.38 86 GLY B N 1
ATOM 3630 C CA . GLY B 1 86 ? -11.719 -13.453 -3.596 1 98.38 86 GLY B CA 1
ATOM 3631 C C . GLY B 1 86 ? -12.961 -14.258 -3.934 1 98.38 86 GLY B C 1
ATOM 3632 O O . GLY B 1 86 ? -14.023 -14.039 -3.354 1 98.38 86 GLY B O 1
ATOM 3633 N N . TYR B 1 87 ? -12.797 -15.227 -4.801 1 98.31 87 TYR B N 1
ATOM 3634 C CA . TYR B 1 87 ? -13.906 -16.047 -5.266 1 98.31 87 TYR B CA 1
ATOM 3635 C C . TYR B 1 87 ? -14.453 -16.922 -4.137 1 98.31 87 TYR B C 1
ATOM 3637 O O . TYR B 1 87 ? -15.664 -17.031 -3.963 1 98.31 87 TYR B O 1
ATOM 3645 N N . LEU B 1 88 ? -13.594 -17.469 -3.328 1 96.81 88 LEU B N 1
ATOM 3646 C CA . LEU B 1 88 ? -13.977 -18.5 -2.359 1 96.81 88 LEU B CA 1
ATOM 3647 C C . LEU B 1 88 ? -14.367 -17.859 -1.027 1 96.81 88 LEU B C 1
ATOM 3649 O O . LEU B 1 88 ? -15.156 -18.422 -0.272 1 96.81 88 LEU B O 1
ATOM 3653 N N . ASN B 1 89 ? -13.867 -16.641 -0.742 1 96.69 89 ASN B N 1
ATOM 3654 C CA . ASN B 1 89 ? -14.023 -16.109 0.608 1 96.69 89 ASN B CA 1
ATOM 3655 C C . ASN B 1 89 ? -15.016 -14.945 0.645 1 96.69 89 ASN B C 1
ATOM 3657 O O . ASN B 1 89 ? -15.125 -14.25 1.655 1 96.69 89 ASN B O 1
ATOM 3661 N N . THR B 1 90 ? -15.727 -14.719 -0.364 1 95.12 90 THR B N 1
ATOM 3662 C CA . THR B 1 90 ? -16.594 -13.547 -0.497 1 95.12 90 THR B CA 1
ATOM 3663 C C . THR B 1 90 ? -17.703 -13.578 0.542 1 95.12 90 THR B C 1
ATOM 3665 O O . THR B 1 90 ? -18.312 -12.539 0.839 1 95.12 90 THR B O 1
ATOM 3668 N N . ASN B 1 91 ? -17.969 -14.758 1.146 1 94.19 91 ASN B N 1
ATOM 3669 C CA . ASN B 1 91 ? -19.078 -14.859 2.076 1 94.19 91 ASN B CA 1
ATOM 3670 C C . ASN B 1 91 ? -18.594 -15.023 3.516 1 94.19 91 ASN B C 1
ATOM 3672 O O . ASN B 1 91 ? -19.406 -15.266 4.418 1 94.19 91 ASN B O 1
ATOM 3676 N N . LYS B 1 92 ? -17.375 -14.875 3.717 1 95.06 92 LYS B N 1
ATOM 3677 C CA . LYS B 1 92 ? -16.828 -14.977 5.07 1 95.06 92 LYS B CA 1
ATOM 3678 C C . LYS B 1 92 ? -17.172 -13.742 5.898 1 95.06 92 LYS B C 1
ATOM 3680 O O . LYS B 1 92 ? -17.156 -12.625 5.387 1 95.06 92 LYS B O 1
ATOM 3685 N N . SER B 1 93 ? -17.531 -13.914 7.133 1 93.56 93 SER B N 1
ATOM 3686 C CA . SER B 1 93 ? -17.906 -12.836 8.047 1 93.56 93 SER B CA 1
ATOM 3687 C C . SER B 1 93 ? -16.938 -12.766 9.234 1 93.56 93 SER B C 1
ATOM 3689 O O . SER B 1 93 ? -16.078 -13.625 9.391 1 93.56 93 SER B O 1
ATOM 3691 N N . ILE B 1 94 ? -17.125 -11.766 9.953 1 92.06 94 ILE B N 1
ATOM 3692 C CA . ILE B 1 94 ? -16.266 -11.539 11.117 1 92.06 94 ILE B CA 1
ATOM 3693 C C . ILE B 1 94 ? -16.672 -12.492 12.242 1 92.06 94 ILE B C 1
ATOM 3695 O O . ILE B 1 94 ? -17.641 -12.242 12.953 1 92.06 94 ILE B O 1
ATOM 3699 N N . ASN B 1 95 ? -15.875 -13.555 12.406 1 91.69 95 ASN B N 1
ATOM 3700 C CA . ASN B 1 95 ? -16.109 -14.484 13.5 1 91.69 95 ASN B CA 1
ATOM 3701 C C . ASN B 1 95 ? -14.867 -15.305 13.828 1 91.69 95 ASN B C 1
ATOM 3703 O O . ASN B 1 95 ? -13.898 -15.297 13.062 1 91.69 95 ASN B O 1
ATOM 3707 N N . LYS B 1 96 ? -14.906 -15.938 14.914 1 91.81 96 LYS B N 1
ATOM 3708 C CA . LYS B 1 96 ? -13.758 -16.703 15.414 1 91.81 96 LYS B CA 1
ATOM 3709 C C . LYS B 1 96 ? -13.43 -17.875 14.492 1 91.81 96 LYS B C 1
ATOM 3711 O O . LYS B 1 96 ? -12.266 -18.188 14.281 1 91.81 96 LYS B O 1
ATOM 3716 N N . LYS B 1 97 ? -14.461 -18.5 13.969 1 92.62 97 LYS B N 1
ATOM 3717 C CA . LYS B 1 97 ? -14.266 -19.656 13.102 1 92.62 97 LYS B CA 1
ATOM 3718 C C . LYS B 1 97 ? -13.461 -19.281 11.859 1 92.62 97 LYS B C 1
ATOM 3720 O O . LYS B 1 97 ? -12.547 -20 11.461 1 92.62 97 LYS B O 1
ATOM 3725 N N . TYR B 1 98 ? -13.789 -18.156 11.297 1 93.31 98 TYR B N 1
ATOM 3726 C CA . TYR B 1 98 ? -13.062 -17.703 10.117 1 93.31 98 TYR B CA 1
ATOM 3727 C C . TYR B 1 98 ? -11.594 -17.469 10.445 1 93.31 98 TYR B C 1
ATOM 3729 O O . TYR B 1 98 ? -10.711 -17.969 9.742 1 93.31 98 TYR B O 1
ATOM 3737 N N . TYR B 1 99 ? -11.289 -16.812 11.516 1 93.5 99 TYR B N 1
ATOM 3738 C CA . TYR B 1 99 ? -9.922 -16.391 11.812 1 93.5 99 TYR B CA 1
ATOM 3739 C C . TYR B 1 99 ? -9.086 -17.578 12.273 1 93.5 99 TYR B C 1
ATOM 3741 O O . TYR B 1 99 ? -7.859 -17.594 12.117 1 93.5 99 TYR B O 1
ATOM 3749 N N . LYS B 1 100 ? -9.68 -18.625 12.75 1 93.25 100 LYS B N 1
ATOM 3750 C CA . LYS B 1 100 ? -8.969 -19.844 13.102 1 93.25 100 LYS B CA 1
ATOM 3751 C C . LYS B 1 100 ? -8.43 -20.547 11.852 1 93.25 100 LYS B C 1
ATOM 3753 O O . LYS B 1 100 ? -7.441 -21.281 11.93 1 93.25 100 LYS B O 1
ATOM 3758 N N . GLY B 1 101 ? -9.094 -20.25 10.781 1 91.06 101 GLY B N 1
ATOM 3759 C CA . GLY B 1 101 ? -8.664 -20.844 9.523 1 91.06 101 GLY B CA 1
ATOM 3760 C C . GLY B 1 101 ? -7.293 -20.375 9.086 1 91.06 101 GLY B C 1
ATOM 3761 O O . GLY B 1 101 ? -6.625 -21.047 8.289 1 91.06 101 GLY B O 1
ATOM 3762 N N . GLY B 1 102 ? -6.797 -19.25 9.586 1 94 102 GLY B N 1
ATOM 3763 C CA . GLY B 1 102 ? -5.492 -18.734 9.234 1 94 102 GLY B CA 1
ATOM 3764 C C . GLY B 1 102 ? -4.348 -19.469 9.891 1 94 102 GLY B C 1
ATOM 3765 O O . GLY B 1 102 ? -3.203 -19.391 9.43 1 94 102 GLY B O 1
ATOM 3766 N N . VAL B 1 103 ? -4.602 -20.219 10.906 1 93.56 103 VAL B N 1
ATOM 3767 C CA . VAL B 1 103 ? -3.576 -20.906 11.688 1 93.56 103 VAL B CA 1
ATOM 3768 C C . VAL B 1 103 ? -2.898 -21.969 10.82 1 93.56 103 VAL B C 1
ATOM 3770 O O . VAL B 1 103 ? -1.677 -22.141 10.867 1 93.56 103 VAL B O 1
ATOM 3773 N N . ARG B 1 104 ? -3.709 -22.641 10.016 1 91.81 104 ARG B N 1
ATOM 3774 C CA . ARG B 1 104 ? -3.174 -23.688 9.156 1 91.81 104 ARG B CA 1
ATOM 3775 C C . ARG B 1 104 ? -2.117 -23.141 8.203 1 91.81 104 ARG B C 1
ATOM 3777 O O . ARG B 1 104 ? -1.077 -23.766 7.992 1 91.81 104 ARG B O 1
ATOM 3784 N N . VAL B 1 105 ? -2.398 -21.984 7.652 1 95.19 105 VAL B N 1
ATOM 3785 C CA . VAL B 1 105 ? -1.484 -21.344 6.703 1 95.19 105 VAL B CA 1
ATOM 3786 C C . VAL B 1 105 ? -0.202 -20.938 7.422 1 95.19 105 VAL B C 1
ATOM 3788 O O . VAL B 1 105 ? 0.901 -21.172 6.922 1 95.19 105 VAL B O 1
ATOM 3791 N N . ILE B 1 106 ? -0.323 -20.422 8.664 1 96.56 106 ILE B N 1
ATOM 3792 C CA . ILE B 1 106 ? 0.821 -19.938 9.43 1 96.56 106 ILE B CA 1
ATOM 3793 C C . ILE B 1 106 ? 1.683 -21.125 9.859 1 96.56 106 ILE B C 1
ATOM 3795 O O . ILE B 1 106 ? 2.912 -21.062 9.797 1 96.56 106 ILE B O 1
ATOM 3799 N N . ILE B 1 107 ? 1.097 -22.172 10.219 1 95.69 107 ILE B N 1
ATOM 3800 C CA . ILE B 1 107 ? 1.823 -23.375 10.633 1 95.69 107 ILE B CA 1
ATOM 3801 C C . ILE B 1 107 ? 2.596 -23.938 9.445 1 95.69 107 ILE B C 1
ATOM 3803 O O . ILE B 1 107 ? 3.758 -24.328 9.578 1 95.69 107 ILE B O 1
ATOM 3807 N N . SER B 1 108 ? 1.904 -24 8.336 1 96.62 108 SER B N 1
ATOM 3808 C CA . SER B 1 108 ? 2.582 -24.484 7.129 1 96.62 108 SER B CA 1
ATOM 3809 C C . SER B 1 108 ? 3.801 -23.625 6.809 1 96.62 108 SER B C 1
ATOM 3811 O O . SER B 1 108 ? 4.875 -24.156 6.512 1 96.62 108 SER B O 1
ATOM 3813 N N . TYR B 1 109 ? 3.664 -22.297 6.891 1 97.88 109 TYR B N 1
ATOM 3814 C CA . TYR B 1 109 ? 4.77 -21.391 6.621 1 97.88 109 TYR B CA 1
ATOM 3815 C C . TYR B 1 109 ? 5.922 -21.625 7.59 1 97.88 109 TYR B C 1
ATOM 3817 O O . TYR B 1 109 ? 7.082 -21.703 7.176 1 97.88 109 TYR B O 1
ATOM 3825 N N . LEU B 1 110 ? 5.598 -21.75 8.883 1 97.94 110 LEU B N 1
ATOM 3826 C CA . LEU B 1 110 ? 6.625 -21.922 9.898 1 97.94 110 LEU B CA 1
ATOM 3827 C C . LEU B 1 110 ? 7.348 -23.25 9.711 1 97.94 110 LEU B C 1
ATOM 3829 O O . LEU B 1 110 ? 8.578 -23.328 9.82 1 97.94 110 LEU B O 1
ATOM 3833 N N . LEU B 1 111 ? 6.633 -24.266 9.398 1 97.5 111 LEU B N 1
ATOM 3834 C CA . LEU B 1 111 ? 7.219 -25.594 9.203 1 97.5 111 LEU B CA 1
ATOM 3835 C C . LEU B 1 111 ? 8.172 -25.594 8.016 1 97.5 111 LEU B C 1
ATOM 3837 O O . LEU B 1 111 ? 9.328 -26.016 8.141 1 97.5 111 LEU B O 1
ATOM 3841 N N . PHE B 1 112 ? 7.707 -25.125 6.91 1 98.38 112 PHE B N 1
ATOM 3842 C CA . PHE B 1 112 ? 8.547 -25.156 5.719 1 98.38 112 PHE B CA 1
ATOM 3843 C C . PHE B 1 112 ? 9.688 -24.156 5.84 1 98.38 112 PHE B C 1
ATOM 3845 O O . PHE B 1 112 ? 10.742 -24.328 5.223 1 98.38 112 PHE B O 1
ATOM 3852 N N . SER B 1 113 ? 9.492 -23.047 6.613 1 98.44 113 SER B N 1
ATOM 3853 C CA . SER B 1 113 ? 10.617 -22.172 6.926 1 98.44 113 SER B CA 1
ATOM 3854 C C . SER B 1 113 ? 11.711 -22.938 7.672 1 98.44 113 SER B C 1
ATOM 3856 O O . SER B 1 113 ? 12.891 -22.812 7.332 1 98.44 113 SER B O 1
ATOM 3858 N N . LEU B 1 114 ? 11.297 -23.672 8.625 1 97.94 114 LEU B N 1
ATOM 3859 C CA . LEU B 1 114 ? 12.258 -24.469 9.398 1 97.94 114 LEU B CA 1
ATOM 3860 C C . LEU B 1 114 ? 12.977 -25.469 8.508 1 97.94 114 LEU B C 1
ATOM 3862 O O . LEU B 1 114 ? 14.203 -25.578 8.555 1 97.94 114 LEU B O 1
ATOM 3866 N N . ILE B 1 115 ? 12.242 -26.188 7.676 1 98 115 ILE B N 1
ATOM 3867 C CA . ILE B 1 115 ? 12.82 -27.172 6.766 1 98 115 ILE B CA 1
ATOM 3868 C C . ILE B 1 115 ? 13.797 -26.484 5.812 1 98 115 ILE B C 1
ATOM 3870 O O . ILE B 1 115 ? 14.906 -26.984 5.582 1 98 115 ILE B O 1
ATOM 3874 N N . THR B 1 116 ? 13.375 -25.344 5.305 1 98.5 116 THR B N 1
ATOM 3875 C CA . THR B 1 116 ? 14.227 -24.609 4.371 1 98.5 116 THR B CA 1
ATOM 3876 C C . THR B 1 116 ? 15.477 -24.094 5.074 1 98.5 116 THR B C 1
ATOM 3878 O O . THR B 1 116 ? 16.562 -24.094 4.492 1 98.5 116 THR B O 1
ATOM 3881 N N . ILE B 1 117 ? 15.383 -23.656 6.309 1 98.31 117 ILE B N 1
ATOM 3882 C CA . ILE B 1 117 ? 16.516 -23.188 7.086 1 98.31 117 ILE B CA 1
ATOM 3883 C C . ILE B 1 117 ? 17.531 -24.328 7.262 1 98.31 117 ILE B C 1
ATOM 3885 O O . ILE B 1 117 ? 18.734 -24.125 7.062 1 98.31 117 ILE B O 1
ATOM 3889 N N . ILE B 1 118 ? 17.062 -25.484 7.602 1 97.94 118 ILE B N 1
ATOM 3890 C CA . ILE B 1 118 ? 17.922 -26.656 7.762 1 97.94 118 ILE B CA 1
ATOM 3891 C C . ILE B 1 118 ? 18.625 -26.953 6.438 1 97.94 118 ILE B C 1
ATOM 3893 O O . ILE B 1 118 ? 19.828 -27.219 6.41 1 97.94 118 ILE B O 1
ATOM 3897 N N . PHE B 1 119 ? 17.906 -26.922 5.379 1 98.06 119 PHE B N 1
ATOM 3898 C CA . PHE B 1 119 ? 18.453 -27.141 4.047 1 98.06 119 PHE B CA 1
ATOM 3899 C C . PHE B 1 119 ? 19.516 -26.109 3.725 1 98.06 119 PHE B C 1
ATOM 3901 O O . PHE B 1 119 ? 20.609 -26.469 3.279 1 98.06 119 PHE B O 1
ATOM 3908 N N . ARG B 1 120 ? 19.234 -24.844 3.977 1 98.12 120 ARG B N 1
ATOM 3909 C CA . ARG B 1 120 ? 20.156 -23.75 3.658 1 98.12 120 ARG B CA 1
ATOM 3910 C C . ARG B 1 120 ? 21.391 -23.812 4.551 1 98.12 120 ARG B C 1
ATOM 3912 O O . ARG B 1 120 ? 22.5 -23.547 4.09 1 98.12 120 ARG B O 1
ATOM 3919 N N . LYS B 1 121 ? 21.188 -24.156 5.773 1 97.25 121 LYS B N 1
ATOM 3920 C CA . LYS B 1 121 ? 22.297 -24.188 6.719 1 97.25 121 LYS B CA 1
ATOM 3921 C C . LYS B 1 121 ? 23.203 -25.391 6.445 1 97.25 121 LYS B C 1
ATOM 3923 O O . LYS B 1 121 ? 24.422 -25.25 6.387 1 97.25 121 LYS B O 1
ATOM 3928 N N . TYR B 1 122 ? 22.688 -26.562 6.168 1 96.94 122 TYR B N 1
ATOM 3929 C CA . TYR B 1 122 ? 23.5 -27.781 6.172 1 96.94 122 TYR B CA 1
ATOM 3930 C C . TYR B 1 122 ? 23.797 -28.234 4.746 1 96.94 122 TYR B C 1
ATOM 3932 O O . TYR B 1 122 ? 24.828 -28.859 4.5 1 96.94 122 TYR B O 1
ATOM 3940 N N . TYR B 1 123 ? 22.859 -28.031 3.857 1 96.56 123 TYR B N 1
ATOM 3941 C CA . TYR B 1 123 ? 23.125 -28.422 2.479 1 96.56 123 TYR B CA 1
ATOM 3942 C C . TYR B 1 123 ? 23.844 -27.312 1.721 1 96.56 123 TYR B C 1
ATOM 3944 O O . TYR B 1 123 ? 24.844 -27.562 1.036 1 96.56 123 TYR B O 1
ATOM 3952 N N . LEU B 1 124 ? 23.344 -26.094 1.838 1 97 124 LEU B N 1
ATOM 3953 C CA . LEU B 1 124 ? 23.938 -24.969 1.123 1 97 124 LEU B CA 1
ATOM 3954 C C . LEU B 1 124 ? 25.078 -24.344 1.928 1 97 124 LEU B C 1
ATOM 3956 O O . LEU B 1 124 ? 25.812 -23.484 1.427 1 97 124 LEU B O 1
ATOM 3960 N N . HIS B 1 125 ? 25.156 -24.594 3.23 1 97.31 125 HIS B N 1
ATOM 3961 C CA . HIS B 1 125 ? 26.234 -24.172 4.121 1 97.31 125 HIS B CA 1
ATOM 3962 C C . HIS B 1 125 ? 26.219 -22.656 4.312 1 97.31 125 HIS B C 1
ATOM 3964 O O . HIS B 1 125 ? 27.281 -22.031 4.336 1 97.31 125 HIS B O 1
ATOM 3970 N N . GLU B 1 126 ? 25.047 -22.125 4.383 1 96.88 126 GLU B N 1
ATOM 3971 C CA . GLU B 1 126 ? 24.922 -20.719 4.738 1 96.88 126 GLU B CA 1
ATOM 3972 C C . GLU B 1 126 ? 25.25 -20.484 6.211 1 96.88 126 GLU B C 1
ATOM 3974 O O . GLU B 1 126 ? 24.703 -21.172 7.082 1 96.88 126 GLU B O 1
ATOM 3979 N N . SER B 1 127 ? 26.141 -19.547 6.543 1 95.69 127 SER B N 1
ATOM 3980 C CA . SER B 1 127 ? 26.609 -19.328 7.906 1 95.69 127 SER B CA 1
ATOM 3981 C C . SER B 1 127 ? 25.844 -18.172 8.57 1 95.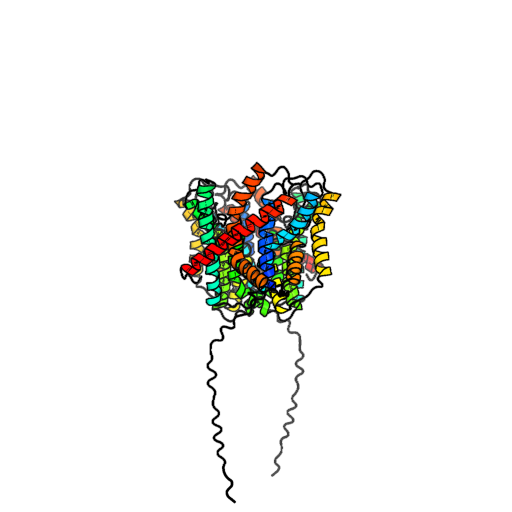69 127 SER B C 1
ATOM 3983 O O . SER B 1 127 ? 26.266 -17.016 8.5 1 95.69 127 SER B O 1
ATOM 3985 N N . LEU B 1 128 ? 24.781 -18.438 9.023 1 96.44 128 LEU B N 1
ATOM 3986 C CA . LEU B 1 128 ? 23.984 -17.5 9.82 1 96.44 128 LEU B CA 1
ATOM 3987 C C . LEU B 1 128 ? 23.766 -18.031 11.227 1 96.44 128 LEU B C 1
ATOM 3989 O O . LEU B 1 128 ? 23.719 -19.25 11.43 1 96.44 128 LEU B O 1
ATOM 3993 N N . SER B 1 129 ? 23.734 -17.094 12.188 1 96.81 129 SER B N 1
ATOM 3994 C CA . SER B 1 129 ? 23.406 -17.484 13.547 1 96.81 129 SER B CA 1
ATOM 3995 C C . SER B 1 129 ? 21.938 -17.859 13.672 1 96.81 129 SER B C 1
ATOM 3997 O O . SER B 1 129 ? 21.125 -17.531 12.797 1 96.81 129 SER B O 1
ATOM 3999 N N . TRP B 1 130 ? 21.547 -18.562 14.695 1 95.88 130 TRP B N 1
ATOM 4000 C CA . TRP B 1 130 ? 20.156 -18.984 14.906 1 95.88 130 TRP B CA 1
ATOM 4001 C C . TRP B 1 130 ? 19.234 -17.781 15.078 1 95.88 130 TRP B C 1
ATOM 4003 O O . TRP B 1 130 ? 18.078 -17.812 14.68 1 95.88 130 TRP B O 1
ATOM 4013 N N . ILE B 1 131 ? 19.781 -16.75 15.617 1 95.56 131 ILE B N 1
ATOM 4014 C CA . ILE B 1 131 ? 19.016 -15.516 15.758 1 95.56 131 ILE B CA 1
ATOM 4015 C C . ILE B 1 131 ? 18.734 -14.914 14.383 1 95.56 131 ILE B C 1
ATOM 4017 O O . ILE B 1 131 ? 17.609 -14.5 14.094 1 95.56 131 ILE B O 1
ATOM 4021 N N . GLN B 1 132 ? 19.719 -14.898 13.594 1 96.62 132 GLN B N 1
ATOM 4022 C CA . GLN B 1 132 ? 19.562 -14.383 12.234 1 96.62 132 GLN B CA 1
ATOM 4023 C C . GLN B 1 132 ? 18.547 -15.195 11.445 1 96.62 132 GLN B C 1
ATOM 4025 O O . GLN B 1 132 ? 17.75 -14.633 10.695 1 96.62 132 GLN B O 1
ATOM 4030 N N . TRP B 1 133 ? 18.578 -16.453 11.641 1 97.38 133 TRP B N 1
ATOM 4031 C CA . TRP B 1 133 ? 17.594 -17.312 10.969 1 97.38 133 TRP B CA 1
ATOM 4032 C C . TRP B 1 133 ? 16.188 -17 11.445 1 97.38 133 TRP B C 1
ATOM 4034 O O . TRP B 1 133 ? 15.242 -16.984 10.656 1 97.38 133 TRP B O 1
ATOM 4044 N N . GLY B 1 134 ? 16.047 -16.828 12.781 1 97.06 134 GLY B N 1
ATOM 4045 C CA . GLY B 1 134 ? 14.766 -16.422 13.312 1 97.06 134 GLY B CA 1
ATOM 4046 C C . GLY B 1 134 ? 14.242 -15.133 12.695 1 97.06 134 GLY B C 1
ATOM 4047 O O . GLY B 1 134 ? 13.062 -15.016 12.383 1 97.06 134 GLY B O 1
ATOM 4048 N N . LEU B 1 135 ? 15.172 -14.203 12.477 1 96.81 135 LEU B N 1
ATOM 4049 C CA . LEU B 1 135 ? 14.812 -12.93 11.859 1 96.81 135 LEU B CA 1
ATOM 4050 C C . LEU B 1 135 ? 14.391 -13.133 10.406 1 96.81 135 LEU B C 1
ATOM 4052 O O . LEU B 1 135 ? 13.492 -12.445 9.922 1 96.81 135 LEU B O 1
ATOM 4056 N N . LYS B 1 136 ? 14.953 -14.07 9.742 1 97.38 136 LYS B N 1
ATOM 4057 C CA . LYS B 1 136 ? 14.602 -14.352 8.359 1 97.38 136 LYS B CA 1
ATOM 4058 C C . LYS B 1 136 ? 13.203 -14.953 8.258 1 97.38 136 LYS B C 1
ATOM 4060 O O . LYS B 1 136 ? 12.516 -14.773 7.246 1 97.38 136 LYS B O 1
ATOM 4065 N N . VAL B 1 137 ? 12.789 -15.664 9.273 1 98 137 VAL B N 1
ATOM 4066 C CA . VAL B 1 137 ? 11.43 -16.188 9.32 1 98 137 VAL B CA 1
ATOM 4067 C C . VAL B 1 137 ? 10.438 -15.031 9.438 1 98 137 VAL B C 1
ATOM 4069 O O . VAL B 1 137 ? 9.406 -15.016 8.766 1 98 137 VAL B O 1
ATOM 4072 N N . LEU B 1 138 ? 10.844 -14.031 10.172 1 97 138 LEU B N 1
ATOM 4073 C CA . LEU B 1 138 ? 9.945 -12.914 10.445 1 97 138 LEU B CA 1
ATOM 4074 C C . LEU B 1 138 ? 9.883 -11.961 9.258 1 97 138 LEU B C 1
ATOM 4076 O O . LEU B 1 138 ? 8.859 -11.305 9.039 1 97 138 LEU B O 1
ATOM 4080 N N . ASP B 1 139 ? 10.922 -11.961 8.531 1 96 139 ASP B N 1
ATOM 4081 C CA . ASP B 1 139 ? 10.898 -11.062 7.383 1 96 139 ASP B CA 1
ATOM 4082 C C . ASP B 1 139 ? 10.531 -11.82 6.105 1 96 139 ASP B C 1
ATOM 4084 O O . ASP B 1 139 ? 10.633 -11.273 5.008 1 96 139 ASP B O 1
ATOM 4088 N N . PHE B 1 140 ? 10.211 -13.125 6.285 1 97.25 140 PHE B N 1
ATOM 4089 C CA . PHE B 1 140 ? 9.656 -13.977 5.242 1 97.25 140 PHE B CA 1
ATOM 4090 C C . PHE B 1 140 ? 10.711 -14.281 4.176 1 97.25 140 PHE B C 1
ATOM 4092 O O . PHE B 1 140 ? 10.367 -14.562 3.025 1 97.25 140 PHE B O 1
ATOM 4099 N N . SER B 1 141 ? 11.984 -14.117 4.512 1 96.81 141 SER B N 1
ATOM 4100 C CA . SER B 1 141 ? 13.055 -14.383 3.557 1 96.81 141 SER B CA 1
ATOM 4101 C C . SER B 1 141 ? 13.711 -15.734 3.824 1 96.81 141 SER B C 1
ATOM 4103 O O . SER B 1 141 ? 14.586 -16.156 3.068 1 96.81 141 SER B O 1
ATOM 4105 N N . ALA B 1 142 ? 13.234 -16.391 4.949 1 97.81 142 ALA B N 1
ATOM 4106 C CA . ALA B 1 142 ? 13.727 -17.75 5.125 1 97.81 142 ALA B CA 1
ATOM 4107 C C . ALA B 1 142 ? 13.453 -18.594 3.879 1 97.81 142 ALA B C 1
ATOM 4109 O O . ALA B 1 142 ? 14.32 -19.359 3.438 1 97.81 142 ALA B O 1
ATOM 4110 N N . ILE B 1 143 ? 12.242 -18.469 3.432 1 97.75 143 ILE B N 1
ATOM 4111 C CA . ILE B 1 143 ? 11.875 -18.984 2.113 1 97.75 143 ILE B CA 1
ATOM 4112 C C . ILE B 1 143 ? 11.898 -17.828 1.101 1 97.75 143 ILE B C 1
ATOM 4114 O O . ILE B 1 143 ? 11.055 -16.938 1.151 1 97.75 143 ILE B O 1
ATOM 4118 N N . PRO B 1 144 ? 12.75 -17.844 0.155 1 94.94 144 PRO B N 1
ATOM 4119 C CA . PRO B 1 144 ? 12.898 -16.719 -0.768 1 94.94 144 PRO B CA 1
ATOM 4120 C C . PRO B 1 144 ? 11.594 -16.391 -1.501 1 94.94 144 PRO B C 1
ATOM 4122 O O . PRO B 1 144 ? 11.359 -15.234 -1.853 1 94.94 144 PRO B O 1
ATOM 4125 N N . TYR B 1 145 ? 10.703 -17.297 -1.702 1 93.62 145 TYR B N 1
ATOM 4126 C CA . TYR B 1 145 ? 9.43 -17.078 -2.379 1 93.62 145 TYR B CA 1
ATOM 4127 C C . TYR B 1 145 ? 8.32 -16.766 -1.377 1 93.62 145 TYR B C 1
ATOM 4129 O O . TYR B 1 145 ? 7.137 -16.797 -1.724 1 93.62 145 TYR B O 1
ATOM 4137 N N . GLY B 1 146 ? 8.672 -16.422 -0.147 1 95.62 146 GLY B N 1
ATOM 4138 C CA . GLY B 1 146 ? 7.707 -16.422 0.943 1 95.62 146 GLY B CA 1
ATOM 4139 C C . GLY B 1 146 ? 6.953 -15.102 1.064 1 95.62 146 GLY B C 1
ATOM 4140 O O . GLY B 1 146 ? 6.16 -14.922 1.989 1 95.62 146 GLY B O 1
ATOM 4141 N N . TRP B 1 147 ? 7.117 -14.141 0.122 1 95.56 147 TRP B N 1
ATOM 4142 C CA . TRP B 1 147 ? 6.488 -12.828 0.218 1 95.56 147 TRP B CA 1
ATOM 4143 C C . TRP B 1 147 ? 4.969 -12.945 0.189 1 95.56 147 TRP B C 1
ATOM 4145 O O . TRP B 1 147 ? 4.266 -12.094 0.739 1 95.56 147 TRP B O 1
ATOM 4155 N N . TYR B 1 148 ? 4.496 -13.945 -0.466 1 96.88 148 TYR B N 1
ATOM 4156 C CA . TYR B 1 148 ? 3.059 -14.141 -0.619 1 96.88 148 TYR B CA 1
ATOM 4157 C C . TYR B 1 148 ? 2.375 -14.234 0.74 1 96.88 148 TYR B C 1
ATOM 4159 O O . TYR B 1 148 ? 1.275 -13.711 0.925 1 96.88 148 TYR B O 1
ATOM 4167 N N . ILE B 1 149 ? 3.012 -14.883 1.659 1 97.94 149 ILE B N 1
ATOM 4168 C CA . ILE B 1 149 ? 2.432 -15.078 2.982 1 97.94 149 ILE B CA 1
ATOM 4169 C C . ILE B 1 149 ? 2.307 -13.734 3.697 1 97.94 149 ILE B C 1
ATOM 4171 O O . ILE B 1 149 ? 1.312 -13.469 4.375 1 97.94 149 ILE B O 1
ATOM 4175 N N . GLU B 1 150 ? 3.312 -12.93 3.562 1 97.75 150 GLU B N 1
ATOM 4176 C CA . GLU B 1 150 ? 3.268 -11.602 4.168 1 97.75 150 GLU B CA 1
ATOM 4177 C C . GLU B 1 150 ? 2.074 -10.797 3.654 1 97.75 150 GLU B C 1
ATOM 4179 O O . GLU B 1 150 ? 1.351 -10.188 4.438 1 97.75 150 GLU B O 1
ATOM 4184 N N . MET B 1 151 ? 1.863 -10.836 2.377 1 97.88 151 MET B N 1
ATOM 4185 C CA . MET B 1 151 ? 0.734 -10.172 1.739 1 97.88 151 MET B CA 1
ATOM 4186 C C . MET B 1 151 ? -0.585 -10.805 2.158 1 97.88 151 MET B C 1
ATOM 4188 O O . MET B 1 151 ? -1.539 -10.109 2.5 1 97.88 151 MET B O 1
ATOM 4192 N N . TRP B 1 152 ? -0.61 -12.109 2.223 1 98 152 TRP B N 1
ATOM 4193 C CA . TRP B 1 152 ? -1.82 -12.883 2.492 1 98 152 TRP B CA 1
ATOM 4194 C C . TRP B 1 152 ? -2.346 -12.594 3.895 1 98 152 TRP B C 1
ATOM 4196 O O . TRP B 1 152 ? -3.559 -12.523 4.105 1 98 152 TRP B O 1
ATOM 4206 N N . ILE B 1 153 ? -1.487 -12.375 4.852 1 97.81 153 ILE B N 1
ATOM 4207 C CA . ILE B 1 153 ? -1.888 -12.164 6.238 1 97.81 153 ILE B CA 1
ATOM 4208 C C . ILE B 1 153 ? -2.811 -10.953 6.332 1 97.81 153 ILE B C 1
ATOM 4210 O O . ILE B 1 153 ? -3.902 -11.039 6.902 1 97.81 153 ILE B O 1
ATOM 4214 N N . GLY B 1 154 ? -2.377 -9.883 5.746 1 97.69 154 GLY B N 1
ATOM 4215 C CA . GLY B 1 154 ? -3.215 -8.695 5.777 1 97.69 154 GLY B CA 1
ATOM 4216 C C . GLY B 1 154 ? -4.523 -8.867 5.027 1 97.69 154 GLY B C 1
ATOM 4217 O O . GLY B 1 154 ? -5.574 -8.43 5.492 1 97.69 154 GLY B O 1
ATOM 4218 N N . LEU B 1 155 ? -4.469 -9.484 3.879 1 98.06 155 LEU B N 1
ATOM 4219 C CA . LEU B 1 155 ? -5.672 -9.734 3.094 1 98.06 155 LEU B CA 1
ATOM 4220 C C . LEU B 1 155 ? -6.648 -10.617 3.859 1 98.06 155 LEU B C 1
ATOM 4222 O O . LEU B 1 155 ? -7.852 -10.352 3.873 1 98.06 155 LEU B O 1
ATOM 4226 N N . PHE B 1 156 ? -6.094 -11.664 4.523 1 97.94 156 PHE B N 1
ATOM 4227 C CA . PHE B 1 156 ? -6.875 -12.594 5.324 1 97.94 156 PHE B CA 1
ATOM 4228 C C . PHE B 1 156 ? -7.586 -11.875 6.461 1 97.94 156 PHE B C 1
ATOM 4230 O O . PHE B 1 156 ? -8.789 -12.062 6.668 1 97.94 156 PHE B O 1
ATOM 4237 N N . LEU B 1 157 ? -6.902 -10.945 7.094 1 97.56 157 LEU B N 1
ATOM 4238 C CA . LEU B 1 157 ? -7.461 -10.227 8.227 1 97.56 157 LEU B CA 1
ATOM 4239 C C . LEU B 1 157 ? -8.555 -9.258 7.773 1 97.56 157 LEU B C 1
ATOM 4241 O O . LEU B 1 157 ? -9.539 -9.055 8.484 1 97.56 157 LEU B O 1
ATOM 4245 N N . LEU B 1 158 ? -8.469 -8.742 6.582 1 97.69 158 LEU B N 1
ATOM 4246 C CA . LEU B 1 158 ? -9.375 -7.695 6.113 1 97.69 158 LEU B CA 1
ATOM 4247 C C . LEU B 1 158 ? -10.539 -8.297 5.34 1 97.69 158 LEU B C 1
ATOM 4249 O O . LEU B 1 158 ? -11.531 -7.613 5.078 1 97.69 158 LEU B O 1
ATOM 4253 N N . THR B 1 159 ? -10.484 -9.555 4.98 1 98.12 159 THR B N 1
ATOM 4254 C CA . THR B 1 159 ? -11.43 -10.211 4.082 1 98.12 159 THR B CA 1
ATOM 4255 C C . THR B 1 159 ? -12.859 -10.023 4.566 1 98.12 159 THR B C 1
ATOM 4257 O O . THR B 1 159 ? -13.727 -9.594 3.805 1 98.12 159 THR B O 1
ATOM 4260 N N . PRO B 1 160 ? -13.18 -10.234 5.891 1 97.75 160 PRO B N 1
ATOM 4261 C CA . PRO B 1 160 ? -14.562 -10.047 6.32 1 97.75 160 PRO B CA 1
ATOM 4262 C C . PRO B 1 160 ? -15.055 -8.609 6.133 1 97.75 160 PRO B C 1
ATOM 4264 O O . PRO B 1 160 ? -16.219 -8.391 5.789 1 97.75 160 PRO B O 1
ATOM 4267 N N . PHE B 1 161 ? -14.188 -7.672 6.297 1 97.69 161 PHE B N 1
ATOM 4268 C CA . PHE B 1 161 ? -14.562 -6.27 6.125 1 97.69 161 PHE B CA 1
ATOM 4269 C C . PHE B 1 161 ? -14.719 -5.93 4.648 1 97.69 161 PHE B C 1
ATOM 4271 O O . PHE B 1 161 ? -15.633 -5.184 4.273 1 97.69 161 PHE B O 1
ATOM 4278 N N . LEU B 1 162 ? -13.867 -6.457 3.816 1 98.25 162 LEU B N 1
ATOM 4279 C CA . LEU B 1 162 ? -13.984 -6.262 2.377 1 98.25 162 LEU B CA 1
ATOM 4280 C C . LEU B 1 162 ? -15.305 -6.816 1.86 1 98.25 162 LEU B C 1
ATOM 4282 O O . LEU B 1 162 ? -15.914 -6.242 0.955 1 98.25 162 LEU B O 1
ATOM 4286 N N . ASN B 1 163 ? -15.695 -7.895 2.498 1 98.19 163 ASN B N 1
ATOM 4287 C CA . ASN B 1 163 ? -16.969 -8.5 2.115 1 98.19 163 ASN B CA 1
ATOM 4288 C C . ASN B 1 163 ? -18.141 -7.602 2.486 1 98.19 163 ASN B C 1
ATOM 4290 O O . ASN B 1 163 ? -19.125 -7.527 1.746 1 98.19 163 ASN B O 1
ATOM 4294 N N . LEU B 1 164 ? -18.047 -6.961 3.623 1 97.38 164 LEU B N 1
ATOM 4295 C CA . LEU B 1 164 ? -19.078 -6.012 4.008 1 97.38 164 LEU B CA 1
ATOM 4296 C C . LEU B 1 164 ? -19.188 -4.883 2.988 1 97.38 164 LEU B C 1
ATOM 4298 O O . LEU B 1 164 ? -20.297 -4.5 2.596 1 97.38 164 LEU B O 1
ATOM 4302 N N . LEU B 1 165 ? -18.031 -4.422 2.574 1 97.44 165 LEU B N 1
ATOM 4303 C CA . LEU B 1 165 ? -18 -3.387 1.548 1 97.44 165 LEU B CA 1
ATOM 4304 C C . LEU B 1 165 ? -18.672 -3.865 0.267 1 97.44 165 LEU B C 1
ATOM 4306 O O . LEU B 1 165 ? -19.562 -3.195 -0.255 1 97.44 165 LEU B O 1
ATOM 4310 N N . TYR B 1 166 ? -18.297 -4.98 -0.164 1 98 166 TYR B N 1
ATOM 4311 C CA . TYR B 1 166 ? -18.766 -5.523 -1.437 1 98 166 TYR B CA 1
ATOM 4312 C C . TYR B 1 166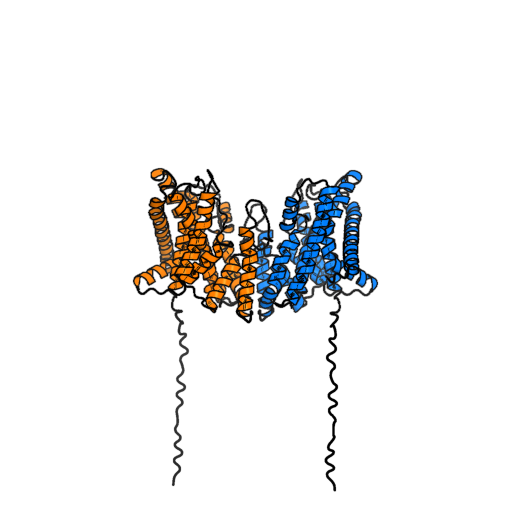 ? -20.266 -5.773 -1.407 1 98 166 TYR B C 1
ATOM 4314 O O . TYR B 1 166 ? -20.984 -5.422 -2.35 1 98 166 TYR B O 1
ATOM 4322 N N . LYS B 1 167 ? -20.75 -6.316 -0.317 1 97.19 167 LYS B N 1
ATOM 4323 C CA . LYS B 1 167 ? -22.172 -6.66 -0.188 1 97.19 167 LYS B CA 1
ATOM 4324 C C . LYS B 1 167 ? -23.016 -5.41 -0.021 1 97.19 167 LYS B C 1
ATOM 4326 O O . LYS B 1 167 ? -24.203 -5.41 -0.372 1 97.19 167 LYS B O 1
ATOM 4331 N N . ALA B 1 168 ? -22.422 -4.375 0.475 1 96.5 168 ALA B N 1
ATOM 4332 C CA . ALA B 1 168 ? -23.156 -3.131 0.701 1 96.5 168 ALA B CA 1
ATOM 4333 C C . ALA B 1 168 ? -23.375 -2.377 -0.607 1 96.5 168 ALA B C 1
ATOM 4335 O O . ALA B 1 168 ? -24.203 -1.469 -0.676 1 96.5 168 ALA B O 1
ATOM 4336 N N . ILE B 1 169 ? -22.578 -2.691 -1.612 1 96.94 169 ILE B N 1
ATOM 4337 C CA . ILE B 1 169 ? -22.781 -2.064 -2.916 1 96.94 169 ILE B CA 1
ATOM 4338 C C . ILE B 1 169 ? -24.078 -2.553 -3.539 1 96.94 169 ILE B C 1
ATOM 4340 O O . ILE B 1 169 ? -24.281 -3.756 -3.725 1 96.94 169 ILE B O 1
ATOM 4344 N N . PRO B 1 170 ? -24.906 -1.657 -3.91 1 92.94 170 PRO B N 1
ATOM 4345 C CA . PRO B 1 170 ? -26.297 -2.053 -4.215 1 92.94 170 PRO B CA 1
ATOM 4346 C C . PRO B 1 170 ? -26.422 -2.719 -5.582 1 92.94 170 PRO B C 1
ATOM 4348 O O . PRO B 1 170 ? -27.297 -3.576 -5.773 1 92.94 170 PRO B O 1
ATOM 4351 N N . ASP B 1 171 ? -25.641 -2.285 -6.594 1 94.94 171 ASP B N 1
ATOM 4352 C CA . ASP B 1 171 ? -25.875 -2.836 -7.926 1 94.94 171 ASP B CA 1
ATOM 4353 C C . ASP B 1 171 ? -24.578 -3.232 -8.609 1 94.94 171 ASP B C 1
ATOM 4355 O O . ASP B 1 171 ? -23.484 -2.934 -8.102 1 94.94 171 ASP B O 1
ATOM 4359 N N . GLN B 1 172 ? -24.703 -3.898 -9.695 1 97.5 172 GLN B N 1
ATOM 4360 C CA . GLN B 1 172 ? -23.594 -4.465 -10.445 1 97.5 172 GLN B CA 1
ATOM 4361 C C . GLN B 1 172 ? -22.703 -3.365 -11.016 1 97.5 172 GLN B C 1
ATOM 4363 O O . GLN B 1 172 ? -21.469 -3.5 -11.039 1 97.5 172 GLN B O 1
ATOM 4368 N N . LYS B 1 173 ? -23.312 -2.314 -11.492 1 96.5 173 LYS B N 1
ATOM 4369 C CA . LYS B 1 173 ? -22.562 -1.211 -12.094 1 96.5 173 LYS B CA 1
ATOM 4370 C C . LYS B 1 173 ? -21.594 -0.594 -11.086 1 96.5 173 LYS B C 1
ATOM 4372 O O . LYS B 1 173 ? -20.438 -0.34 -11.414 1 96.5 173 LYS B O 1
ATOM 4377 N N . GLN B 1 174 ? -22.016 -0.368 -9.852 1 96.19 174 GLN B N 1
ATOM 4378 C CA . GLN B 1 174 ? -21.188 0.229 -8.82 1 96.19 174 GLN B CA 1
ATOM 4379 C C . GLN B 1 174 ? -20.062 -0.727 -8.398 1 96.19 174 GLN B C 1
ATOM 4381 O O . GLN B 1 174 ? -18.969 -0.292 -8.031 1 96.19 174 GLN B O 1
ATOM 4386 N N . LYS B 1 175 ? -20.375 -2.014 -8.43 1 97.75 175 LYS B N 1
ATOM 4387 C CA . LYS B 1 175 ? -19.328 -2.992 -8.148 1 97.75 175 LYS B CA 1
ATOM 4388 C C . LYS B 1 175 ? -18.234 -2.949 -9.219 1 97.75 175 LYS B C 1
ATOM 4390 O O . LYS B 1 175 ? -17.047 -3.049 -8.906 1 97.75 175 LYS B O 1
ATOM 4395 N N . LEU B 1 176 ? -18.641 -2.744 -10.484 1 97.94 176 LEU B N 1
ATOM 4396 C CA . LEU B 1 176 ? -17.672 -2.611 -11.57 1 97.94 176 LEU B CA 1
ATOM 4397 C C . LEU B 1 176 ? -16.891 -1.309 -11.445 1 97.94 176 LEU B C 1
ATOM 4399 O O . LEU B 1 176 ? -15.711 -1.251 -11.805 1 97.94 176 LEU B O 1
ATOM 4403 N N . ILE B 1 177 ? -17.531 -0.235 -10.914 1 97.12 177 ILE B N 1
ATOM 4404 C CA . ILE B 1 177 ? -16.844 1.028 -10.68 1 97.12 177 ILE B CA 1
ATOM 4405 C C . ILE B 1 177 ? -15.75 0.833 -9.633 1 97.12 177 ILE B C 1
ATOM 4407 O O . ILE B 1 177 ? -14.648 1.365 -9.773 1 97.12 177 ILE B O 1
ATOM 4411 N N . LEU B 1 178 ? -16.062 0.069 -8.57 1 98.12 178 LEU B N 1
ATOM 4412 C CA . LEU B 1 178 ? -15.047 -0.243 -7.57 1 98.12 178 LEU B CA 1
ATOM 4413 C C . LEU B 1 178 ? -13.867 -0.973 -8.203 1 98.12 178 LEU B C 1
ATOM 4415 O O . LEU B 1 178 ? -12.711 -0.57 -8.031 1 98.12 178 LEU B O 1
ATOM 4419 N N . VAL B 1 179 ? -14.148 -2.037 -8.977 1 98.5 179 VAL B N 1
ATOM 4420 C CA . VAL B 1 179 ? -13.109 -2.834 -9.625 1 98.5 179 VAL B CA 1
ATOM 4421 C C . VAL B 1 179 ? -12.32 -1.961 -10.602 1 98.5 179 VAL B C 1
ATOM 4423 O O . VAL B 1 179 ? -11.086 -2.021 -10.641 1 98.5 179 VAL B O 1
ATOM 4426 N N . GLY B 1 180 ? -13.039 -1.146 -11.367 1 98.12 180 GLY B N 1
ATOM 4427 C CA . GLY B 1 180 ? -12.391 -0.232 -12.289 1 98.12 180 GLY B CA 1
ATOM 4428 C C . GLY B 1 180 ? -11.492 0.776 -11.594 1 98.12 180 GLY B C 1
ATOM 4429 O O . GLY B 1 180 ? -10.383 1.058 -12.062 1 98.12 180 GLY B O 1
ATOM 4430 N N . THR B 1 181 ? -11.961 1.323 -10.477 1 97.81 181 THR B N 1
ATOM 4431 C CA . THR B 1 181 ? -11.18 2.281 -9.703 1 97.81 181 THR B CA 1
ATOM 4432 C C . THR B 1 181 ? -9.898 1.639 -9.18 1 97.81 181 THR B C 1
ATOM 4434 O O . THR B 1 181 ? -8.812 2.201 -9.328 1 97.81 181 THR B O 1
ATOM 4437 N N . LEU B 1 182 ? -10.047 0.444 -8.633 1 98.38 182 LEU B N 1
ATOM 4438 C CA . LEU B 1 182 ? -8.891 -0.271 -8.117 1 98.38 182 LEU B CA 1
ATOM 4439 C C . LEU B 1 182 ? -7.926 -0.635 -9.242 1 98.38 182 LEU B C 1
ATOM 4441 O O . LEU B 1 182 ? -6.707 -0.552 -9.078 1 98.38 182 LEU B O 1
ATOM 4445 N N . TYR B 1 183 ? -8.477 -1.021 -10.383 1 98 183 TYR B N 1
ATOM 4446 C CA . TYR B 1 183 ? -7.668 -1.357 -11.547 1 98 183 TYR B CA 1
ATOM 4447 C C . TYR B 1 183 ? -6.836 -0.163 -12 1 98 183 TYR B C 1
ATOM 4449 O O . TYR B 1 183 ? -5.629 -0.29 -12.227 1 98 183 TYR B O 1
ATOM 4457 N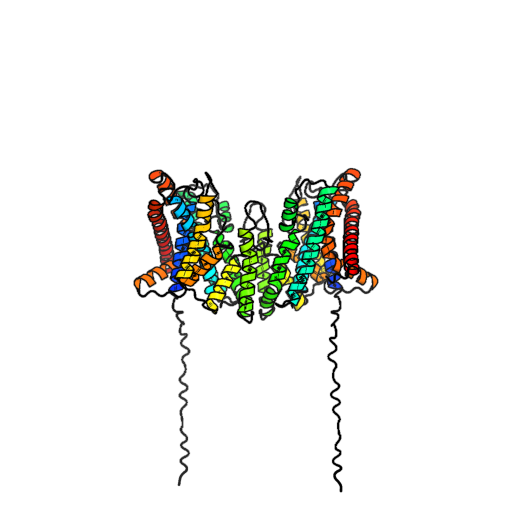 N . ILE B 1 184 ? -7.375 1.017 -12.047 1 97.5 184 ILE B N 1
ATOM 4458 C CA . ILE B 1 184 ? -6.691 2.229 -12.477 1 97.5 184 ILE B CA 1
ATOM 4459 C C . ILE B 1 184 ? -5.625 2.611 -11.453 1 97.5 184 ILE B C 1
ATOM 4461 O O . ILE B 1 184 ? -4.5 2.955 -11.812 1 97.5 184 ILE B O 1
ATOM 4465 N N . MET B 1 185 ? -5.93 2.434 -10.219 1 97.19 185 MET B N 1
ATOM 4466 C CA . MET B 1 185 ? -5.047 2.877 -9.141 1 97.19 185 MET B CA 1
ATOM 4467 C C . MET B 1 185 ? -3.85 1.943 -9 1 97.19 185 MET B C 1
ATOM 4469 O O . MET B 1 185 ? -2.779 2.363 -8.555 1 97.19 185 MET B O 1
ATOM 4473 N N . THR B 1 186 ? -4.023 0.667 -9.414 1 97.19 186 THR B N 1
ATOM 4474 C CA . THR B 1 186 ? -2.969 -0.292 -9.094 1 97.19 186 THR B CA 1
ATOM 4475 C C . THR B 1 186 ? -2.289 -0.789 -10.367 1 97.19 186 THR B C 1
ATOM 4477 O O . THR B 1 186 ? -1.086 -1.061 -10.367 1 97.19 186 THR B O 1
ATOM 4480 N N . ALA B 1 187 ? -2.996 -0.911 -11.492 1 97.62 187 ALA B N 1
ATOM 4481 C CA . ALA B 1 187 ? -2.438 -1.5 -12.703 1 97.62 187 ALA B CA 1
ATOM 4482 C C . ALA B 1 187 ? -1.797 -0.433 -13.586 1 97.62 187 ALA B C 1
ATOM 4484 O O . ALA B 1 187 ? -0.748 -0.667 -14.195 1 97.62 187 ALA B O 1
ATOM 4485 N N . LEU B 1 188 ? -2.379 0.727 -13.648 1 96.75 188 LEU B N 1
ATOM 4486 C CA . LEU B 1 188 ? -1.927 1.771 -14.562 1 96.75 188 LEU B CA 1
ATOM 4487 C C . LEU B 1 188 ? -0.511 2.217 -14.219 1 96.75 188 LEU B C 1
ATOM 4489 O O . LEU B 1 188 ? 0.325 2.391 -15.109 1 96.75 188 LEU B O 1
ATOM 4493 N N . PRO B 1 189 ? -0.214 2.412 -12.906 1 96.69 189 PRO B N 1
ATOM 4494 C CA . PRO B 1 189 ? 1.157 2.811 -12.578 1 96.69 189 PRO B CA 1
ATOM 4495 C C . PRO B 1 189 ? 2.188 1.756 -12.977 1 96.69 189 PRO B C 1
ATOM 4497 O O . PRO B 1 189 ? 3.332 2.094 -13.297 1 96.69 189 PRO B O 1
ATOM 4500 N N . ASP B 1 190 ? 1.802 0.487 -12.953 1 94.44 190 ASP B N 1
ATOM 4501 C CA . ASP B 1 190 ? 2.707 -0.583 -13.367 1 94.44 190 ASP B CA 1
ATOM 4502 C C . ASP B 1 190 ? 3.146 -0.407 -14.812 1 94.44 190 ASP B C 1
ATOM 4504 O O . ASP B 1 190 ? 4.277 -0.744 -15.172 1 94.44 190 ASP B O 1
ATOM 4508 N N . LEU B 1 191 ? 2.293 0.14 -15.641 1 93.56 191 LEU B N 1
ATOM 4509 C CA . LEU B 1 191 ? 2.57 0.324 -17.062 1 93.56 191 LEU B CA 1
ATOM 4510 C C . LEU B 1 191 ? 3.264 1.659 -17.312 1 93.56 191 LEU B C 1
ATOM 4512 O O . LEU B 1 191 ? 4.238 1.726 -18.062 1 93.56 191 LEU B O 1
ATOM 4516 N N . LEU B 1 192 ? 2.809 2.697 -16.531 1 95.19 192 LEU B N 1
ATOM 4517 C CA . LEU B 1 192 ? 3.164 4.047 -16.953 1 95.19 192 LEU B CA 1
ATOM 4518 C C . LEU B 1 192 ? 4.25 4.633 -16.047 1 95.19 192 LEU B C 1
ATOM 4520 O O . LEU B 1 192 ? 4.84 5.664 -16.375 1 95.19 192 LEU B O 1
ATOM 4524 N N . ASN B 1 193 ? 4.465 4.043 -14.883 1 94.62 193 ASN B N 1
ATOM 4525 C CA . ASN B 1 193 ? 5.527 4.488 -13.984 1 94.62 193 ASN B CA 1
ATOM 4526 C C . ASN B 1 193 ? 6.754 3.58 -14.078 1 94.62 193 ASN B C 1
ATOM 4528 O O . ASN B 1 193 ? 7.176 3 -13.078 1 94.62 193 ASN B O 1
ATOM 4532 N N . ARG B 1 194 ? 7.297 3.381 -15.211 1 89.5 194 ARG B N 1
ATOM 4533 C CA . ARG B 1 194 ? 8.422 2.479 -15.422 1 89.5 194 ARG B CA 1
ATOM 4534 C C . ARG B 1 194 ? 9.531 3.162 -16.203 1 89.5 194 ARG B C 1
ATOM 4536 O O . ARG B 1 194 ? 9.297 4.176 -16.875 1 89.5 194 ARG B O 1
ATOM 4543 N N . TYR B 1 195 ? 10.781 2.584 -16.078 1 88.12 195 TYR B N 1
ATOM 4544 C CA . TYR B 1 195 ? 11.945 2.998 -16.844 1 88.12 195 TYR B CA 1
ATOM 4545 C C . TYR B 1 195 ? 12.234 4.48 -16.656 1 88.12 195 TYR B C 1
ATOM 4547 O O . TYR B 1 195 ? 12.477 5.207 -17.625 1 88.12 195 TYR B O 1
ATOM 4555 N N . GLY B 1 196 ? 12.023 4.93 -15.422 1 86.44 196 GLY B N 1
ATOM 4556 C CA . GLY B 1 196 ? 12.422 6.277 -15.047 1 86.44 196 GLY B CA 1
ATOM 4557 C C . GLY B 1 196 ? 11.328 7.305 -15.227 1 86.44 196 GLY B C 1
ATOM 4558 O O . GLY B 1 196 ? 11.523 8.492 -14.969 1 86.44 196 GLY B O 1
ATOM 4559 N N . VAL B 1 197 ? 10.164 6.82 -15.672 1 90.38 197 VAL B N 1
ATOM 4560 C CA . VAL B 1 197 ? 9.055 7.754 -15.859 1 90.38 197 VAL B CA 1
ATOM 4561 C C . VAL B 1 197 ? 7.953 7.461 -14.844 1 90.38 197 VAL B C 1
ATOM 4563 O O . VAL B 1 197 ? 7.789 6.316 -14.414 1 90.38 197 VAL B O 1
ATOM 4566 N N . HIS B 1 198 ? 7.348 8.461 -14.352 1 95.69 198 HIS B N 1
ATOM 4567 C CA . HIS B 1 198 ? 6.219 8.438 -13.43 1 95.69 198 HIS B CA 1
ATOM 4568 C C . HIS B 1 198 ? 5.078 9.32 -13.938 1 95.69 198 HIS B C 1
ATOM 4570 O O . HIS B 1 198 ? 5.039 10.516 -13.641 1 95.69 198 HIS B O 1
ATOM 4576 N N . LEU B 1 199 ? 4.07 8.742 -14.633 1 95.94 199 LEU B N 1
ATOM 4577 C CA . LEU B 1 199 ? 3.107 9.516 -15.406 1 95.94 199 LEU B CA 1
ATOM 4578 C C . LEU B 1 199 ? 1.764 9.586 -14.688 1 95.94 199 LEU B C 1
ATOM 4580 O O . LEU B 1 199 ? 0.934 10.445 -15 1 95.94 199 LEU B O 1
ATOM 4584 N N . VAL B 1 200 ? 1.554 8.664 -13.789 1 96.62 200 VAL B N 1
ATOM 4585 C CA . VAL B 1 200 ? 0.276 8.625 -13.086 1 96.62 200 VAL B CA 1
ATOM 4586 C C . VAL B 1 200 ? 0.513 8.406 -11.594 1 96.62 200 VAL B C 1
ATOM 4588 O O . VAL B 1 200 ? 1.573 7.918 -11.195 1 96.62 200 VAL B O 1
ATOM 4591 N N . PRO B 1 201 ? -0.515 8.758 -10.719 1 96.38 201 PRO B N 1
ATOM 4592 C CA . PRO B 1 201 ? -0.342 8.516 -9.281 1 96.38 201 PRO B CA 1
ATOM 4593 C C . PRO B 1 201 ? -0.125 7.043 -8.953 1 96.38 201 PRO B C 1
ATOM 4595 O O . PRO B 1 201 ? -0.892 6.188 -9.398 1 96.38 201 PRO B O 1
ATOM 4598 N N . GLY B 1 202 ? 0.921 6.734 -8.164 1 96.69 202 GLY B N 1
ATOM 4599 C CA . GLY B 1 202 ? 1.281 5.352 -7.895 1 96.69 202 GLY B CA 1
ATOM 4600 C C . GLY B 1 202 ? 1.285 5.016 -6.414 1 96.69 202 GLY B C 1
ATOM 4601 O O . GLY B 1 202 ? 1.716 3.93 -6.023 1 96.69 202 GLY B O 1
ATOM 4602 N N . PHE B 1 203 ? 0.711 5.879 -5.543 1 97.19 203 PHE B N 1
ATOM 4603 C CA . PHE B 1 203 ? 0.79 5.719 -4.094 1 97.19 203 PHE B CA 1
ATOM 4604 C C . PHE B 1 203 ? 0.138 4.41 -3.658 1 97.19 203 PHE B C 1
ATOM 4606 O O . PHE B 1 203 ? 0.626 3.744 -2.744 1 97.19 203 PHE B O 1
ATOM 4613 N N . TRP B 1 204 ? -0.913 4.031 -4.332 1 97.56 204 TRP B N 1
ATOM 4614 C CA . TRP B 1 204 ? -1.735 2.914 -3.875 1 97.56 204 TRP B CA 1
ATOM 4615 C C . TRP B 1 204 ? -1.461 1.662 -4.703 1 97.56 204 TRP B C 1
ATOM 4617 O O . TRP B 1 204 ? -2.203 0.681 -4.621 1 97.56 204 TRP B O 1
ATOM 4627 N N . GLN B 1 205 ? -0.387 1.672 -5.445 1 96.94 205 GLN B N 1
ATOM 4628 C CA . GLN B 1 205 ? -0.089 0.575 -6.359 1 96.94 205 GLN B CA 1
ATOM 4629 C C . GLN B 1 205 ? 0.042 -0.747 -5.609 1 96.94 205 GLN B C 1
ATOM 4631 O O . GLN B 1 205 ? -0.383 -1.793 -6.102 1 96.94 205 GLN B O 1
ATOM 4636 N N . GLN B 1 206 ? 0.499 -0.724 -4.383 1 96.06 206 GLN B N 1
ATOM 4637 C CA . GLN B 1 206 ? 0.773 -1.932 -3.609 1 96.06 206 GLN B CA 1
ATOM 4638 C C . GLN B 1 206 ? -0.521 -2.605 -3.162 1 96.06 206 GLN B C 1
ATOM 4640 O O . GLN B 1 206 ? -0.507 -3.758 -2.723 1 96.06 206 GLN B O 1
ATOM 4645 N N . CYS B 1 207 ? -1.648 -2.014 -3.387 1 97 207 CYS B N 1
ATOM 4646 C CA . CYS B 1 207 ? -2.934 -2.572 -2.984 1 97 207 CYS B CA 1
ATOM 4647 C C . CYS B 1 207 ? -3.514 -3.455 -4.082 1 97 207 CYS B C 1
ATOM 4649 O O . CYS B 1 207 ? -4.703 -3.773 -4.066 1 97 207 CYS B O 1
ATOM 4651 N N . PHE B 1 208 ? -2.682 -3.912 -4.973 1 97.75 208 PHE B N 1
ATOM 4652 C CA . PHE B 1 208 ? -3.127 -4.668 -6.137 1 97.75 208 PHE B CA 1
ATOM 4653 C C . PHE B 1 208 ? -3.859 -5.934 -5.715 1 97.75 208 PHE B C 1
ATOM 4655 O O . PHE B 1 208 ? -4.754 -6.406 -6.422 1 97.75 208 PHE B O 1
ATOM 4662 N N . PRO B 1 209 ? -3.562 -6.555 -4.535 1 98.44 209 PRO B N 1
ATOM 4663 C CA . PRO B 1 209 ? -4.316 -7.758 -4.168 1 98.44 209 PRO B CA 1
ATOM 4664 C C . PRO B 1 209 ? -5.812 -7.488 -4.008 1 98.44 209 PRO B C 1
ATOM 4666 O O . PRO B 1 209 ? -6.633 -8.375 -4.25 1 98.44 209 PRO B O 1
ATOM 4669 N N . LEU B 1 210 ? -6.121 -6.246 -3.627 1 98.62 210 LEU B N 1
ATOM 4670 C CA . LEU B 1 210 ? -7.531 -5.898 -3.486 1 98.62 210 LEU B CA 1
ATOM 4671 C C . LEU B 1 210 ? -8.234 -5.934 -4.84 1 98.62 210 LEU B C 1
ATOM 4673 O O . LEU B 1 210 ? -9.406 -6.301 -4.922 1 98.62 210 LEU B O 1
ATOM 4677 N N . THR B 1 211 ? -7.539 -5.504 -5.883 1 98.69 211 THR B N 1
ATOM 4678 C CA . THR B 1 211 ? -8.094 -5.559 -7.227 1 98.69 211 THR B CA 1
ATOM 4679 C C . THR B 1 211 ? -8.469 -6.992 -7.602 1 98.69 211 THR B C 1
ATOM 4681 O O . THR B 1 211 ? -9.602 -7.262 -8.008 1 98.69 211 THR B O 1
ATOM 4684 N N . PHE B 1 212 ? -7.547 -7.938 -7.367 1 98.81 212 PHE B N 1
ATOM 4685 C CA . PHE B 1 212 ? -7.797 -9.336 -7.68 1 98.81 212 PHE B CA 1
ATOM 4686 C C . PHE B 1 212 ? -8.898 -9.898 -6.793 1 98.81 212 PHE B C 1
ATOM 4688 O O . PHE B 1 212 ? -9.758 -10.656 -7.262 1 98.81 212 PHE B O 1
ATOM 4695 N N . TYR B 1 213 ? -8.883 -9.562 -5.5 1 98.75 213 TYR B N 1
ATOM 4696 C CA . TYR B 1 213 ? -9.883 -10.062 -4.559 1 98.75 213 TYR B CA 1
ATOM 4697 C C . TYR B 1 213 ? -11.289 -9.711 -5.016 1 98.75 213 TYR B C 1
ATOM 4699 O O . TYR B 1 213 ? -12.164 -10.586 -5.09 1 98.75 213 TYR B O 1
ATOM 4707 N N . PHE B 1 214 ? -11.469 -8.422 -5.379 1 98.81 214 PHE B N 1
ATOM 4708 C CA . PHE B 1 214 ? -12.812 -7.973 -5.719 1 98.81 214 PHE B CA 1
ATOM 4709 C C . PHE B 1 214 ? -13.219 -8.484 -7.098 1 98.81 214 PHE B C 1
ATOM 4711 O O . PHE B 1 214 ? -14.398 -8.727 -7.352 1 98.81 214 PHE B O 1
ATOM 4718 N N . ILE B 1 215 ? -12.266 -8.656 -7.98 1 98.81 215 ILE B N 1
ATOM 4719 C CA . ILE B 1 215 ? -12.586 -9.305 -9.25 1 98.81 215 ILE B CA 1
ATOM 4720 C C . ILE B 1 215 ? -13.062 -10.734 -8.992 1 98.81 215 ILE B C 1
ATOM 4722 O O . ILE B 1 215 ? -14.07 -11.172 -9.555 1 98.81 215 ILE B O 1
ATOM 4726 N N . GLY B 1 216 ? -12.328 -11.461 -8.117 1 98.81 216 GLY B N 1
ATOM 4727 C CA . GLY B 1 216 ? -12.758 -12.797 -7.738 1 98.81 216 GLY B CA 1
ATOM 4728 C C . GLY B 1 216 ? -14.148 -12.828 -7.137 1 98.81 216 GLY B C 1
ATOM 4729 O O . GLY B 1 216 ? -14.961 -13.688 -7.477 1 98.81 216 GLY B O 1
ATOM 4730 N N . ALA B 1 217 ? -14.422 -11.891 -6.262 1 98.69 217 ALA B N 1
ATOM 4731 C CA . ALA B 1 217 ? -15.742 -11.781 -5.652 1 98.69 217 ALA B CA 1
ATOM 4732 C C . ALA B 1 217 ? -16.812 -11.516 -6.703 1 98.69 217 ALA B C 1
ATOM 4734 O O . ALA B 1 217 ? -17.906 -12.094 -6.652 1 98.69 217 ALA B O 1
ATOM 4735 N N . TYR B 1 218 ? -16.484 -10.656 -7.621 1 98.62 218 TYR B N 1
ATOM 4736 C CA . TYR B 1 218 ? -17.406 -10.336 -8.703 1 98.62 218 TYR B CA 1
ATOM 4737 C C . TYR B 1 218 ? -17.719 -11.57 -9.539 1 98.62 218 TYR B C 1
ATOM 4739 O O . TYR B 1 218 ? -18.891 -11.828 -9.867 1 98.62 218 TYR B O 1
ATOM 4747 N N . ILE B 1 219 ? -16.719 -12.328 -9.859 1 98.62 219 ILE B N 1
ATOM 4748 C CA . ILE B 1 219 ? -16.906 -13.531 -10.664 1 98.62 219 ILE B CA 1
ATOM 4749 C C . ILE B 1 219 ? -17.766 -14.539 -9.898 1 98.62 219 ILE B C 1
ATOM 4751 O O . ILE B 1 219 ? -18.609 -15.211 -10.492 1 98.62 219 ILE B O 1
ATOM 4755 N N . HIS B 1 220 ? -17.516 -14.648 -8.633 1 98.19 220 HIS B N 1
ATOM 4756 C CA . HIS B 1 220 ? -18.312 -15.531 -7.797 1 98.19 220 HIS B CA 1
ATOM 4757 C C . HIS B 1 220 ? -19.797 -15.164 -7.863 1 98.19 220 HIS B C 1
ATOM 4759 O O . HIS B 1 220 ? -20.656 -16.047 -8 1 98.19 220 HIS B O 1
ATOM 4765 N N . GLU B 1 221 ? -20.047 -13.906 -7.809 1 97.88 221 GLU B N 1
ATOM 4766 C CA . GLU B 1 221 ? -21.406 -13.43 -7.688 1 97.88 221 GLU B CA 1
ATOM 4767 C C . GLU B 1 221 ? -22.125 -13.461 -9.039 1 97.88 221 GLU B C 1
ATOM 4769 O O . GLU B 1 221 ? -23.266 -13.914 -9.125 1 97.88 221 GLU B O 1
ATOM 4774 N N . TYR B 1 222 ? -21.484 -13.031 -10.141 1 97.75 222 TYR B N 1
ATOM 4775 C CA . TYR B 1 222 ? -22.188 -12.805 -11.398 1 97.75 222 TYR B CA 1
ATOM 4776 C C . TYR B 1 222 ? -21.875 -13.891 -12.414 1 97.75 222 TYR B C 1
ATOM 4778 O O . TYR B 1 222 ? -22.531 -14 -13.453 1 97.75 222 TYR B O 1
ATOM 4786 N N . LYS B 1 223 ? -20.875 -14.656 -12.242 1 97.5 223 LYS B N 1
ATOM 4787 C CA . LYS B 1 223 ? -20.5 -15.82 -13.047 1 97.5 223 LYS B CA 1
ATOM 4788 C C . LYS B 1 223 ? -20.438 -15.469 -14.523 1 97.5 223 LYS B C 1
ATOM 4790 O O . LYS B 1 223 ? -21.047 -16.141 -15.359 1 97.5 223 LYS B O 1
ATOM 4795 N N . PRO B 1 224 ? -19.609 -14.414 -14.773 1 97.38 224 PRO B N 1
ATOM 4796 C CA . PRO B 1 224 ? -19.484 -14.047 -16.188 1 97.38 224 PRO B CA 1
ATOM 4797 C C . PRO B 1 224 ? -18.859 -15.148 -17.031 1 97.38 224 PRO B C 1
ATOM 4799 O O . PRO B 1 224 ? -18.094 -15.969 -16.516 1 97.38 224 PRO B O 1
ATOM 4802 N N . THR B 1 225 ? -19.188 -15.164 -18.328 1 96.38 225 THR B N 1
ATOM 4803 C CA . THR B 1 225 ? -18.641 -16.125 -19.266 1 96.38 225 THR B CA 1
ATOM 4804 C C . THR B 1 225 ? -18.016 -15.422 -20.469 1 96.38 225 THR B C 1
ATOM 4806 O O . THR B 1 225 ? -18.328 -14.258 -20.734 1 96.38 225 THR B O 1
ATOM 4809 N N . ILE B 1 226 ? -17.062 -16.078 -21.047 1 95.94 226 ILE B N 1
ATOM 4810 C CA . ILE B 1 226 ? -16.422 -15.578 -22.25 1 95.94 226 ILE B CA 1
ATOM 4811 C C . ILE B 1 226 ? -16.219 -16.719 -23.25 1 95.94 226 ILE B C 1
ATOM 4813 O O . ILE B 1 226 ? -15.977 -17.859 -22.859 1 95.94 226 ILE B O 1
ATOM 4817 N N . ARG B 1 227 ? -16.344 -16.328 -24.578 1 96.75 227 ARG B N 1
ATOM 4818 C CA . ARG B 1 227 ? -16.062 -17.328 -25.609 1 96.75 227 ARG B CA 1
ATOM 4819 C C . ARG B 1 227 ? -14.609 -17.766 -25.547 1 96.75 227 ARG B C 1
ATOM 4821 O O . ARG B 1 227 ? -13.695 -16.938 -25.547 1 96.75 227 ARG B O 1
ATOM 4828 N N . LYS B 1 228 ? -14.453 -19.078 -25.531 1 96.12 228 LYS B N 1
ATOM 4829 C CA . LYS B 1 228 ? -13.125 -19.656 -25.328 1 96.12 228 LYS B CA 1
ATOM 4830 C C . LYS B 1 228 ? -12.156 -19.156 -26.406 1 96.12 228 LYS B C 1
ATOM 4832 O O . LYS B 1 228 ? -11.031 -18.766 -26.078 1 96.12 228 LYS B O 1
ATOM 4837 N N . GLY B 1 229 ? -12.586 -19.188 -27.641 1 97 229 GLY B N 1
ATOM 4838 C CA . GLY B 1 229 ? -11.719 -18.75 -28.719 1 97 229 GLY B CA 1
ATOM 4839 C C . GLY B 1 229 ? -11.227 -17.328 -28.562 1 97 229 GLY B C 1
ATOM 4840 O O . GLY B 1 229 ? -10.039 -17.047 -28.75 1 97 229 GLY B O 1
ATOM 4841 N N . TRP B 1 230 ? -12.102 -16.469 -28.156 1 97.31 230 TRP B N 1
ATOM 4842 C CA . TRP B 1 230 ? -11.75 -15.07 -27.953 1 97.31 230 TRP B CA 1
ATOM 4843 C C . TRP B 1 230 ? -10.805 -14.914 -26.766 1 97.31 230 TRP B C 1
ATOM 4845 O O . TRP B 1 230 ? -9.852 -14.125 -26.828 1 97.31 230 TRP B O 1
ATOM 4855 N N . ALA B 1 231 ? -11.117 -15.625 -25.688 1 97.69 231 ALA B N 1
ATOM 4856 C CA . ALA B 1 231 ? -10.258 -15.562 -24.516 1 97.69 231 ALA B CA 1
ATOM 4857 C C . ALA B 1 231 ? -8.82 -15.953 -24.859 1 97.69 231 ALA B C 1
ATOM 4859 O O . ALA B 1 231 ? -7.879 -15.227 -24.531 1 97.69 231 ALA B O 1
ATOM 4860 N N . TRP B 1 232 ? -8.688 -17.016 -25.578 1 97.69 232 TRP B N 1
ATOM 4861 C CA . TRP B 1 232 ? -7.355 -17.5 -25.938 1 97.69 232 TRP B CA 1
ATOM 4862 C C . TRP B 1 232 ? -6.676 -16.516 -26.891 1 97.69 232 TRP B C 1
ATOM 4864 O O . TRP B 1 232 ? -5.469 -16.297 -26.797 1 97.69 232 TRP B O 1
ATOM 4874 N N . MET B 1 233 ? -7.398 -15.961 -27.797 1 98.25 233 MET B N 1
ATOM 4875 C CA . MET B 1 233 ? -6.844 -15.008 -28.75 1 98.25 233 MET B CA 1
ATOM 4876 C C . MET B 1 233 ? -6.32 -13.766 -28.031 1 98.25 233 MET B C 1
ATOM 4878 O O . MET B 1 233 ? -5.23 -13.281 -28.344 1 98.25 233 MET B O 1
ATOM 4882 N N . ILE B 1 234 ? -7.098 -13.305 -27.094 1 98.06 234 ILE B N 1
ATOM 4883 C CA . ILE B 1 234 ? -6.688 -12.117 -26.344 1 98.06 234 ILE B CA 1
ATOM 4884 C C . ILE B 1 234 ? -5.465 -12.438 -25.5 1 98.06 234 ILE B C 1
ATOM 4886 O O . ILE B 1 234 ? -4.5 -11.664 -25.469 1 98.06 234 ILE B O 1
ATOM 4890 N N . ILE B 1 235 ? -5.5 -13.555 -24.828 1 98.19 235 ILE B N 1
ATOM 4891 C CA . ILE B 1 235 ? -4.363 -13.969 -24 1 98.19 235 ILE B CA 1
ATOM 4892 C C . ILE B 1 235 ? -3.111 -14.062 -24.875 1 98.19 235 ILE B C 1
ATOM 4894 O O . ILE B 1 235 ? -2.074 -13.484 -24.547 1 98.19 235 ILE B O 1
ATOM 4898 N N . LEU B 1 236 ? -3.227 -14.766 -25.969 1 98 236 LEU B N 1
ATOM 4899 C CA . LEU B 1 236 ? -2.088 -14.922 -26.859 1 98 236 LEU B CA 1
ATOM 4900 C C . LEU B 1 236 ? -1.634 -13.57 -27.406 1 98 236 LEU B C 1
ATOM 4902 O O . LEU B 1 236 ? -0.433 -13.305 -27.5 1 98 236 LEU B O 1
ATOM 4906 N N . GLY B 1 237 ? -2.57 -12.734 -27.828 1 97.94 237 GLY B N 1
ATOM 4907 C CA . GLY B 1 237 ? -2.24 -11.398 -28.297 1 97.94 237 GLY B CA 1
ATOM 4908 C C . GLY B 1 237 ? -1.421 -10.594 -27.297 1 97.94 237 GLY B C 1
ATOM 4909 O O . GLY B 1 237 ? -0.423 -9.977 -27.672 1 97.94 237 GLY B O 1
ATOM 4910 N N . ILE B 1 238 ? -1.827 -10.641 -26.016 1 97.75 238 ILE B N 1
ATOM 4911 C CA . ILE B 1 238 ? -1.106 -9.914 -24.984 1 97.75 238 ILE B CA 1
ATOM 4912 C C . ILE B 1 238 ? 0.273 -10.531 -24.781 1 97.75 238 ILE B C 1
ATOM 4914 O O . ILE B 1 238 ? 1.271 -9.82 -24.641 1 97.75 238 ILE B O 1
ATOM 4918 N N . CYS B 1 239 ? 0.377 -11.859 -24.781 1 97.5 239 CYS B N 1
ATOM 4919 C CA . CYS B 1 239 ? 1.638 -12.555 -24.547 1 97.5 239 CYS B CA 1
ATOM 4920 C C . CYS B 1 239 ? 2.635 -12.258 -25.672 1 97.5 239 CYS B C 1
ATOM 4922 O O . CYS B 1 239 ? 3.846 -12.352 -25.469 1 97.5 239 CYS B O 1
ATOM 4924 N N . LEU B 1 240 ? 2.188 -11.852 -26.828 1 97.62 240 LEU B N 1
ATOM 4925 C CA . LEU B 1 240 ? 3.047 -11.617 -27.984 1 97.62 240 LEU B CA 1
ATOM 4926 C C . LEU B 1 240 ? 3.57 -10.188 -28 1 97.62 240 LEU B C 1
ATOM 4928 O O . LEU B 1 240 ? 4.512 -9.875 -28.734 1 97.62 240 LEU B O 1
ATOM 4932 N N . ILE B 1 241 ? 3.033 -9.336 -27.156 1 97 241 ILE B N 1
ATOM 4933 C CA . ILE B 1 241 ? 3.375 -7.922 -27.219 1 97 241 ILE B CA 1
ATOM 4934 C C . ILE B 1 241 ? 4.863 -7.734 -26.938 1 97 241 ILE B C 1
ATOM 4936 O O . ILE B 1 241 ? 5.59 -7.137 -27.734 1 97 241 ILE B O 1
ATOM 4940 N N . ASN B 1 242 ? 5.391 -8.25 -25.844 1 96.25 242 ASN B N 1
ATOM 4941 C CA . ASN B 1 242 ? 6.781 -8.047 -25.438 1 96.25 242 ASN B CA 1
ATOM 4942 C C . ASN B 1 242 ? 7.746 -8.672 -26.453 1 96.25 242 ASN B C 1
ATOM 4944 O O . ASN B 1 242 ? 8.664 -8 -26.922 1 96.25 242 ASN B O 1
ATOM 4948 N N . PRO B 1 243 ? 7.566 -9.969 -26.844 1 96.19 243 PRO B N 1
ATOM 4949 C CA . PRO B 1 243 ? 8.516 -10.562 -27.797 1 96.19 243 PRO B CA 1
ATOM 4950 C C . PRO B 1 243 ? 8.516 -9.867 -29.156 1 96.19 243 PRO B C 1
ATOM 4952 O O . PRO B 1 243 ? 9.578 -9.672 -29.75 1 96.19 243 PRO B O 1
ATOM 4955 N N . ILE B 1 244 ? 7.363 -9.469 -29.672 1 97.06 244 ILE B N 1
ATOM 4956 C CA . ILE B 1 244 ? 7.285 -8.812 -30.969 1 97.06 244 ILE B CA 1
ATOM 4957 C C . ILE B 1 244 ? 7.93 -7.426 -30.875 1 97.06 244 ILE B C 1
ATOM 4959 O O . ILE B 1 244 ? 8.68 -7.027 -31.781 1 97.06 244 ILE B O 1
ATOM 4963 N N . PHE B 1 245 ? 7.645 -6.746 -29.828 1 96.44 245 PHE B N 1
ATOM 4964 C CA . PHE B 1 245 ? 8.258 -5.441 -29.625 1 96.44 245 PHE B CA 1
ATOM 4965 C C . PHE B 1 245 ? 9.781 -5.555 -29.625 1 96.44 245 PHE B C 1
ATOM 4967 O O . PHE B 1 245 ? 10.469 -4.77 -30.281 1 96.44 245 PHE B O 1
ATOM 4974 N N . ASN B 1 246 ? 10.32 -6.508 -28.891 1 96.12 246 ASN B N 1
ATOM 4975 C CA . ASN B 1 246 ? 11.766 -6.672 -28.797 1 96.12 246 ASN B CA 1
ATOM 4976 C C . ASN B 1 246 ? 12.359 -7.109 -30.141 1 96.12 246 ASN B C 1
ATOM 4978 O O . ASN B 1 246 ? 13.469 -6.695 -30.484 1 96.12 246 ASN B O 1
ATOM 4982 N N . LEU B 1 247 ? 11.664 -7.941 -30.891 1 94.69 247 LEU B N 1
ATOM 4983 C CA . LEU B 1 247 ? 12.125 -8.398 -32.188 1 94.69 247 LEU B CA 1
ATOM 4984 C C . LEU B 1 247 ? 12.266 -7.234 -33.188 1 94.69 247 LEU B C 1
ATOM 4986 O O . LEU B 1 247 ? 13.211 -7.191 -33.969 1 94.69 247 LEU B O 1
ATOM 4990 N N . ILE B 1 248 ? 11.375 -6.293 -33.031 1 95.31 248 ILE B N 1
ATOM 4991 C CA . ILE B 1 248 ? 11.305 -5.219 -34 1 95.31 248 ILE B CA 1
ATOM 4992 C C . ILE B 1 248 ? 12.18 -4.051 -33.562 1 95.31 248 ILE B C 1
ATOM 4994 O O . ILE B 1 248 ? 12.891 -3.457 -34.375 1 95.31 248 ILE B O 1
ATOM 4998 N N . PHE B 1 249 ? 12.273 -3.738 -32.281 1 94.75 249 PHE B N 1
ATOM 4999 C CA . PHE B 1 249 ? 12.789 -2.436 -31.875 1 94.75 249 PHE B CA 1
ATOM 5000 C C . PHE B 1 249 ? 14.055 -2.588 -31.031 1 94.75 249 PHE B C 1
ATOM 5002 O O . PHE B 1 249 ? 14.812 -1.628 -30.859 1 94.75 249 PHE B O 1
ATOM 5009 N N . ILE B 1 250 ? 14.234 -3.705 -30.406 1 92.75 250 ILE B N 1
ATOM 5010 C CA . ILE B 1 250 ? 15.336 -3.855 -29.469 1 92.75 250 ILE B CA 1
ATOM 5011 C C . ILE B 1 250 ? 16.344 -4.875 -30 1 92.75 250 ILE B C 1
ATOM 5013 O O . ILE B 1 250 ? 15.969 -6.008 -30.328 1 92.75 250 ILE B O 1
ATOM 5017 N N . HIS B 1 251 ? 17.625 -4.41 -30.109 1 91.81 251 HIS B N 1
ATOM 5018 C CA . HIS B 1 251 ? 18.672 -5.289 -30.609 1 91.81 251 HIS B CA 1
ATOM 5019 C C . HIS B 1 251 ? 19.828 -5.395 -29.609 1 91.81 251 HIS B C 1
ATOM 5021 O O . HIS B 1 251 ? 20.172 -4.41 -28.953 1 91.81 251 HIS B O 1
ATOM 5027 N N . ASN B 1 252 ? 20.344 -6.605 -29.516 1 93.5 252 ASN B N 1
ATOM 5028 C CA . ASN B 1 252 ? 21.531 -6.867 -28.688 1 93.5 252 ASN B CA 1
ATOM 5029 C C . ASN B 1 252 ? 21.297 -6.465 -27.234 1 93.5 252 ASN B C 1
ATOM 5031 O O . ASN B 1 252 ? 22.141 -5.793 -26.641 1 93.5 252 ASN B O 1
ATOM 5035 N N . HIS B 1 253 ? 20.125 -6.738 -26.797 1 94.88 253 HIS B N 1
ATOM 5036 C CA . HIS B 1 253 ? 19.719 -6.438 -25.438 1 94.88 253 HIS B CA 1
ATOM 5037 C C . HIS B 1 253 ? 18.875 -7.562 -24.844 1 94.88 253 HIS B C 1
ATOM 5039 O O . HIS B 1 253 ? 18.328 -8.383 -25.578 1 94.88 253 HIS B O 1
ATOM 5045 N N . THR B 1 254 ? 18.844 -7.594 -23.547 1 94.44 254 THR B N 1
ATOM 5046 C CA . THR B 1 254 ? 17.953 -8.547 -22.906 1 94.44 254 THR B CA 1
ATOM 5047 C C . THR B 1 254 ? 16.484 -8.164 -23.125 1 94.44 254 THR B C 1
ATOM 5049 O O . THR B 1 254 ? 16.203 -7.059 -23.594 1 94.44 254 THR B O 1
ATOM 5052 N N . LEU B 1 255 ? 15.641 -9.023 -22.906 1 94.06 255 LEU B N 1
ATOM 5053 C CA . LEU B 1 255 ? 14.211 -8.812 -23.141 1 94.06 255 LEU B CA 1
ATOM 5054 C C . LEU B 1 255 ? 13.703 -7.617 -22.344 1 94.06 255 LEU B C 1
ATOM 5056 O O . LEU B 1 255 ? 13.867 -7.566 -21.125 1 94.06 255 LEU B O 1
ATOM 5060 N N . VAL B 1 256 ? 13.195 -6.688 -23.047 1 93.25 256 VAL B N 1
ATOM 5061 C CA . VAL B 1 256 ? 12.539 -5.543 -22.422 1 93.25 256 VAL B CA 1
ATOM 5062 C C . VAL B 1 256 ? 11.039 -5.805 -22.297 1 93.25 256 VAL B C 1
ATOM 5064 O O . VAL B 1 256 ? 10.383 -6.129 -23.297 1 93.25 256 VAL B O 1
ATOM 5067 N N . GLN B 1 257 ? 10.484 -5.699 -21.062 1 92.69 257 GLN B N 1
ATOM 5068 C CA . GLN B 1 257 ? 9.07 -5.965 -20.812 1 92.69 257 GLN B CA 1
ATOM 5069 C C . GLN B 1 257 ? 8.266 -4.672 -20.797 1 92.69 257 GLN B C 1
ATOM 5071 O O . GLN B 1 257 ? 8.078 -4.055 -19.75 1 92.69 257 GLN B O 1
ATOM 5076 N N . ILE B 1 258 ? 7.574 -4.332 -21.844 1 90.44 258 ILE B N 1
ATOM 5077 C CA . ILE B 1 258 ? 6.82 -3.088 -21.938 1 90.44 258 ILE B CA 1
ATOM 5078 C C . ILE B 1 258 ? 5.426 -3.287 -21.344 1 90.44 258 ILE B C 1
ATOM 5080 O O . ILE B 1 258 ? 4.816 -2.34 -20.844 1 90.44 258 ILE B O 1
ATOM 5084 N N . CYS B 1 259 ? 4.781 -4.539 -21.438 1 88.69 259 CYS B N 1
ATOM 5085 C CA . CYS B 1 259 ? 3.449 -4.82 -20.906 1 88.69 259 CYS B CA 1
ATOM 5086 C C . CYS B 1 259 ? 3.488 -5.004 -19.391 1 88.69 259 CYS B C 1
ATOM 5088 O O . CYS B 1 259 ? 2.443 -5.137 -18.75 1 88.69 259 CYS B O 1
ATOM 5090 N N . GLY B 1 260 ? 4.512 -4.812 -18.812 1 80.88 260 GLY B N 1
ATOM 5091 C CA . GLY B 1 260 ? 4.594 -4.727 -17.359 1 80.88 260 GLY B CA 1
ATOM 5092 C C . GLY B 1 260 ? 4.512 -6.078 -16.688 1 80.88 260 GLY B C 1
ATOM 5093 O O . GLY B 1 260 ? 4.875 -7.098 -17.266 1 80.88 260 GLY B O 1
ATOM 5094 N N . SER B 1 261 ? 3.922 -6.117 -15.367 1 90.31 261 SER B N 1
ATOM 5095 C CA . SER B 1 261 ? 3.943 -7.242 -14.438 1 90.31 261 SER B CA 1
ATOM 5096 C C . SER B 1 261 ? 2.582 -7.926 -14.367 1 90.31 261 SER B C 1
ATOM 5098 O O . SER B 1 261 ? 1.661 -7.562 -15.102 1 90.31 261 SER B O 1
ATOM 5100 N N . SER B 1 262 ? 2.541 -8.961 -13.594 1 92.88 262 SER B N 1
ATOM 5101 C CA . SER B 1 262 ? 1.334 -9.766 -13.43 1 92.88 262 SER B CA 1
ATOM 5102 C C . SER B 1 262 ? 0.185 -8.93 -12.875 1 92.88 262 SER B C 1
ATOM 5104 O O . SER B 1 262 ? -0.984 -9.227 -13.125 1 92.88 262 SER B O 1
ATOM 5106 N N . ASN B 1 263 ? 0.519 -7.867 -12.156 1 94.75 263 ASN B N 1
ATOM 5107 C CA . ASN B 1 263 ? -0.521 -7.039 -11.555 1 94.75 263 ASN B CA 1
ATOM 5108 C C . ASN B 1 263 ? -0.745 -5.758 -12.352 1 94.75 263 ASN B C 1
ATOM 5110 O O . ASN B 1 263 ? -1.332 -4.801 -11.852 1 94.75 263 ASN B O 1
ATOM 5114 N N . GLY B 1 264 ? -0.231 -5.77 -13.586 1 96.25 264 GLY B N 1
ATOM 5115 C CA . GLY B 1 264 ? -0.32 -4.582 -14.422 1 96.25 264 GLY B CA 1
ATOM 5116 C C . GLY B 1 264 ? -1.502 -4.605 -15.367 1 96.25 264 GLY B C 1
ATOM 5117 O O . GLY B 1 264 ? -2.354 -5.492 -15.289 1 96.25 264 GLY B O 1
ATOM 5118 N N . VAL B 1 265 ? -1.536 -3.633 -16.266 1 96.88 265 VAL B N 1
ATOM 5119 C CA . VAL B 1 265 ? -2.639 -3.373 -17.172 1 96.88 265 VAL B CA 1
ATOM 5120 C C . VAL B 1 265 ? -2.875 -4.594 -18.062 1 96.88 265 VAL B C 1
ATOM 5122 O O . VAL B 1 265 ? -4.016 -4.906 -18.406 1 96.88 265 VAL B O 1
ATOM 5125 N N . PHE B 1 266 ? -1.819 -5.332 -18.312 1 96.25 266 PHE B N 1
ATOM 5126 C CA . PHE B 1 266 ? -1.95 -6.457 -19.234 1 96.25 266 PHE B CA 1
ATOM 5127 C C . PHE B 1 266 ? -1.936 -7.781 -18.484 1 96.25 266 PHE B C 1
ATOM 5129 O O . PHE B 1 266 ? -2.543 -8.758 -18.922 1 96.25 266 PHE B O 1
ATOM 5136 N N . GLY B 1 267 ? -1.303 -7.855 -17.328 1 97 267 GLY B N 1
ATOM 5137 C CA . GLY B 1 267 ? -1.261 -9.07 -16.531 1 97 267 GLY B CA 1
ATOM 5138 C C . GLY B 1 267 ? -2.604 -9.43 -15.922 1 97 267 GLY B C 1
ATOM 5139 O O . GLY B 1 267 ? -2.996 -10.602 -15.922 1 97 267 GLY B O 1
ATOM 5140 N N . ILE B 1 268 ? -3.316 -8.43 -15.469 1 98.31 268 ILE B N 1
ATOM 5141 C CA . ILE B 1 268 ? -4.59 -8.664 -14.797 1 98.31 268 ILE B CA 1
ATOM 5142 C C . ILE B 1 268 ? -5.59 -9.266 -15.773 1 98.31 268 ILE B C 1
ATOM 5144 O O . ILE B 1 268 ? -6.207 -10.297 -15.484 1 98.31 268 ILE B O 1
ATOM 5148 N N . PRO B 1 269 ? -5.703 -8.75 -17 1 97.94 269 PRO B N 1
ATOM 5149 C CA . PRO B 1 269 ? -6.648 -9.352 -17.938 1 97.94 269 PRO B CA 1
ATOM 5150 C C . PRO B 1 269 ? -6.293 -10.797 -18.281 1 97.94 269 PRO B C 1
ATOM 5152 O O . PRO B 1 269 ? -7.184 -11.633 -18.453 1 97.94 269 PRO B O 1
ATOM 5155 N N . ILE B 1 270 ? -5.027 -11.117 -18.391 1 98.31 270 ILE B N 1
ATOM 5156 C CA . ILE B 1 270 ? -4.645 -12.492 -18.672 1 98.31 270 ILE B CA 1
ATOM 5157 C C . ILE B 1 270 ? -5.121 -13.406 -17.547 1 98.31 270 ILE B C 1
ATOM 5159 O O . ILE B 1 270 ? -5.723 -14.453 -17.797 1 98.31 270 ILE B O 1
ATOM 5163 N N . ALA B 1 271 ? -4.871 -13.039 -16.312 1 98.69 271 ALA B N 1
ATOM 5164 C CA . ALA B 1 271 ? -5.277 -13.836 -15.156 1 98.69 271 ALA B CA 1
ATOM 5165 C C . ALA B 1 271 ? -6.793 -14 -15.109 1 98.69 271 ALA B C 1
ATOM 5167 O O . ALA B 1 271 ? -7.301 -15.094 -14.867 1 98.69 271 ALA B O 1
ATOM 5168 N N . VAL B 1 272 ? -7.48 -12.906 -15.383 1 98.75 272 VAL B N 1
ATOM 5169 C CA . VAL B 1 272 ? -8.938 -12.914 -15.312 1 98.75 272 VAL B CA 1
ATOM 5170 C C . VAL B 1 272 ? -9.508 -13.805 -16.422 1 98.75 272 VAL B C 1
ATOM 5172 O O . VAL B 1 272 ? -10.375 -14.641 -16.172 1 98.75 272 VAL B O 1
ATOM 5175 N N . LEU B 1 273 ? -9.016 -13.641 -17.641 1 98.69 273 LEU B N 1
ATOM 5176 C CA . LEU B 1 273 ? -9.5 -14.445 -18.766 1 98.69 273 LEU B CA 1
ATOM 5177 C C . LEU B 1 273 ? -9.188 -15.922 -18.547 1 98.69 273 LEU B C 1
ATOM 5179 O O . LEU B 1 273 ? -10.016 -16.781 -18.844 1 98.69 273 LEU B O 1
ATOM 5183 N N . PHE B 1 274 ? -8 -16.172 -18.062 1 98.56 274 PHE B N 1
ATOM 5184 C CA . PHE B 1 274 ? -7.641 -17.547 -17.766 1 98.56 274 PHE B CA 1
ATOM 5185 C C . PHE B 1 274 ? -8.578 -18.141 -16.703 1 98.56 274 PHE B C 1
ATOM 5187 O O . PHE B 1 274 ? -9.039 -19.266 -16.844 1 98.56 274 PHE B O 1
ATOM 5194 N N . PHE B 1 275 ? -8.859 -17.391 -15.68 1 98.75 275 PHE B N 1
ATOM 5195 C CA . PHE B 1 275 ? -9.789 -17.797 -14.633 1 98.75 275 PHE B CA 1
ATOM 5196 C C . PHE B 1 275 ? -11.156 -18.125 -15.219 1 98.75 275 PHE B C 1
ATOM 5198 O O . PHE B 1 275 ? -11.742 -19.156 -14.906 1 98.75 275 PHE B O 1
ATOM 5205 N N . LEU B 1 276 ? -11.609 -17.281 -16.141 1 98.5 276 LEU B N 1
ATOM 5206 C CA . LEU B 1 276 ? -12.93 -17.422 -16.719 1 98.5 276 LEU B CA 1
ATOM 5207 C C . LEU B 1 276 ? -12.992 -18.656 -17.625 1 98.5 276 LEU B C 1
ATOM 5209 O O . LEU B 1 276 ? -14.062 -19.25 -17.797 1 98.5 276 LEU B O 1
ATOM 5213 N N . LEU B 1 277 ? -11.93 -19.047 -18.172 1 97.88 277 LEU B N 1
ATOM 5214 C CA . LEU B 1 277 ? -11.867 -20.188 -19.094 1 97.88 277 LEU B CA 1
ATOM 5215 C C . LEU B 1 277 ? -12.094 -21.484 -18.344 1 97.88 277 LEU B C 1
ATOM 5217 O O . LEU B 1 277 ? -12.648 -22.438 -18.906 1 97.88 277 LEU B O 1
ATOM 5221 N N . PHE B 1 278 ? -11.766 -21.484 -16.984 1 97.5 278 PHE B N 1
ATOM 5222 C CA . PHE B 1 278 ? -11.656 -22.812 -16.391 1 97.5 278 PHE B CA 1
ATOM 5223 C C . PHE B 1 278 ? -12.555 -22.922 -15.172 1 97.5 278 PHE B C 1
ATOM 5225 O O . PHE B 1 278 ? -12.852 -24.031 -14.711 1 97.5 278 PHE B O 1
ATOM 5232 N N . TYR B 1 279 ? -13 -21.812 -14.547 1 96.56 279 TYR B N 1
ATOM 5233 C CA . TYR B 1 279 ? -13.602 -21.875 -13.219 1 96.56 279 TYR B CA 1
ATOM 5234 C C . TYR B 1 279 ? -14.93 -22.625 -13.258 1 96.56 279 TYR B C 1
ATOM 5236 O O . TYR B 1 279 ? -15.398 -23.109 -12.234 1 96.56 279 TYR B O 1
ATOM 5244 N N . GLN B 1 280 ? -15.523 -22.797 -14.523 1 95 280 GLN B N 1
ATOM 5245 C CA . GLN B 1 280 ? -16.781 -23.516 -14.633 1 95 280 GLN B CA 1
ATOM 5246 C C . GLN B 1 280 ? -16.609 -24.844 -15.344 1 95 280 GLN B C 1
ATOM 5248 O O . GLN B 1 280 ? -17.594 -25.516 -15.68 1 95 280 GLN B O 1
ATOM 5253 N N . LEU B 1 281 ? -15.422 -25.188 -15.633 1 94.06 281 LEU B N 1
ATOM 5254 C CA . LEU B 1 281 ? -15.148 -26.422 -16.344 1 94.06 281 LEU B CA 1
ATOM 5255 C C . LEU B 1 281 ? -15.359 -27.625 -15.438 1 94.06 281 LEU B C 1
ATOM 5257 O O . LEU B 1 281 ? -15.125 -27.547 -14.227 1 94.06 281 LEU B O 1
ATOM 5261 N N . ASP B 1 282 ? -15.836 -28.688 -16.109 1 91.62 282 ASP B N 1
ATOM 5262 C CA . ASP B 1 282 ? -15.977 -29.969 -15.414 1 91.62 282 ASP B CA 1
ATOM 5263 C C . ASP B 1 282 ? -15.195 -31.062 -16.125 1 91.62 282 ASP B C 1
ATOM 5265 O O . ASP B 1 282 ? -14.898 -30.953 -17.328 1 91.62 282 ASP B O 1
ATOM 5269 N N . ILE B 1 283 ? -14.742 -31.984 -15.344 1 91.38 283 ILE B N 1
ATOM 5270 C CA . ILE B 1 283 ? -14.016 -33.125 -15.875 1 91.38 283 ILE B CA 1
ATOM 5271 C C . ILE B 1 283 ? -14.789 -34.406 -15.57 1 91.38 283 ILE B C 1
ATOM 5273 O O . ILE B 1 283 ? -15.336 -34.562 -14.477 1 91.38 283 ILE B O 1
ATOM 5277 N N . HIS B 1 284 ? -14.773 -35.344 -16.562 1 90.12 284 HIS B N 1
ATOM 5278 C CA . HIS B 1 284 ? -15.555 -36.562 -16.422 1 90.12 284 HIS B CA 1
ATOM 5279 C C . HIS B 1 284 ? -14.75 -37.656 -15.734 1 90.12 284 HIS B C 1
ATOM 5281 O O . HIS B 1 284 ? -15.297 -38.438 -14.961 1 90.12 284 HIS B O 1
ATOM 5287 N N . SER B 1 285 ? -13.508 -37.625 -15.914 1 93 285 SER B N 1
ATOM 5288 C CA . SER B 1 285 ? -12.656 -38.656 -15.359 1 93 285 SER B CA 1
ATOM 5289 C C . SER B 1 285 ? -12.523 -38.531 -13.844 1 93 285 SER B C 1
ATOM 5291 O O . SER B 1 285 ? -12.008 -37.531 -13.352 1 93 285 SER B O 1
ATOM 5293 N N . LYS B 1 286 ? -12.883 -39.562 -13.172 1 93.06 286 LYS B N 1
ATOM 5294 C CA . LYS B 1 286 ? -12.805 -39.594 -11.711 1 93.06 286 LYS B CA 1
ATOM 5295 C C . LYS B 1 286 ? -11.359 -39.5 -11.234 1 93.06 286 LYS B C 1
ATOM 5297 O O . LYS B 1 286 ? -11.062 -38.812 -10.25 1 93.06 286 LYS B O 1
ATOM 5302 N N . MET B 1 287 ? -10.609 -40.125 -11.961 1 94.06 287 MET B N 1
ATOM 5303 C CA . MET B 1 287 ? -9.188 -40.156 -11.602 1 94.06 287 MET B CA 1
ATOM 5304 C C . MET B 1 287 ? -8.586 -38.75 -11.734 1 94.06 287 MET B C 1
ATOM 5306 O O . MET B 1 287 ? -7.879 -38.281 -10.836 1 94.06 287 MET B O 1
ATOM 5310 N N . ASN B 1 288 ? -8.82 -38.094 -12.789 1 94.25 288 ASN B N 1
ATOM 5311 C CA . ASN B 1 288 ? -8.312 -36.75 -13 1 94.25 288 ASN B CA 1
ATOM 5312 C C . ASN B 1 288 ? -8.844 -35.781 -11.945 1 94.25 288 ASN B C 1
ATOM 5314 O O . ASN B 1 288 ? -8.125 -34.875 -11.484 1 94.25 288 ASN B O 1
ATOM 5318 N N . LYS B 1 289 ? -10.031 -35.969 -11.562 1 95.12 289 LYS B N 1
ATOM 5319 C CA . LYS B 1 289 ? -10.633 -35.156 -10.531 1 95.12 289 LYS B CA 1
ATOM 5320 C C . LYS B 1 289 ? -9.906 -35.312 -9.203 1 95.12 289 LYS B C 1
ATOM 5322 O O . LYS B 1 289 ? -9.609 -34.312 -8.516 1 95.12 289 LYS B O 1
ATOM 5327 N N . LYS B 1 290 ? -9.594 -36.531 -8.961 1 95.31 290 LYS B N 1
ATOM 5328 C CA . LYS B 1 290 ? -8.922 -36.844 -7.703 1 95.31 290 LYS B CA 1
ATOM 5329 C C . LYS B 1 290 ? -7.512 -36.25 -7.68 1 95.31 290 LYS B C 1
ATOM 5331 O O . LYS B 1 290 ? -7.086 -35.688 -6.672 1 95.31 290 LYS B O 1
ATOM 5336 N N . ILE B 1 291 ? -6.844 -36.406 -8.75 1 95.69 291 ILE B N 1
ATOM 5337 C CA . ILE B 1 291 ? -5.484 -35.875 -8.852 1 95.69 291 ILE B CA 1
ATOM 5338 C C . ILE B 1 291 ? -5.492 -34.375 -8.719 1 95.69 291 ILE B C 1
ATOM 5340 O O . ILE B 1 291 ? -4.711 -33.812 -7.949 1 95.69 291 ILE B O 1
ATOM 5344 N N . LEU B 1 292 ? -6.371 -33.75 -9.414 1 96.31 292 LEU B N 1
ATOM 5345 C CA . LEU B 1 292 ? -6.469 -32.281 -9.383 1 96.31 292 LEU B CA 1
ATOM 5346 C C . LEU B 1 292 ? -6.844 -31.797 -7.992 1 96.31 292 LEU B C 1
ATOM 5348 O O . LEU B 1 292 ? -6.316 -30.781 -7.52 1 96.31 292 LEU B O 1
ATOM 5352 N N . ALA B 1 293 ? -7.711 -32.531 -7.395 1 96.12 293 ALA B N 1
ATOM 5353 C CA . ALA B 1 293 ? -8.117 -32.156 -6.039 1 96.12 293 ALA B CA 1
ATOM 5354 C C . ALA B 1 293 ? -6.945 -32.25 -5.074 1 96.12 293 ALA B C 1
ATOM 5356 O O . ALA B 1 293 ? -6.766 -31.375 -4.227 1 96.12 293 ALA B O 1
ATOM 5357 N N . LYS B 1 294 ? -6.195 -33.219 -5.27 1 96.38 294 LYS B N 1
ATOM 5358 C CA . LYS B 1 294 ? -5.043 -33.406 -4.395 1 96.38 294 LYS B CA 1
ATOM 5359 C C . LYS B 1 294 ? -3.998 -32.344 -4.613 1 96.38 294 LYS B C 1
ATOM 5361 O O . LYS B 1 294 ? -3.461 -31.781 -3.654 1 96.38 294 LYS B O 1
ATOM 5366 N N . ILE B 1 295 ? -3.717 -32 -5.824 1 97.5 295 ILE B N 1
ATOM 5367 C CA . ILE B 1 295 ? -2.781 -30.938 -6.137 1 97.5 295 ILE B CA 1
ATOM 5368 C C . ILE B 1 295 ? -3.297 -29.625 -5.559 1 97.5 295 ILE B C 1
ATOM 5370 O O . ILE B 1 295 ? -2.535 -28.859 -4.965 1 97.5 295 ILE B O 1
ATOM 5374 N N . SER B 1 296 ? -4.562 -29.406 -5.734 1 96.62 296 SER B N 1
ATOM 5375 C CA . SER B 1 296 ? -5.207 -28.172 -5.289 1 96.62 296 SER B CA 1
ATOM 5376 C C . SER B 1 296 ? -5.043 -27.984 -3.787 1 96.62 296 SER B C 1
ATOM 5378 O O . SER B 1 296 ? -4.637 -26.906 -3.34 1 96.62 296 SER B O 1
ATOM 5380 N N . VAL B 1 297 ? -5.215 -29.016 -3.025 1 94.69 297 VAL B N 1
ATOM 5381 C CA . VAL B 1 297 ? -5.18 -28.922 -1.569 1 94.69 297 VAL B CA 1
ATOM 5382 C C . VAL B 1 297 ? -3.738 -28.75 -1.097 1 94.69 297 VAL B C 1
ATOM 5384 O O . VAL B 1 297 ? -3.48 -28.094 -0.086 1 94.69 297 VAL B O 1
ATOM 5387 N N . LEU B 1 298 ? -2.828 -29.203 -1.889 1 97.56 298 LEU B N 1
ATOM 5388 C CA . LEU B 1 298 ? -1.428 -29.188 -1.476 1 97.56 298 LEU B CA 1
ATOM 5389 C C . LEU B 1 298 ? -0.682 -28.016 -2.1 1 97.56 298 LEU B C 1
ATOM 5391 O O . LEU B 1 298 ? 0.521 -27.859 -1.882 1 97.56 298 LEU B O 1
ATOM 5395 N N . SER B 1 299 ? -1.353 -27.188 -2.84 1 97.88 299 SER B N 1
ATOM 5396 C CA . SER B 1 299 ? -0.712 -26.156 -3.658 1 97.88 299 SER B CA 1
ATOM 5397 C C . SER B 1 299 ? 0.085 -25.188 -2.799 1 97.88 299 SER B C 1
ATOM 5399 O O . SER B 1 299 ? 1.178 -24.766 -3.182 1 97.88 299 SER B O 1
ATOM 5401 N N . LEU B 1 300 ? -0.438 -24.844 -1.593 1 97 300 LEU B N 1
ATOM 5402 C CA . LEU B 1 300 ? 0.289 -23.922 -0.721 1 97 300 LEU B CA 1
ATOM 5403 C C . LEU B 1 300 ? 1.605 -24.531 -0.261 1 97 300 LEU B C 1
ATOM 5405 O O . LEU B 1 300 ? 2.656 -23.891 -0.335 1 97 300 LEU B O 1
ATOM 5409 N N . ASP B 1 301 ? 1.508 -25.719 0.198 1 98.06 301 ASP B N 1
ATOM 5410 C CA . ASP B 1 301 ? 2.699 -26.422 0.668 1 98.06 301 ASP B CA 1
ATOM 5411 C C . ASP B 1 301 ? 3.715 -26.594 -0.459 1 98.06 301 ASP B C 1
ATOM 5413 O O . ASP B 1 301 ? 4.922 -26.453 -0.243 1 98.06 301 ASP B O 1
ATOM 5417 N N . MET B 1 302 ? 3.215 -26.922 -1.619 1 98.62 302 MET B N 1
ATOM 5418 C CA . MET B 1 302 ? 4.094 -27.016 -2.781 1 98.62 302 MET B CA 1
ATOM 5419 C C . MET B 1 302 ? 4.797 -25.703 -3.045 1 98.62 302 MET B C 1
ATOM 5421 O O . MET B 1 302 ? 6.004 -25.672 -3.299 1 98.62 302 MET B O 1
ATOM 5425 N N . TYR B 1 303 ? 4.074 -24.609 -2.992 1 97.94 303 TYR B N 1
ATOM 5426 C CA . TYR B 1 303 ? 4.609 -23.266 -3.172 1 97.94 303 TYR B CA 1
ATOM 5427 C C . TYR B 1 303 ? 5.727 -22.984 -2.174 1 97.94 303 TYR B C 1
ATOM 5429 O O . TYR B 1 303 ? 6.762 -22.422 -2.531 1 97.94 303 TYR B O 1
ATOM 5437 N N . LEU B 1 304 ? 5.586 -23.422 -0.955 1 98.31 304 LEU B N 1
ATOM 5438 C CA . LEU B 1 304 ? 6.492 -23.078 0.134 1 98.31 304 LEU B CA 1
ATOM 5439 C C . LEU B 1 304 ? 7.75 -23.938 0.081 1 98.31 304 LEU B C 1
ATOM 5441 O O . LEU B 1 304 ? 8.797 -23.547 0.61 1 98.31 304 LEU B O 1
ATOM 5445 N N . CYS B 1 305 ? 7.75 -25.047 -0.596 1 97.88 305 CYS B N 1
ATOM 5446 C CA . CYS B 1 305 ? 8.922 -25.906 -0.507 1 97.88 305 CYS B CA 1
ATOM 5447 C C . CYS B 1 305 ? 9.617 -26.031 -1.859 1 97.88 305 CYS B C 1
ATOM 5449 O O . CYS B 1 305 ? 10.719 -26.562 -1.951 1 97.88 305 CYS B O 1
ATOM 5451 N N . CYS B 1 306 ? 9.023 -25.5 -2.91 1 98.38 306 CYS B N 1
ATOM 5452 C CA . CYS B 1 306 ? 9.578 -25.703 -4.246 1 98.38 306 CYS B CA 1
ATOM 5453 C C . CYS B 1 306 ? 10.961 -25.062 -4.355 1 98.38 306 CYS B C 1
ATOM 5455 O O . CYS B 1 306 ? 11.781 -25.484 -5.164 1 98.38 306 CYS B O 1
ATOM 5457 N N . TYR B 1 307 ? 11.227 -24.047 -3.525 1 98.06 307 TYR B N 1
ATOM 5458 C CA . TYR B 1 307 ? 12.539 -23.406 -3.523 1 98.06 307 TYR B CA 1
ATOM 5459 C C . TYR B 1 307 ? 13.648 -24.438 -3.305 1 98.06 307 TYR B C 1
ATOM 5461 O O . TYR B 1 307 ? 14.703 -24.359 -3.939 1 98.06 307 TYR B O 1
ATOM 5469 N N . ILE B 1 308 ? 13.453 -25.344 -2.43 1 98.44 308 ILE B N 1
ATOM 5470 C CA . ILE B 1 308 ? 14.453 -26.359 -2.104 1 98.44 308 ILE B CA 1
ATOM 5471 C C . ILE B 1 308 ? 14.828 -27.125 -3.365 1 98.44 308 ILE B C 1
ATOM 5473 O O . ILE B 1 308 ? 16.016 -27.297 -3.664 1 98.44 308 ILE B O 1
ATOM 5477 N N . PHE B 1 309 ? 13.875 -27.484 -4.113 1 98.56 309 PHE B N 1
ATOM 5478 C CA . PHE B 1 309 ? 14.109 -28.312 -5.297 1 98.56 309 PHE B CA 1
ATOM 5479 C C . PHE B 1 309 ? 14.664 -27.453 -6.438 1 98.56 309 PHE B C 1
ATOM 5481 O O . PHE B 1 309 ? 15.469 -27.938 -7.242 1 98.56 309 PHE B O 1
ATOM 5488 N N . ASP B 1 310 ? 14.18 -26.172 -6.5 1 97.81 310 ASP B N 1
ATOM 5489 C CA . ASP B 1 310 ? 14.844 -25.266 -7.43 1 97.81 310 ASP B CA 1
ATOM 5490 C C . ASP B 1 310 ? 16.344 -25.219 -7.18 1 97.81 310 ASP B C 1
ATOM 5492 O O . ASP B 1 310 ? 17.141 -25.297 -8.117 1 97.81 310 ASP B O 1
ATOM 5496 N N . THR B 1 311 ? 16.766 -25.141 -5.934 1 97.5 311 THR B N 1
ATOM 5497 C CA . THR B 1 311 ? 18.156 -24.938 -5.531 1 97.5 311 THR B CA 1
ATOM 5498 C C . THR B 1 311 ? 18.969 -26.219 -5.707 1 97.5 311 THR B C 1
ATOM 5500 O O . THR B 1 311 ? 20.188 -26.188 -5.867 1 97.5 311 THR B O 1
ATOM 5503 N N . ILE B 1 312 ? 18.297 -27.344 -5.762 1 97.31 312 ILE B N 1
ATOM 5504 C CA . ILE B 1 312 ? 18.984 -28.625 -5.957 1 97.31 312 ILE B CA 1
ATOM 5505 C C . ILE B 1 312 ? 19.125 -28.906 -7.449 1 97.31 312 ILE B C 1
ATOM 5507 O O . ILE B 1 312 ? 20.234 -29.172 -7.926 1 97.31 312 ILE B O 1
ATOM 5511 N N . TYR B 1 313 ? 18.047 -28.766 -8.234 1 96.38 313 TYR B N 1
ATOM 5512 C CA . TYR B 1 313 ? 18.016 -29.266 -9.602 1 96.38 313 TYR B CA 1
ATOM 5513 C C . TYR B 1 313 ? 18.672 -28.297 -10.57 1 96.38 313 TYR B C 1
ATOM 5515 O O . TYR B 1 313 ? 19.453 -28.688 -11.438 1 96.38 313 TYR B O 1
ATOM 5523 N N . TYR B 1 314 ? 18.375 -27.031 -10.484 1 94.69 314 TYR B N 1
ATOM 5524 C CA . TYR B 1 314 ? 18.812 -26.078 -11.508 1 94.69 314 TYR B CA 1
ATOM 5525 C C . TYR B 1 314 ? 20.328 -25.953 -11.516 1 94.69 314 TYR B C 1
ATOM 5527 O O . TYR B 1 314 ? 20.969 -26.062 -12.57 1 94.69 314 TYR B O 1
ATOM 5535 N N . PRO B 1 315 ? 21.047 -25.766 -10.32 1 93.31 315 PRO B N 1
ATOM 5536 C CA . PRO B 1 315 ? 22.516 -25.719 -10.359 1 93.31 315 PRO B CA 1
ATOM 5537 C C . PRO B 1 315 ? 23.125 -27.016 -10.891 1 93.31 315 PRO B C 1
ATOM 5539 O O . PRO B 1 315 ? 24.109 -26.969 -11.633 1 93.31 315 PRO B O 1
ATOM 5542 N N . TYR B 1 316 ? 22.562 -28.094 -10.539 1 93.25 316 TYR B N 1
ATOM 5543 C CA . TYR B 1 316 ? 23.062 -29.375 -11.023 1 93.25 316 TYR B CA 1
ATOM 5544 C C . TYR B 1 316 ? 22.969 -29.469 -12.539 1 93.25 316 TYR B C 1
ATOM 5546 O O . TYR B 1 316 ? 23.922 -29.844 -13.219 1 93.25 316 TYR B O 1
ATOM 5554 N N . PHE B 1 317 ? 21.859 -29.109 -13.133 1 90.25 317 PHE B N 1
ATOM 5555 C CA . PHE B 1 317 ? 21.641 -29.188 -14.57 1 90.25 317 PHE B CA 1
ATOM 5556 C C . PHE B 1 317 ? 22.484 -28.141 -15.305 1 90.25 317 PHE B C 1
ATOM 5558 O O . PHE B 1 317 ? 22.953 -28.391 -16.406 1 90.25 317 PHE B O 1
ATOM 5565 N N . LYS B 1 318 ? 22.609 -26.969 -14.742 1 88.31 318 LYS B N 1
ATOM 5566 C CA . LYS B 1 318 ? 23.438 -25.922 -15.344 1 88.31 318 LYS B CA 1
ATOM 5567 C C . LYS B 1 318 ? 24.891 -26.359 -15.438 1 88.31 318 LYS B C 1
ATOM 5569 O O . LYS B 1 318 ? 25.562 -26.062 -16.422 1 88.31 318 LYS B O 1
ATOM 5574 N N . GLU B 1 319 ? 25.375 -27.047 -14.461 1 89 319 GLU B N 1
ATOM 5575 C CA . GLU B 1 319 ? 26.766 -27.484 -14.414 1 89 319 GLU B CA 1
ATOM 5576 C C . GLU B 1 319 ? 27 -28.641 -15.375 1 89 319 GLU B C 1
ATOM 5578 O O . GLU B 1 319 ? 28.078 -28.734 -15.992 1 89 319 GLU B O 1
ATOM 5583 N N . HIS B 1 320 ? 25.953 -29.391 -15.656 1 89.88 320 HIS B N 1
ATOM 5584 C CA . HIS B 1 320 ? 26.234 -30.641 -16.344 1 89.88 320 HIS B CA 1
ATOM 5585 C C . HIS B 1 320 ? 25.609 -30.672 -17.734 1 89.88 320 HIS B C 1
ATOM 5587 O O . HIS B 1 320 ? 26.094 -31.359 -18.625 1 89.88 320 HIS B O 1
ATOM 5593 N N . TYR B 1 321 ? 24.5 -29.984 -17.891 1 83.25 321 TYR B N 1
ATOM 5594 C CA . TYR B 1 321 ? 23.75 -30.219 -19.109 1 83.25 321 TYR B CA 1
ATOM 5595 C C . TYR B 1 321 ? 23.469 -28.922 -19.844 1 83.25 321 TYR B C 1
ATOM 5597 O O . TYR B 1 321 ? 23.281 -28.906 -21.062 1 83.25 321 TYR B O 1
ATOM 5605 N N . PHE B 1 322 ? 23.453 -27.875 -19.172 1 74.81 322 PHE B N 1
ATOM 5606 C CA . PHE B 1 322 ? 22.984 -26.609 -19.719 1 74.81 322 PHE B CA 1
ATOM 5607 C C . PHE B 1 322 ? 24.125 -25.812 -20.344 1 74.81 322 PHE B C 1
ATOM 5609 O O . PHE B 1 322 ? 25.094 -25.484 -19.656 1 74.81 322 PHE B O 1
ATOM 5616 N N . VAL B 1 323 ? 24 -25.656 -21.609 1 74.88 323 VAL B N 1
ATOM 5617 C CA . VAL B 1 323 ? 25.031 -24.906 -22.312 1 74.88 323 VAL B CA 1
ATOM 5618 C C . VAL B 1 323 ? 24.562 -23.469 -22.547 1 74.88 323 VAL B C 1
ATOM 5620 O O . VAL B 1 323 ? 25.266 -22.516 -22.172 1 74.88 323 VAL B O 1
ATOM 5623 N N . ASN B 1 324 ? 23.406 -23.359 -23.156 1 77.75 324 ASN B N 1
ATOM 5624 C CA . ASN B 1 324 ? 22.859 -22.031 -23.391 1 77.75 324 ASN B CA 1
ATOM 5625 C C . ASN B 1 324 ? 21.344 -22.016 -23.312 1 77.75 324 ASN B C 1
ATOM 5627 O O . ASN B 1 324 ? 20.719 -23.078 -23.266 1 77.75 324 ASN B O 1
ATOM 5631 N N . GLN B 1 325 ? 20.719 -20.828 -23.234 1 79.25 325 GLN B N 1
ATOM 5632 C CA . GLN B 1 325 ? 19.297 -20.656 -22.984 1 79.25 325 GLN B CA 1
ATOM 5633 C C . GLN B 1 325 ? 18.469 -21.172 -24.156 1 79.25 325 GLN B C 1
ATOM 5635 O O . GLN B 1 325 ? 17.266 -21.422 -24.016 1 79.25 325 GLN B O 1
ATOM 5640 N N . SER B 1 326 ? 19.078 -21.375 -25.266 1 76.25 326 SER B N 1
ATOM 5641 C CA . SER B 1 326 ? 18.375 -21.906 -26.422 1 76.25 326 SER B CA 1
ATOM 5642 C C . SER B 1 326 ? 17.953 -23.359 -26.203 1 76.25 326 SER B C 1
ATOM 5644 O O . SER B 1 326 ? 17.031 -23.844 -26.859 1 76.25 326 SER B O 1
ATOM 5646 N N . GLN B 1 327 ? 18.656 -24.047 -25.25 1 73.12 327 GLN B N 1
ATOM 5647 C CA . GLN B 1 327 ? 18.344 -25.422 -24.938 1 73.12 327 GLN B CA 1
ATOM 5648 C C . GLN B 1 327 ? 17.141 -25.516 -23.984 1 73.12 327 GLN B C 1
ATOM 5650 O O . GLN B 1 327 ? 16.797 -26.609 -23.531 1 73.12 327 GLN B O 1
ATOM 5655 N N . PHE B 1 328 ? 16.562 -24.422 -23.766 1 71.12 328 PHE B N 1
ATOM 5656 C CA . PHE B 1 328 ? 15.508 -24.266 -22.766 1 71.12 328 PHE B CA 1
ATOM 5657 C C . PHE B 1 328 ? 14.375 -25.25 -23.016 1 71.12 328 PHE B C 1
ATOM 5659 O O . PHE B 1 328 ? 13.805 -25.797 -22.078 1 71.12 328 PHE B O 1
ATOM 5666 N N . GLY B 1 329 ? 14.07 -25.453 -24.344 1 69.38 329 GLY B N 1
ATOM 5667 C CA . GLY B 1 329 ? 12.883 -26.234 -24.641 1 69.38 329 GLY B CA 1
ATOM 5668 C C . GLY B 1 329 ? 12.93 -27.641 -24.078 1 69.38 329 GLY B C 1
ATOM 5669 O O . GLY B 1 329 ? 11.961 -28.109 -23.469 1 69.38 329 GLY B O 1
ATOM 5670 N N . ILE B 1 330 ? 14.055 -28.203 -24.094 1 76.38 330 ILE B N 1
ATOM 5671 C CA . ILE B 1 330 ? 14.164 -29.562 -23.578 1 76.38 330 ILE B CA 1
ATOM 5672 C C . ILE B 1 330 ? 14.289 -29.516 -22.047 1 76.38 330 ILE B C 1
ATOM 5674 O O . ILE B 1 330 ? 13.625 -30.281 -21.344 1 76.38 330 ILE B O 1
ATOM 5678 N N . TYR B 1 331 ? 14.938 -28.625 -21.531 1 87.5 331 TYR B N 1
ATOM 5679 C CA . TYR B 1 331 ? 15.219 -28.531 -20.094 1 87.5 331 TYR B CA 1
ATOM 5680 C C . TYR B 1 331 ? 13.977 -28.109 -19.328 1 87.5 331 TYR B C 1
ATOM 5682 O O . TYR B 1 331 ? 13.758 -28.547 -18.188 1 87.5 331 TYR B O 1
ATOM 5690 N N . PHE B 1 332 ? 13.172 -27.375 -19.969 1 92.44 332 PHE B N 1
ATOM 5691 C CA . PHE B 1 332 ? 11.93 -26.922 -19.344 1 92.44 332 PHE B CA 1
ATOM 5692 C C . PHE B 1 332 ? 11.023 -28.109 -19.031 1 92.44 332 PHE B C 1
ATOM 5694 O O . PHE B 1 332 ? 10.492 -28.203 -17.922 1 92.44 332 PHE B O 1
ATOM 5701 N N . PHE B 1 333 ? 10.922 -29.094 -19.938 1 93.31 333 PHE B N 1
ATOM 5702 C CA . PHE B 1 333 ? 9.984 -30.188 -19.812 1 93.31 333 PHE B CA 1
ATOM 5703 C C . PHE B 1 333 ? 10.562 -31.281 -18.922 1 93.31 333 PHE B C 1
ATOM 5705 O O . PHE B 1 333 ? 9.875 -32.25 -18.609 1 93.31 333 PHE B O 1
ATOM 5712 N N . ILE B 1 334 ? 11.703 -31.062 -18.453 1 93.88 334 ILE B N 1
ATOM 5713 C CA . ILE B 1 334 ? 12.297 -32 -17.5 1 93.88 334 ILE B CA 1
ATOM 5714 C C . ILE B 1 334 ? 12.297 -31.391 -16.109 1 93.88 334 ILE B C 1
ATOM 5716 O O . ILE B 1 334 ? 11.773 -31.969 -15.156 1 93.88 334 ILE B O 1
ATOM 5720 N N . LEU B 1 335 ? 12.797 -30.188 -16.031 1 95.62 335 LEU B N 1
ATOM 5721 C CA . LEU B 1 335 ? 13.047 -29.578 -14.734 1 95.62 335 LEU B CA 1
ATOM 5722 C C . LEU B 1 335 ? 11.742 -29.141 -14.078 1 95.62 335 LEU B C 1
ATOM 5724 O O . LEU B 1 335 ? 11.562 -29.312 -12.867 1 95.62 335 LEU B O 1
ATOM 5728 N N . VAL B 1 336 ? 10.82 -28.562 -14.836 1 97.56 336 VAL B N 1
ATOM 5729 C CA . VAL B 1 336 ? 9.57 -28.078 -14.258 1 97.56 336 VAL B CA 1
ATOM 5730 C C . VAL B 1 336 ? 8.766 -29.234 -13.695 1 97.56 336 VAL B C 1
ATOM 5732 O O . VAL B 1 336 ? 8.336 -29.203 -12.539 1 97.56 336 VAL B O 1
ATOM 5735 N N . PRO B 1 337 ? 8.609 -30.359 -14.469 1 97.56 337 PRO B N 1
ATOM 5736 C CA . PRO B 1 337 ? 7.918 -31.5 -13.883 1 97.56 337 PRO B CA 1
ATOM 5737 C C . PRO B 1 337 ? 8.664 -32.094 -12.688 1 97.56 337 PRO B C 1
ATOM 5739 O O . PRO B 1 337 ? 8.031 -32.5 -11.711 1 97.56 337 PRO B O 1
ATOM 5742 N N . LEU B 1 338 ? 9.945 -32.094 -12.727 1 97.62 338 LEU B N 1
ATOM 5743 C CA . LEU B 1 338 ? 10.734 -32.625 -11.625 1 97.62 338 LEU B CA 1
ATOM 5744 C C . LEU B 1 338 ? 10.516 -31.828 -10.352 1 97.62 338 LEU B C 1
ATOM 5746 O O . LEU B 1 338 ? 10.273 -32.406 -9.281 1 97.62 338 LEU B O 1
ATOM 5750 N N . VAL B 1 339 ? 10.578 -30.5 -10.469 1 98.5 339 VAL B N 1
ATOM 5751 C CA . VAL B 1 339 ? 10.336 -29.641 -9.32 1 98.5 339 VAL B CA 1
ATOM 5752 C C . VAL B 1 339 ? 8.898 -29.797 -8.844 1 98.5 339 VAL B C 1
ATOM 5754 O O . VAL B 1 339 ? 8.633 -29.875 -7.641 1 98.5 339 VAL B O 1
ATOM 5757 N N . PHE B 1 340 ? 7.969 -29.859 -9.797 1 98.69 340 PHE B N 1
ATOM 5758 C CA . PHE B 1 340 ? 6.551 -30 -9.484 1 98.69 340 PHE B CA 1
ATOM 5759 C C . PHE B 1 340 ? 6.277 -31.281 -8.719 1 98.69 340 PHE B C 1
ATOM 5761 O O . PHE B 1 340 ? 5.652 -31.25 -7.66 1 98.69 340 PHE B O 1
ATOM 5768 N N . ILE B 1 341 ? 6.828 -32.375 -9.164 1 98.5 341 ILE B N 1
ATOM 5769 C CA . ILE B 1 341 ? 6.578 -33.688 -8.578 1 98.5 341 ILE B CA 1
ATOM 5770 C C . ILE B 1 341 ? 7.27 -33.781 -7.219 1 98.5 341 ILE B C 1
ATOM 5772 O O . ILE B 1 341 ? 6.703 -34.312 -6.262 1 98.5 341 ILE B O 1
ATOM 5776 N N . SER B 1 342 ? 8.484 -33.281 -7.109 1 98.69 342 SER B N 1
ATOM 5777 C CA . SER B 1 342 ? 9.203 -33.312 -5.84 1 98.69 342 SER B CA 1
ATOM 5778 C C . SER B 1 342 ? 8.5 -32.469 -4.789 1 98.69 342 SER B C 1
ATOM 5780 O O . SER B 1 342 ? 8.375 -32.875 -3.633 1 98.69 342 SER B O 1
ATOM 5782 N N . SER B 1 343 ? 8.047 -31.312 -5.207 1 98.69 343 SER B N 1
ATOM 5783 C CA . SER B 1 343 ? 7.309 -30.438 -4.289 1 98.69 343 SER B CA 1
ATOM 5784 C C . SER B 1 343 ? 6 -31.094 -3.846 1 98.69 343 SER B C 1
ATOM 5786 O O . SER B 1 343 ? 5.625 -31.016 -2.674 1 98.69 343 SER B O 1
ATOM 5788 N N . PHE B 1 344 ? 5.34 -31.703 -4.816 1 98.56 344 PHE B N 1
ATOM 5789 C CA . PHE B 1 344 ? 4.105 -32.438 -4.512 1 98.56 344 PHE B CA 1
ATOM 5790 C C . PHE B 1 344 ? 4.367 -33.531 -3.51 1 98.56 344 PHE B C 1
ATOM 5792 O O . PHE B 1 344 ? 3.611 -33.719 -2.551 1 98.56 344 PHE B O 1
ATOM 5799 N N . ALA B 1 345 ? 5.43 -34.25 -3.717 1 98.38 345 ALA B N 1
ATOM 5800 C CA . ALA B 1 345 ? 5.766 -35.375 -2.855 1 98.38 345 ALA B CA 1
ATOM 5801 C C . ALA B 1 345 ? 6.016 -34.938 -1.421 1 98.38 345 ALA B C 1
ATOM 5803 O O . ALA B 1 345 ? 5.504 -35.531 -0.474 1 98.38 345 ALA B O 1
ATOM 5804 N N . VAL B 1 346 ? 6.723 -33.906 -1.265 1 98.12 346 VAL B N 1
ATOM 5805 C CA . VAL B 1 346 ? 7.035 -33.406 0.067 1 98.12 346 VAL B CA 1
ATOM 5806 C C . VAL B 1 346 ? 5.762 -32.844 0.721 1 98.12 346 VAL B C 1
ATOM 5808 O O . VAL B 1 346 ? 5.527 -33.062 1.912 1 98.12 346 VAL B O 1
ATOM 5811 N N . ALA B 1 347 ? 4.969 -32.125 -0.058 1 97.88 347 ALA B N 1
ATOM 5812 C CA . ALA B 1 347 ? 3.695 -31.609 0.451 1 97.88 347 ALA B CA 1
ATOM 5813 C C . ALA B 1 347 ? 2.793 -32.75 0.891 1 97.88 347 ALA B C 1
ATOM 5815 O O . ALA B 1 347 ? 2.145 -32.688 1.938 1 97.88 347 ALA B O 1
ATOM 5816 N N . TRP B 1 348 ? 2.812 -33.781 0.099 1 97.06 348 TRP B N 1
ATOM 5817 C CA . TRP B 1 348 ? 2.012 -34.969 0.401 1 97.06 348 TRP B CA 1
ATOM 5818 C C . TRP B 1 348 ? 2.516 -35.656 1.662 1 97.06 348 TRP B C 1
ATOM 5820 O O . TRP B 1 348 ? 1.722 -36.125 2.49 1 97.06 348 TRP B O 1
ATOM 5830 N N . LEU B 1 349 ? 3.764 -35.75 1.796 1 96.5 349 LEU B N 1
ATOM 5831 C CA . LEU B 1 349 ? 4.363 -36.344 2.98 1 96.5 349 LEU B CA 1
ATOM 5832 C C . LEU B 1 349 ? 3.982 -35.594 4.238 1 96.5 349 LEU B C 1
ATOM 5834 O O . LEU B 1 349 ? 3.684 -36.188 5.273 1 96.5 349 LEU B O 1
ATOM 5838 N N . LYS B 1 350 ? 4.027 -34.219 4.137 1 95.25 350 LYS B N 1
ATOM 5839 C CA . LYS B 1 350 ? 3.592 -33.406 5.262 1 95.25 350 LYS B CA 1
ATOM 5840 C C . LYS B 1 350 ? 2.145 -33.719 5.637 1 95.25 350 LYS B C 1
ATOM 5842 O O . LYS B 1 350 ? 1.824 -33.875 6.816 1 95.25 350 LYS B O 1
ATOM 5847 N N . GLU B 1 351 ? 1.326 -33.719 4.652 1 93.81 351 GLU B N 1
ATOM 5848 C CA . GLU B 1 351 ? -0.087 -34 4.895 1 93.81 351 GLU B CA 1
ATOM 5849 C C . GLU B 1 351 ? -0.278 -35.344 5.57 1 93.81 351 GLU B C 1
ATOM 5851 O O . GLU B 1 351 ? -1.067 -35.469 6.512 1 93.81 351 GLU B O 1
ATOM 5856 N N . ARG B 1 352 ? 0.46 -36.312 5.168 1 93.06 352 ARG B N 1
ATOM 5857 C CA . ARG B 1 352 ? 0.374 -37.656 5.727 1 93.06 352 ARG B CA 1
ATOM 5858 C C . ARG B 1 352 ? 0.88 -37.688 7.164 1 93.06 352 ARG B C 1
ATOM 5860 O O . ARG B 1 352 ? 0.291 -38.375 8.023 1 93.06 352 ARG B O 1
ATOM 5867 N N . THR B 1 353 ? 1.908 -37.031 7.387 1 92.38 353 THR B N 1
ATOM 5868 C CA . THR B 1 353 ? 2.48 -37 8.727 1 92.38 353 THR B CA 1
ATOM 5869 C C . THR B 1 353 ? 1.521 -36.312 9.703 1 92.38 353 THR B C 1
ATOM 5871 O O . THR B 1 353 ? 1.343 -36.75 10.828 1 92.38 353 THR B O 1
ATOM 5874 N N . PHE B 1 354 ? 0.906 -35.25 9.25 1 90.56 354 PHE B N 1
ATOM 5875 C CA . PHE B 1 354 ? -0.044 -34.531 10.102 1 90.56 354 PHE B CA 1
ATOM 5876 C C . PHE B 1 354 ? -1.274 -35.406 10.367 1 90.56 354 PHE B C 1
ATOM 5878 O O . PHE B 1 354 ? -1.826 -35.375 11.469 1 90.56 354 PHE B O 1
ATOM 5885 N N . LYS B 1 355 ? -1.675 -36.156 9.383 1 87.38 355 LYS B N 1
ATOM 5886 C CA . LYS B 1 355 ? -2.799 -37.062 9.562 1 87.38 355 LYS B CA 1
ATOM 5887 C C . LYS B 1 355 ? -2.455 -38.156 10.555 1 87.38 355 LYS B C 1
ATOM 5889 O O . LYS B 1 355 ? -3.273 -38.531 11.406 1 87.38 355 LYS B O 1
ATOM 5894 N N . LEU B 1 356 ? -1.356 -38.562 10.461 1 88.5 356 LEU B N 1
ATOM 5895 C CA . LEU B 1 356 ? -0.908 -39.625 11.336 1 88.5 356 LEU B CA 1
ATOM 5896 C C . LEU B 1 356 ? -0.777 -39.156 12.773 1 88.5 356 LEU B C 1
ATOM 5898 O O . LEU B 1 356 ? -1.113 -39.875 13.711 1 88.5 356 LEU B O 1
ATOM 5902 N N . LEU B 1 357 ? -0.345 -37.875 12.859 1 85.06 357 LEU B N 1
ATOM 5903 C CA . LEU B 1 357 ? -0.155 -37.312 14.195 1 85.06 357 LEU B CA 1
ATOM 5904 C C . LEU B 1 357 ? -1.451 -36.688 14.711 1 85.06 357 LEU B C 1
ATOM 5906 O O . LEU B 1 357 ? -1.482 -36.125 15.812 1 85.06 357 LEU B O 1
ATOM 5910 N N . LYS B 1 358 ? -2.664 -36.844 14.102 1 73.44 358 LYS B N 1
ATOM 5911 C CA . LYS B 1 358 ? -3.988 -36.375 14.477 1 73.44 358 LYS B CA 1
ATOM 5912 C C . LYS B 1 358 ? -3.971 -34.875 14.703 1 73.44 358 LYS B C 1
ATOM 5914 O O . LYS B 1 358 ? -4.605 -34.375 15.641 1 73.44 358 LYS B O 1
ATOM 5919 N N . LEU B 1 359 ? -3.01 -34.344 14.031 1 69.12 359 LEU B N 1
ATOM 5920 C CA . LEU B 1 359 ? -3 -32.875 14.039 1 69.12 359 LEU B CA 1
ATOM 5921 C C . LEU B 1 359 ? -3.996 -32.312 13.023 1 69.12 359 LEU B C 1
ATOM 5923 O O . LEU B 1 359 ? -3.824 -32.5 11.82 1 69.12 359 LEU B O 1
ATOM 5927 N N . HIS B 1 360 ? -5.281 -32.156 13.617 1 64.06 360 HIS B N 1
ATOM 5928 C CA . HIS B 1 360 ? -6.355 -31.703 12.734 1 64.06 360 HIS B CA 1
ATOM 5929 C C . HIS B 1 360 ? -6.164 -30.234 12.336 1 64.06 360 HIS B C 1
ATOM 5931 O O . HIS B 1 360 ? -6.781 -29.344 12.922 1 64.06 360 HIS B O 1
ATOM 5937 N N . ILE B 1 361 ? -5.082 -30.016 11.719 1 58.78 361 ILE B N 1
ATOM 5938 C CA . ILE B 1 361 ? -4.84 -28.672 11.195 1 58.78 361 ILE B CA 1
ATOM 5939 C C . ILE B 1 361 ? -5.062 -28.656 9.688 1 58.78 361 ILE B C 1
ATOM 5941 O O . ILE B 1 361 ? -4.68 -29.609 8.992 1 58.78 361 ILE B O 1
#

Organism: NCBI:txid997887

pLDDT: mean 89.94, std 18.16, range [20.62, 98.81]

Radius of gyration: 31.47 Å; Cα contacts (8 Å, |Δi|>4): 892; chains: 2; bounding box: 112×78×65 Å